Protein AF-0000000083531125 (afdb_homodimer)

Structure (mmCIF, N/CA/C/O backbone):
data_AF-0000000083531125-model_v1
#
loop_
_entity.id
_entity.type
_entity.pdbx_description
1 polymer Stanniocalcin
#
loop_
_atom_site.group_PDB
_atom_site.id
_atom_site.type_symbol
_atom_site.label_atom_id
_atom_site.label_alt_id
_atom_site.label_comp_id
_atom_site.label_asym_id
_atom_site.label_entity_id
_atom_site.label_seq_id
_atom_site.pdbx_PDB_ins_code
_atom_site.Cartn_x
_atom_site.Cartn_y
_atom_site.Cartn_z
_atom_site.occupancy
_atom_site.B_iso_or_equiv
_atom_site.auth_seq_id
_atom_site.auth_comp_id
_atom_site.auth_asym_id
_atom_site.auth_atom_id
_atom_site.pdbx_PDB_model_num
ATOM 1 N N . MET A 1 1 ? 64.688 4.328 -54.188 1 24.81 1 MET A N 1
ATOM 2 C CA . MET A 1 1 ? 64.438 5.68 -53.688 1 24.81 1 MET A CA 1
ATOM 3 C C . MET A 1 1 ? 63 5.836 -53.281 1 24.81 1 MET A C 1
ATOM 5 O O . MET A 1 1 ? 62.125 6.16 -54.094 1 24.81 1 MET A O 1
ATOM 9 N N . ARG A 1 2 ? 62.438 4.801 -52.469 1 31 2 ARG A N 1
ATOM 10 C CA . ARG A 1 2 ? 61.094 4.496 -52.031 1 31 2 ARG A CA 1
ATOM 11 C C . ARG A 1 2 ? 60.5 5.633 -51.188 1 31 2 ARG A C 1
ATOM 13 O O . ARG A 1 2 ? 61.094 6.02 -50.188 1 31 2 ARG A O 1
ATOM 20 N N . SER A 1 3 ? 59.938 6.684 -51.938 1 27.16 3 SER A N 1
ATOM 21 C CA . SER A 1 3 ? 59.375 7.934 -51.438 1 27.16 3 SER A CA 1
ATOM 22 C C . SER A 1 3 ? 58.344 7.68 -50.375 1 27.16 3 SER A C 1
ATOM 24 O O . SER A 1 3 ? 57.406 6.879 -50.562 1 27.16 3 SER A O 1
ATOM 26 N N . ASP A 1 4 ? 58.688 7.723 -49.094 1 30.59 4 ASP A N 1
ATOM 27 C CA . ASP A 1 4 ? 58.031 7.613 -47.781 1 30.59 4 ASP A CA 1
ATOM 28 C C . ASP A 1 4 ? 56.938 8.656 -47.625 1 30.59 4 ASP A C 1
ATOM 30 O O . ASP A 1 4 ? 57.219 9.852 -47.531 1 30.59 4 ASP A O 1
ATOM 34 N N . GLY A 1 5 ? 55.875 8.602 -48.531 1 30.44 5 GLY A N 1
ATOM 35 C CA . GLY A 1 5 ? 54.844 9.617 -48.531 1 30.44 5 GLY A CA 1
ATOM 36 C C . GLY A 1 5 ? 54.188 9.773 -47.156 1 30.44 5 GLY A C 1
ATOM 37 O O . GLY A 1 5 ? 53.75 8.781 -46.562 1 30.44 5 GLY A O 1
ATOM 38 N N . ASN A 1 6 ? 54.688 10.719 -46.344 1 32.62 6 ASN A N 1
ATOM 39 C CA . ASN A 1 6 ? 54.25 11.172 -45.031 1 32.62 6 ASN A CA 1
ATOM 40 C C . ASN A 1 6 ? 52.781 11.656 -45.062 1 32.62 6 ASN A C 1
ATOM 42 O O . ASN A 1 6 ? 52.469 12.648 -45.719 1 32.62 6 ASN A O 1
ATOM 46 N N . GLU A 1 7 ? 51.812 10.797 -45.312 1 36.62 7 GLU A N 1
ATOM 47 C CA . GLU A 1 7 ? 50.438 11.312 -45.344 1 36.62 7 GLU A CA 1
ATOM 48 C C . GLU A 1 7 ? 50.094 12.023 -44.031 1 36.62 7 GLU A C 1
ATOM 50 O O . GLU A 1 7 ? 50.406 11.531 -42.938 1 36.62 7 GLU A O 1
ATOM 55 N N . PRO A 1 8 ? 49.906 13.406 -44.125 1 34.62 8 PRO A N 1
ATOM 56 C CA . PRO A 1 8 ? 49.594 14.211 -42.938 1 34.62 8 PRO A CA 1
ATOM 57 C C . PRO A 1 8 ? 48.344 13.727 -42.219 1 34.62 8 PRO A C 1
ATOM 59 O O . PRO A 1 8 ? 47.438 13.141 -42.844 1 34.62 8 PRO A O 1
ATOM 62 N N . LEU A 1 9 ? 48.469 13.352 -40.938 1 33.62 9 LEU A N 1
ATOM 63 C CA . LEU A 1 9 ? 47.469 12.945 -39.969 1 33.62 9 LEU A CA 1
ATOM 64 C C . LEU A 1 9 ? 46.406 14.023 -39.781 1 33.62 9 LEU A C 1
ATOM 66 O O . LEU A 1 9 ? 46.719 15.172 -39.5 1 33.62 9 LEU A O 1
ATOM 70 N N . GLU A 1 10 ? 45.375 13.977 -40.688 1 32.53 10 GLU A N 1
ATOM 71 C CA . GLU A 1 10 ? 44.25 14.898 -40.5 1 32.53 10 GLU A CA 1
ATOM 72 C C . GLU A 1 10 ? 43.75 14.898 -39.062 1 32.53 10 GLU A C 1
ATOM 74 O O . GLU A 1 10 ? 43.594 13.836 -38.469 1 32.53 10 GLU A O 1
ATOM 79 N N . GLU A 1 11 ? 44.062 15.969 -38.312 1 32.5 11 GLU A N 1
ATOM 80 C CA . GLU A 1 11 ? 43.562 16.297 -37 1 32.5 11 GLU A CA 1
ATOM 81 C C . GLU A 1 11 ? 42.031 16.188 -36.938 1 32.5 11 GLU A C 1
ATOM 83 O O . GLU A 1 11 ? 41.344 16.844 -37.719 1 32.5 11 GLU A O 1
ATOM 88 N N . ARG A 1 12 ? 41.531 15.023 -36.469 1 32.66 12 ARG A N 1
ATOM 89 C CA . ARG A 1 12 ? 40.094 14.883 -36.156 1 32.66 12 ARG A CA 1
ATOM 90 C C . ARG A 1 12 ? 39.625 15.992 -35.219 1 32.66 12 ARG A C 1
ATOM 92 O O . ARG A 1 12 ? 40.25 16.234 -34.188 1 32.66 12 ARG A O 1
ATOM 99 N N . GLN A 1 13 ? 39 17.031 -35.812 1 32.47 13 GLN A N 1
ATOM 100 C CA . GLN A 1 13 ? 38.375 18.094 -35.031 1 32.47 13 GLN A CA 1
ATOM 101 C C . GLN A 1 13 ? 37.5 17.531 -33.906 1 32.47 13 GLN A C 1
ATOM 103 O O . GLN A 1 13 ? 36.844 16.516 -34.094 1 32.47 13 GLN A O 1
ATOM 108 N N . PRO A 1 14 ? 37.781 17.906 -32.625 1 36.88 14 PRO A N 1
ATOM 109 C CA . PRO A 1 14 ? 36.969 17.516 -31.484 1 36.88 14 PRO A CA 1
ATOM 110 C C . PRO A 1 14 ? 35.5 17.781 -31.703 1 36.88 14 PRO A C 1
ATOM 112 O O . PRO A 1 14 ? 35.125 18.75 -32.344 1 36.88 14 PRO A O 1
ATOM 115 N N . GLY A 1 15 ? 34.719 16.719 -31.922 1 32.31 15 GLY A N 1
ATOM 116 C CA . GLY A 1 15 ? 33.25 16.766 -31.938 1 32.31 15 GLY A CA 1
ATOM 117 C C . GLY A 1 15 ? 32.656 17.609 -30.828 1 32.31 15 GLY A C 1
ATOM 118 O O . GLY A 1 15 ? 33.156 17.594 -29.703 1 32.31 15 GLY A O 1
ATOM 119 N N . HIS A 1 16 ? 32.031 18.766 -31.203 1 35.12 16 HIS A N 1
ATOM 120 C CA . HIS A 1 16 ? 31.219 19.656 -30.375 1 35.12 16 HIS A CA 1
ATOM 121 C C . HIS A 1 16 ? 30.266 18.859 -29.484 1 35.12 16 HIS A C 1
ATOM 123 O O . HIS A 1 16 ? 29.594 17.938 -29.953 1 35.12 16 HIS A O 1
ATOM 129 N N . SER A 1 17 ? 30.641 18.797 -28.219 1 35.53 17 SER A N 1
ATOM 130 C CA . SER A 1 17 ? 29.828 18.25 -27.141 1 35.53 17 SER A CA 1
ATOM 131 C C . SER A 1 17 ? 28.453 18.891 -27.109 1 35.53 17 SER A C 1
ATOM 133 O O . SER A 1 17 ? 28.312 20.094 -26.906 1 35.53 17 SER A O 1
ATOM 135 N N . SER A 1 18 ? 27.484 18.328 -27.828 1 39.12 18 SER A N 1
ATOM 136 C CA . SER A 1 18 ? 26.047 18.609 -27.812 1 39.12 18 SER A CA 1
ATOM 137 C C . SER A 1 18 ? 25.469 18.453 -26.406 1 39.12 18 SER A C 1
ATOM 139 O O . SER A 1 18 ? 24.25 18.438 -26.234 1 39.12 18 SER A O 1
ATOM 141 N N . GLY A 1 19 ? 26.297 18.281 -25.438 1 41.44 19 GLY A N 1
ATOM 142 C CA . GLY A 1 19 ? 25.734 18.062 -24.109 1 41.44 19 GLY A CA 1
ATOM 143 C C . GLY A 1 19 ? 25.125 19.297 -23.5 1 41.44 19 GLY A C 1
ATOM 144 O O . GLY A 1 19 ? 24.578 19.25 -22.406 1 41.44 19 GLY A O 1
ATOM 145 N N . SER A 1 20 ? 25.484 20.484 -23.969 1 48.22 20 SER A N 1
ATOM 146 C CA . SER A 1 20 ? 25.031 21.703 -23.312 1 48.22 20 SER A CA 1
ATOM 147 C C . SER A 1 20 ? 23.562 21.969 -23.578 1 48.22 20 SER A C 1
ATOM 149 O O . SER A 1 20 ? 22.906 22.688 -22.828 1 48.22 20 SER A O 1
ATOM 151 N N . GLY A 1 21 ? 23.031 21.531 -24.594 1 40 21 GLY A N 1
ATOM 152 C CA . GLY A 1 21 ? 21.672 21.875 -24.969 1 40 21 GLY A CA 1
ATOM 153 C C . GLY A 1 21 ? 20.625 21.156 -24.141 1 40 21 GLY A C 1
ATOM 154 O O . GLY A 1 21 ? 19.594 21.734 -23.781 1 40 21 GLY A O 1
ATOM 155 N N . ALA A 1 22 ? 20.734 19.875 -23.969 1 47.47 22 ALA A N 1
ATOM 156 C CA . ALA A 1 22 ? 19.734 19.109 -23.219 1 47.47 22 ALA A CA 1
ATOM 157 C C . ALA A 1 22 ? 19.641 19.578 -21.781 1 47.47 22 ALA A C 1
ATOM 159 O O . ALA A 1 22 ? 18.562 19.641 -21.203 1 47.47 22 ALA A O 1
ATOM 160 N N . ALA A 1 23 ? 20.75 19.859 -21.234 1 46.12 23 ALA A N 1
ATOM 161 C CA . ALA A 1 23 ? 20.75 20.391 -19.875 1 46.12 23 ALA A CA 1
ATOM 162 C C . ALA A 1 23 ? 20.047 21.75 -19.812 1 46.12 23 ALA A C 1
ATOM 164 O O . ALA A 1 23 ? 19.344 22.047 -18.844 1 46.12 23 ALA A O 1
ATOM 165 N N . LEU A 1 24 ? 20.281 22.484 -20.828 1 44.66 24 LEU A N 1
ATOM 166 C CA . LEU A 1 24 ? 19.656 23.797 -20.891 1 44.66 24 LEU A CA 1
ATOM 167 C C . LEU A 1 24 ? 18.156 23.688 -21.078 1 44.66 24 LEU A C 1
ATOM 169 O O . LEU A 1 24 ? 17.391 24.453 -20.5 1 44.66 24 LEU A O 1
ATOM 173 N N . GLN A 1 25 ? 17.703 22.672 -21.797 1 46.88 25 GLN A N 1
ATOM 174 C CA . GLN A 1 25 ? 16.266 22.484 -22.031 1 46.88 25 GLN A CA 1
ATOM 175 C C . GLN A 1 25 ? 15.57 21.922 -20.797 1 46.88 25 GLN A C 1
ATOM 177 O O . GLN A 1 25 ? 14.453 22.328 -20.469 1 46.88 25 GLN A O 1
ATOM 182 N N . LYS A 1 26 ? 16.266 21.094 -20.109 1 51.5 26 LYS A N 1
ATOM 183 C CA . LYS A 1 26 ? 15.703 20.562 -18.875 1 51.5 26 LYS A CA 1
ATOM 184 C C . LYS A 1 26 ? 15.609 21.625 -17.797 1 51.5 26 LYS A C 1
ATOM 186 O O . LYS A 1 26 ? 14.617 21.703 -17.078 1 51.5 26 LYS A O 1
ATOM 191 N N . VAL A 1 27 ? 16.688 22.469 -17.766 1 52 27 VAL A N 1
ATOM 192 C CA . VAL A 1 27 ? 16.703 23.578 -16.828 1 52 27 VAL A CA 1
ATOM 193 C C . VAL A 1 27 ? 15.633 24.594 -17.203 1 52 27 VAL A C 1
ATOM 195 O O . VAL A 1 27 ? 14.969 25.156 -16.328 1 52 27 VAL A O 1
ATOM 198 N N . ARG A 1 28 ? 15.469 24.922 -18.453 1 53.03 28 ARG A N 1
ATOM 199 C CA . ARG A 1 28 ? 14.453 25.859 -18.906 1 53.03 28 ARG A CA 1
ATOM 200 C C . ARG A 1 28 ? 13.055 25.375 -18.562 1 53.03 28 ARG A C 1
ATOM 202 O O . ARG A 1 28 ? 12.203 26.156 -18.125 1 53.03 28 ARG A O 1
ATOM 209 N N . GLY A 1 29 ? 12.906 24.094 -18.562 1 63.91 29 GLY A N 1
ATOM 210 C CA . GLY A 1 29 ? 11.617 23.5 -18.234 1 63.91 29 GLY A CA 1
ATOM 211 C C . GLY A 1 29 ? 11.297 23.578 -16.75 1 63.91 29 GLY A C 1
ATOM 212 O O . GLY A 1 29 ? 10.172 23.906 -16.359 1 63.91 29 GLY A O 1
ATOM 213 N N . TYR A 1 30 ? 12.438 23.625 -16 1 69.81 30 TYR A N 1
ATOM 214 C CA . TYR A 1 30 ? 12.266 23.703 -14.555 1 69.81 30 TYR A CA 1
ATOM 215 C C . TYR A 1 30 ? 11.992 25.141 -14.125 1 69.81 30 TYR A C 1
ATOM 217 O O . TYR A 1 30 ? 11.094 25.391 -13.32 1 69.81 30 TYR A O 1
ATOM 225 N N . THR A 1 31 ? 12.742 26.062 -14.672 1 74.75 31 THR A N 1
ATOM 226 C CA . THR A 1 31 ? 12.562 27.469 -14.328 1 74.75 31 THR A CA 1
ATOM 227 C C . THR A 1 31 ? 11.188 27.953 -14.75 1 74.75 31 THR A C 1
ATOM 229 O O . THR A 1 31 ? 10.531 28.703 -14.023 1 74.75 31 THR A O 1
ATOM 232 N N . GLN A 1 32 ? 10.789 27.547 -15.945 1 80.88 32 GLN A N 1
ATOM 233 C CA . GLN A 1 32 ? 9.461 27.953 -16.406 1 80.88 32 GLN A CA 1
ATOM 234 C C . GLN A 1 32 ? 8.375 27.406 -15.484 1 80.88 32 GLN A C 1
ATOM 236 O O . GLN A 1 32 ? 7.414 28.109 -15.164 1 80.88 32 GLN A O 1
ATOM 241 N N . ARG A 1 33 ? 8.555 26.266 -15.023 1 83.12 33 ARG A N 1
ATOM 242 C CA . ARG A 1 33 ? 7.566 25.672 -14.133 1 83.12 33 ARG A CA 1
ATOM 243 C C . ARG A 1 33 ? 7.574 26.359 -12.773 1 83.12 33 ARG A C 1
ATOM 245 O O . ARG A 1 33 ? 6.516 26.562 -12.164 1 83.12 33 ARG A O 1
ATOM 252 N N . ALA A 1 34 ? 8.766 26.781 -12.359 1 83.12 34 ALA A N 1
ATOM 253 C CA . ALA A 1 34 ? 8.867 27.5 -11.094 1 83.12 34 ALA A CA 1
ATOM 254 C C . ALA A 1 34 ? 8.148 28.844 -11.164 1 83.12 34 ALA A C 1
ATOM 256 O O . ALA A 1 34 ? 7.48 29.25 -10.219 1 83.12 34 ALA A O 1
ATOM 257 N N . VAL A 1 35 ? 8.312 29.438 -12.266 1 86.56 35 VAL A N 1
ATOM 258 C CA . VAL A 1 35 ? 7.645 30.719 -12.469 1 86.56 35 VAL A CA 1
ATOM 259 C C . VAL A 1 35 ? 6.129 30.516 -12.508 1 86.56 35 VAL A C 1
ATOM 261 O O . VAL A 1 35 ? 5.375 31.312 -11.938 1 86.56 35 VAL A O 1
ATOM 264 N N . GLU A 1 36 ? 5.699 29.5 -13.18 1 87.94 36 GLU A N 1
ATOM 265 C CA . GLU A 1 36 ? 4.273 29.188 -13.25 1 87.94 36 GLU A CA 1
ATOM 266 C C . GLU A 1 36 ? 3.695 28.922 -11.867 1 87.94 36 GLU A C 1
ATOM 268 O O . GLU A 1 36 ? 2.602 29.391 -11.539 1 87.94 36 GLU A O 1
ATOM 273 N N . ILE A 1 37 ? 4.414 28.203 -11.094 1 89.94 37 ILE A N 1
ATOM 274 C CA . ILE A 1 37 ? 3.979 27.906 -9.734 1 89.94 37 ILE A CA 1
ATOM 275 C C . ILE A 1 37 ? 3.91 29.203 -8.914 1 89.94 37 ILE A C 1
ATOM 277 O O . ILE A 1 37 ? 2.936 29.438 -8.195 1 89.94 37 ILE A O 1
ATOM 281 N N . ASN A 1 38 ? 4.91 29.969 -9.078 1 89.56 38 ASN A N 1
ATOM 282 C CA . ASN A 1 38 ? 4.934 31.234 -8.352 1 89.56 38 ASN A CA 1
ATOM 283 C C . ASN A 1 38 ? 3.75 32.125 -8.727 1 89.56 38 ASN A C 1
ATOM 285 O O . ASN A 1 38 ? 3.119 32.719 -7.859 1 89.56 38 ASN A O 1
ATOM 289 N N . ASN A 1 39 ? 3.48 32.219 -10.016 1 92 39 ASN A N 1
ATOM 290 C CA . ASN A 1 39 ? 2.324 32.969 -10.477 1 92 39 ASN A CA 1
ATOM 291 C C . ASN A 1 39 ? 1.021 32.406 -9.914 1 92 39 ASN A C 1
ATOM 293 O O . ASN A 1 39 ? 0.136 33.156 -9.508 1 92 39 ASN A O 1
ATOM 297 N N . CYS A 1 40 ? 0.946 31.156 -9.953 1 94.25 40 CYS A N 1
ATOM 298 C CA . CYS A 1 40 ? -0.221 30.484 -9.391 1 94.25 40 CYS A CA 1
ATOM 299 C C . CYS A 1 40 ? -0.372 30.812 -7.906 1 94.25 40 CYS A C 1
ATOM 301 O O . CYS A 1 40 ? -1.463 31.156 -7.449 1 94.25 40 CYS A O 1
ATOM 303 N N . LEU A 1 41 ? 0.693 30.797 -7.199 1 94.25 41 LEU A N 1
ATOM 304 C CA . LEU A 1 41 ? 0.685 31.031 -5.762 1 94.25 41 LEU A CA 1
ATOM 305 C C . LEU A 1 41 ? 0.284 32.469 -5.445 1 94.25 41 LEU A C 1
ATOM 307 O O . LEU A 1 41 ? -0.44 32.719 -4.477 1 94.25 41 LEU A O 1
ATOM 311 N N . GLN A 1 42 ? 0.654 33.312 -6.227 1 93.31 42 GLN A N 1
ATOM 312 C CA . GLN A 1 42 ? 0.364 34.75 -6.004 1 93.31 42 GLN A CA 1
ATOM 313 C C . GLN A 1 42 ? -1.123 35.031 -6.18 1 93.31 42 GLN A C 1
ATOM 315 O O . GLN A 1 42 ? -1.67 35.906 -5.523 1 93.31 42 GLN A O 1
ATOM 320 N N . ASN A 1 43 ? -1.738 34.25 -6.973 1 94.88 43 ASN A N 1
ATOM 321 C CA . ASN A 1 43 ? -3.135 34.531 -7.297 1 94.88 43 ASN A CA 1
ATOM 322 C C . ASN A 1 43 ? -4.078 33.594 -6.527 1 94.88 43 ASN A C 1
ATOM 324 O O . ASN A 1 43 ? -5.289 33.812 -6.516 1 94.88 43 ASN A O 1
ATOM 328 N N . ALA A 1 44 ? -3.512 32.594 -5.941 1 96.19 44 ALA A N 1
ATOM 329 C CA . ALA A 1 44 ? -4.344 31.641 -5.219 1 96.19 44 ALA A CA 1
ATOM 330 C C . ALA A 1 44 ? -4.77 32.188 -3.861 1 96.19 44 ALA A C 1
ATOM 332 O O . ALA A 1 44 ? -3.936 32.688 -3.096 1 96.19 44 ALA A O 1
ATOM 333 N N . PRO A 1 45 ? -6.105 32.156 -3.6 1 95 45 PRO A N 1
ATOM 334 C CA . PRO A 1 45 ? -6.523 32.562 -2.254 1 95 45 PRO A CA 1
ATOM 335 C C . PRO A 1 45 ? -5.984 31.625 -1.166 1 95 45 PRO A C 1
ATOM 337 O O . PRO A 1 45 ? -5.809 30.438 -1.4 1 95 45 PRO A O 1
ATOM 340 N N . ALA A 1 46 ? -5.73 32.219 -0.015 1 91.44 46 ALA A N 1
ATOM 341 C CA . ALA A 1 46 ? -5.223 31.438 1.11 1 91.44 46 ALA A CA 1
ATOM 342 C C . ALA A 1 46 ? -6.359 30.75 1.852 1 91.44 46 ALA A C 1
ATOM 344 O O . ALA A 1 46 ? -6.41 30.766 3.084 1 91.44 46 ALA A O 1
ATOM 345 N N . VAL A 1 47 ? -7.367 30.422 1.138 1 89.69 47 VAL A N 1
ATOM 346 C CA . VAL A 1 47 ? -8.508 29.656 1.637 1 89.69 47 VAL A CA 1
ATOM 347 C C . VAL A 1 47 ? -8.734 28.422 0.764 1 89.69 47 VAL A C 1
ATOM 349 O O . VAL A 1 47 ? -8.5 28.469 -0.447 1 89.69 47 VAL A O 1
ATOM 352 N N . GLY A 1 48 ? -9.086 27.344 1.448 1 93.81 48 GLY A N 1
ATOM 353 C CA . GLY A 1 48 ? -9.281 26.109 0.689 1 93.81 48 GLY A CA 1
ATOM 354 C C . GLY A 1 48 ? -7.98 25.453 0.283 1 93.81 48 GLY A C 1
ATOM 355 O O . GLY A 1 48 ? -7.016 25.438 1.048 1 93.81 48 GLY A O 1
ATOM 356 N N . CYS A 1 49 ? -8.055 24.812 -0.905 1 96.69 49 CYS A N 1
ATOM 357 C CA . CYS A 1 49 ? -6.895 24.016 -1.281 1 96.69 49 CYS A CA 1
ATOM 358 C C . CYS A 1 49 ? -6.219 24.578 -2.527 1 96.69 49 CYS A C 1
ATOM 360 O O . CYS A 1 49 ? -5.391 23.906 -3.146 1 96.69 49 CYS A O 1
ATOM 362 N N . ASP A 1 50 ? -6.484 25.797 -2.855 1 96.38 50 ASP A N 1
ATOM 363 C CA . ASP A 1 50 ? -5.969 26.375 -4.098 1 96.38 50 ASP A CA 1
ATOM 364 C C . ASP A 1 50 ? -4.449 26.5 -4.051 1 96.38 50 ASP A C 1
ATOM 366 O O . ASP A 1 50 ? -3.766 26.188 -5.027 1 96.38 50 ASP A O 1
ATOM 370 N N . VAL A 1 51 ? -3.988 26.984 -2.98 1 95.94 51 VAL A N 1
ATOM 371 C CA . VAL A 1 51 ? -2.547 27.141 -2.818 1 95.94 51 VAL A CA 1
ATOM 372 C C . VAL A 1 51 ? -1.855 25.781 -2.975 1 95.94 51 VAL A C 1
ATOM 374 O O . VAL A 1 51 ? -0.834 25.688 -3.658 1 95.94 51 VAL A O 1
ATOM 377 N N . PHE A 1 52 ? -2.408 24.781 -2.42 1 95 52 PHE A N 1
ATOM 378 C CA . PHE A 1 52 ? -1.854 23.438 -2.484 1 95 52 PHE A CA 1
ATOM 379 C C . PHE A 1 52 ? -1.907 22.891 -3.908 1 95 52 PHE A C 1
ATOM 381 O O . PHE A 1 52 ? -0.993 22.188 -4.344 1 95 52 PHE A O 1
ATOM 388 N N . GLU A 1 53 ? -2.965 23.219 -4.543 1 94 53 GLU A N 1
ATOM 389 C CA . GLU A 1 53 ? -3.137 22.781 -5.926 1 94 53 GLU A CA 1
ATOM 390 C C . GLU A 1 53 ? -2.041 23.344 -6.824 1 94 53 GLU A C 1
ATOM 392 O O . GLU A 1 53 ? -1.609 22.688 -7.773 1 94 53 GLU A O 1
ATOM 397 N N . CYS A 1 54 ? -1.577 24.547 -6.531 1 93.19 54 CYS A N 1
ATOM 398 C CA . CYS A 1 54 ? -0.508 25.172 -7.305 1 93.19 54 CYS A CA 1
ATOM 399 C C . CYS A 1 54 ? 0.757 24.328 -7.27 1 93.19 54 CYS A C 1
ATOM 401 O O . CYS A 1 54 ? 1.508 24.281 -8.242 1 93.19 54 CYS A O 1
ATOM 403 N N . LEU A 1 55 ? 0.965 23.625 -6.199 1 90.5 55 LEU A N 1
ATOM 404 C CA . LEU A 1 55 ? 2.18 22.828 -6.02 1 90.5 55 LEU A CA 1
ATOM 405 C C . LEU A 1 55 ? 2.148 21.578 -6.895 1 90.5 55 LEU A C 1
ATOM 407 O O . LEU A 1 55 ? 3.188 20.969 -7.137 1 90.5 55 LEU A O 1
ATOM 411 N N . GLU A 1 56 ? 0.94 21.156 -7.316 1 87.69 56 GLU A N 1
ATOM 412 C CA . GLU A 1 56 ? 0.81 19.969 -8.148 1 87.69 56 GLU A CA 1
ATOM 413 C C . GLU A 1 56 ? 1.443 20.188 -9.523 1 87.69 56 GLU A C 1
ATOM 415 O O . GLU A 1 56 ? 1.707 19.234 -10.25 1 87.69 56 GLU A O 1
ATOM 420 N N . ASN A 1 57 ? 1.7 21.406 -9.828 1 82.88 57 ASN A N 1
ATOM 421 C CA . ASN A 1 57 ? 2.32 21.734 -11.109 1 82.88 57 ASN A CA 1
ATOM 422 C C . ASN A 1 57 ? 3.836 21.547 -11.062 1 82.88 57 ASN A C 1
ATOM 424 O O . ASN A 1 57 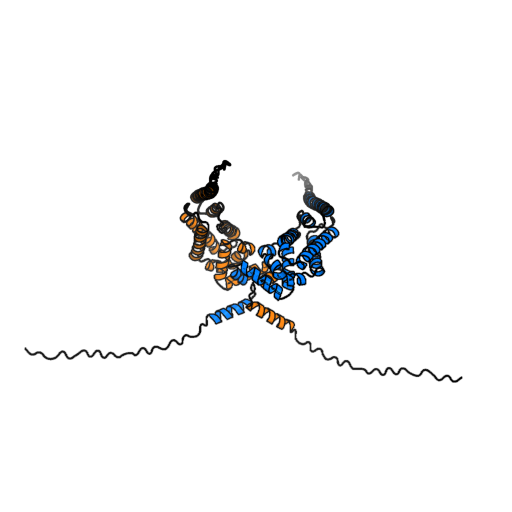? 4.516 21.688 -12.078 1 82.88 57 ASN A O 1
ATOM 428 N N . SER A 1 58 ? 4.301 21.219 -9.969 1 83.44 58 SER A N 1
ATOM 429 C CA . SER A 1 58 ? 5.738 21.016 -9.812 1 83.44 58 SER A CA 1
ATOM 430 C C . SER A 1 58 ? 6.184 19.688 -10.422 1 83.44 58 SER A C 1
ATOM 432 O O . SER A 1 58 ? 5.395 18.75 -10.5 1 83.44 58 SER A O 1
ATOM 434 N N . THR A 1 59 ? 7.383 19.656 -10.914 1 77.62 59 THR A N 1
ATOM 435 C CA . THR A 1 59 ? 7.969 18.406 -11.391 1 77.62 59 THR A CA 1
ATOM 436 C C . THR A 1 59 ? 8.484 17.578 -10.219 1 77.62 59 THR A C 1
ATOM 438 O O . THR A 1 59 ? 8.852 16.406 -10.398 1 77.62 59 THR A O 1
ATOM 441 N N . CYS A 1 60 ? 8.5 18.328 -9.086 1 81.44 60 CYS A N 1
ATOM 442 C CA . CYS A 1 60 ? 8.969 17.625 -7.891 1 81.44 60 CYS A CA 1
ATOM 443 C C . CYS A 1 60 ? 7.809 16.938 -7.18 1 81.44 60 CYS A C 1
ATOM 445 O O . CYS A 1 60 ? 6.652 17.344 -7.332 1 81.44 60 CYS A O 1
ATOM 447 N N . GLU A 1 61 ? 8.109 15.836 -6.57 1 78.19 61 GLU A N 1
ATOM 448 C CA . GLU A 1 61 ? 7.141 15.234 -5.66 1 78.19 61 GLU A CA 1
ATOM 449 C C . GLU A 1 61 ? 7.023 16.031 -4.371 1 78.19 61 GLU A C 1
ATOM 451 O O . GLU A 1 61 ? 7.848 15.891 -3.463 1 78.19 61 GLU A O 1
ATOM 456 N N . LEU A 1 62 ? 6.188 16.891 -4.395 1 78.19 62 LEU A N 1
ATOM 457 C CA . LEU A 1 62 ? 6.047 17.781 -3.248 1 78.19 62 LEU A CA 1
ATOM 458 C C . LEU A 1 62 ? 5.035 17.234 -2.25 1 78.19 62 LEU A C 1
ATOM 460 O O . LEU A 1 62 ? 4.133 17.938 -1.812 1 78.19 62 LEU A O 1
ATOM 464 N N . GLU A 1 63 ? 5.152 15.891 -1.973 1 66.19 63 GLU A N 1
ATOM 465 C CA . GLU A 1 63 ? 4.578 15.125 -0.872 1 66.19 63 GLU A CA 1
ATOM 466 C C . GLU A 1 63 ? 3.057 15.078 -0.969 1 66.19 63 GLU A C 1
ATOM 468 O O . GLU A 1 63 ? 2.377 14.734 0.001 1 66.19 63 GLU A O 1
ATOM 473 N N . ASN A 1 64 ? 2.453 15.57 -2.014 1 81.81 64 ASN A N 1
ATOM 474 C CA . ASN A 1 64 ? 1.03 15.492 -2.32 1 81.81 64 ASN A CA 1
ATOM 475 C C . ASN A 1 64 ? 0.185 16.156 -1.239 1 81.81 64 ASN A C 1
ATOM 477 O O . ASN A 1 64 ? -0.791 15.578 -0.761 1 81.81 64 ASN A O 1
ATOM 481 N N . LEU A 1 65 ? 0.611 17.328 -0.76 1 89.56 65 LEU A N 1
ATOM 482 C CA . LEU A 1 65 ? -0.076 18.141 0.246 1 89.56 65 LEU A CA 1
ATOM 483 C C . LEU A 1 65 ? -1.498 18.469 -0.196 1 89.56 65 LEU A C 1
ATOM 485 O O . LEU A 1 65 ? -2.391 18.625 0.639 1 89.56 65 LEU A O 1
ATOM 489 N N . TYR A 1 66 ? -1.66 18.531 -1.479 1 92.12 66 TYR A N 1
ATOM 490 C CA . TYR A 1 66 ? -2.988 18.781 -2.027 1 92.12 66 TYR A CA 1
ATOM 491 C C . TYR A 1 66 ? -3.963 17.688 -1.611 1 92.12 66 TYR A C 1
ATOM 493 O O . TYR A 1 66 ? -5.113 17.969 -1.267 1 92.12 66 TYR A O 1
ATOM 501 N N . ASN A 1 67 ? -3.514 16.5 -1.634 1 89.69 67 ASN A N 1
ATOM 502 C CA . ASN A 1 67 ? -4.355 15.367 -1.237 1 89.69 67 ASN A CA 1
ATOM 503 C C . ASN A 1 67 ? -4.746 15.453 0.235 1 89.69 67 ASN A C 1
ATOM 505 O O . ASN A 1 67 ? -5.875 15.125 0.602 1 89.69 67 ASN A O 1
ATOM 509 N N . ILE A 1 68 ? -3.838 15.859 1.066 1 91.31 68 ILE A N 1
ATOM 510 C CA . ILE A 1 68 ? -4.133 16 2.488 1 91.31 68 ILE A CA 1
ATOM 511 C C . ILE A 1 68 ? -5.164 17.109 2.691 1 91.31 68 ILE A C 1
ATOM 513 O O . ILE A 1 68 ? -6.094 16.969 3.486 1 91.31 68 ILE A O 1
ATOM 517 N N . CYS A 1 69 ? -4.934 18.172 2.018 1 95.06 69 CYS A N 1
ATOM 518 C CA . CYS A 1 69 ? -5.879 19.281 2.082 1 95.06 69 CYS A CA 1
ATOM 519 C C . CYS A 1 69 ? -7.285 18.812 1.707 1 95.06 69 CYS A C 1
ATOM 521 O O . CYS A 1 69 ? -8.242 19.078 2.439 1 95.06 69 CYS A O 1
ATOM 523 N N . ARG A 1 70 ? -7.371 18.141 0.586 1 94 70 ARG A N 1
ATOM 524 C CA . ARG A 1 70 ? -8.664 17.656 0.113 1 94 70 ARG A CA 1
ATOM 525 C C . ARG A 1 70 ? -9.281 16.672 1.101 1 94 70 ARG A C 1
ATOM 527 O O . ARG A 1 70 ? -10.484 16.719 1.372 1 94 70 ARG A O 1
ATOM 534 N N . LEU A 1 71 ? -8.492 15.812 1.642 1 93.38 71 LEU A N 1
ATOM 535 C CA . LEU A 1 71 ? -8.945 14.82 2.605 1 93.38 71 LEU A CA 1
ATOM 536 C C . LEU A 1 71 ? -9.531 15.492 3.844 1 93.38 71 LEU A C 1
ATOM 538 O O . LEU A 1 71 ? -10.602 15.102 4.324 1 93.38 71 LEU A O 1
ATOM 542 N N . LEU A 1 72 ? -8.82 16.453 4.352 1 95.88 72 LEU A N 1
ATOM 543 C CA . LEU A 1 72 ? -9.281 17.156 5.543 1 95.88 72 LEU A CA 1
ATOM 544 C C . LEU A 1 72 ? -10.594 17.891 5.27 1 95.88 72 LEU A C 1
ATOM 546 O O . LEU A 1 72 ? -11.531 17.812 6.062 1 95.88 72 LEU A O 1
ATOM 550 N N . LEU A 1 73 ? -10.656 18.531 4.16 1 96.25 73 LEU A N 1
ATOM 551 C CA . LEU A 1 73 ? -11.859 19.297 3.844 1 96.25 73 LEU A CA 1
ATOM 552 C C . LEU A 1 73 ? -13.047 18.375 3.584 1 96.25 73 LEU A C 1
ATOM 554 O O . LEU A 1 73 ? -14.164 18.656 4.016 1 96.25 73 LEU A O 1
ATOM 558 N N . GLN A 1 74 ? -12.836 17.297 2.887 1 95.56 74 GLN A N 1
ATOM 559 C CA . GLN A 1 74 ? -13.906 16.375 2.549 1 95.56 74 GLN A CA 1
ATOM 560 C C . GLN A 1 74 ? -14.453 15.68 3.797 1 95.56 74 GLN A C 1
ATOM 562 O O . GLN A 1 74 ? -15.625 15.305 3.842 1 95.56 74 GLN A O 1
ATOM 567 N N . ASN A 1 75 ? -13.578 15.562 4.828 1 96.12 75 ASN A N 1
ATOM 568 C CA . ASN A 1 75 ? -13.992 14.836 6.023 1 96.12 75 ASN A CA 1
ATOM 569 C C . ASN A 1 75 ? -14.289 15.789 7.18 1 96.12 75 ASN A C 1
ATOM 571 O O . ASN A 1 75 ? -14.531 15.344 8.305 1 96.12 75 ASN A O 1
ATOM 575 N N . ALA A 1 76 ? -14.297 17.062 6.977 1 97 76 ALA A N 1
ATOM 576 C CA . ALA A 1 76 ? -14.453 18.047 8.031 1 97 76 ALA A CA 1
ATOM 577 C C . ALA A 1 76 ? -15.75 17.844 8.797 1 97 76 ALA A C 1
ATOM 579 O O . ALA A 1 76 ? -15.828 18.125 10 1 97 76 ALA A O 1
ATOM 580 N N . GLY A 1 77 ? -16.781 17.297 8.164 1 97.19 77 GLY A N 1
ATOM 581 C CA . GLY A 1 77 ? -18.078 17.094 8.781 1 97.19 77 GLY A CA 1
ATOM 582 C C . GLY A 1 77 ? -18.031 16.094 9.93 1 97.19 77 GLY A C 1
ATOM 583 O O . GLY A 1 77 ? -18.922 16.094 10.781 1 97.19 77 GLY A O 1
ATOM 584 N N . SER A 1 78 ? -17.031 15.25 9.977 1 97.56 78 SER A N 1
ATOM 585 C CA . SER A 1 78 ? -16.922 14.219 11 1 97.56 78 SER A CA 1
ATOM 586 C C . SER A 1 78 ? -16.234 14.75 12.25 1 97.56 78 SER A C 1
ATOM 588 O O . SER A 1 78 ? -16.141 14.047 13.258 1 97.56 78 SER A O 1
ATOM 590 N N . PHE A 1 79 ? -15.766 16 12.211 1 98.06 79 PHE A N 1
ATOM 591 C CA . PHE A 1 79 ? -15.062 16.625 13.328 1 98.06 79 PHE A CA 1
ATOM 592 C C . PHE A 1 79 ? -16.016 17.469 14.164 1 98.06 79 PHE A C 1
ATOM 594 O O . PHE A 1 79 ? -17.031 17.953 13.656 1 98.06 79 PHE A O 1
ATOM 601 N N . ASN A 1 80 ? -15.766 17.594 15.5 1 98.06 80 ASN A N 1
ATOM 602 C CA . ASN A 1 80 ? -16.516 18.547 16.312 1 98.06 80 ASN A CA 1
ATOM 603 C C . ASN A 1 80 ? -16.109 19.984 16.016 1 98.06 80 ASN A C 1
ATOM 605 O O . ASN A 1 80 ? -15.312 20.234 15.109 1 98.06 80 ASN A O 1
ATOM 609 N N . THR A 1 81 ? -16.609 20.906 16.734 1 97.94 81 THR A N 1
ATOM 610 C CA . THR A 1 81 ? -16.391 22.328 16.469 1 97.94 81 THR A CA 1
ATOM 611 C C . THR A 1 81 ? -14.906 22.656 16.578 1 97.94 81 THR A C 1
ATOM 613 O O . THR A 1 81 ? -14.359 23.375 15.742 1 97.94 81 THR A O 1
ATOM 616 N N . LYS A 1 82 ? -14.227 22.062 17.531 1 96.94 82 LYS A N 1
ATOM 617 C CA . LYS A 1 82 ? -12.797 22.297 17.719 1 96.94 82 LYS A CA 1
ATOM 618 C C . LYS A 1 82 ? -11.992 21.719 16.562 1 96.94 82 LYS A C 1
ATOM 620 O O . LYS A 1 82 ? -11.023 22.328 16.109 1 96.94 82 LYS A O 1
ATOM 625 N N . GLY A 1 83 ? -12.359 20.578 16.156 1 98 83 GLY A N 1
ATOM 626 C CA . GLY A 1 83 ? -11.695 19.938 15.039 1 98 83 GLY A CA 1
ATOM 627 C C . GLY A 1 83 ? -11.852 20.719 13.742 1 98 83 GLY A C 1
ATOM 628 O O . GLY A 1 83 ? -10.891 20.859 12.977 1 98 83 GLY A O 1
ATOM 629 N N . LYS A 1 84 ? -13.047 21.219 13.5 1 98 84 LYS A N 1
ATOM 630 C CA . LYS A 1 84 ? -13.289 22.031 12.305 1 98 84 LYS A CA 1
ATOM 631 C C . LYS A 1 84 ? -12.453 23.297 12.312 1 98 84 LYS A C 1
ATOM 633 O O . LYS A 1 84 ? -11.922 23.703 11.273 1 98 84 LYS A O 1
ATOM 638 N N . GLN A 1 85 ? -12.383 23.906 13.461 1 97.56 85 GLN A N 1
ATOM 639 C CA . GLN A 1 85 ? -11.547 25.094 13.594 1 97.56 85 GLN A CA 1
ATOM 640 C C . GLN A 1 85 ? -10.078 24.766 13.352 1 97.56 85 GLN A C 1
ATOM 642 O O . GLN A 1 85 ? -9.359 25.531 12.711 1 97.56 85 GLN A O 1
ATOM 647 N N . PHE A 1 86 ? -9.609 23.672 13.891 1 97.38 86 PHE A N 1
ATOM 648 C CA . PHE A 1 86 ? -8.25 23.203 13.641 1 97.38 86 PHE A CA 1
ATOM 649 C C . PHE A 1 86 ? -7.98 23.094 12.148 1 97.38 86 PHE A C 1
ATOM 651 O O . PHE A 1 86 ? -6.941 23.562 11.664 1 97.38 86 PHE A O 1
ATOM 658 N N . ILE A 1 87 ? -8.898 22.406 11.375 1 97.56 87 ILE A N 1
ATOM 659 C CA . ILE A 1 87 ? -8.719 22.188 9.945 1 97.56 87 ILE A CA 1
ATOM 660 C C . ILE A 1 87 ? -8.562 23.531 9.234 1 97.56 87 ILE A C 1
ATOM 662 O O . ILE A 1 87 ? -7.645 23.703 8.43 1 97.56 87 ILE A O 1
ATOM 666 N N . LYS A 1 88 ? -9.398 24.453 9.562 1 97.06 88 LYS A N 1
ATOM 667 C CA . LYS A 1 88 ? -9.352 25.781 8.953 1 97.06 88 LYS A CA 1
ATOM 668 C C . LYS A 1 88 ? -8.023 26.469 9.25 1 97.06 88 LYS A C 1
ATOM 670 O O . LYS A 1 88 ? -7.367 26.969 8.344 1 97.06 88 LYS A O 1
ATOM 675 N N . ASP A 1 89 ? -7.625 26.484 10.516 1 97.19 89 ASP A N 1
ATOM 676 C CA . ASP A 1 89 ? -6.41 27.172 10.953 1 97.19 89 ASP A CA 1
ATOM 677 C C . ASP A 1 89 ? -5.164 26.484 10.383 1 97.19 89 ASP A C 1
ATOM 679 O O . ASP A 1 89 ? -4.207 27.156 9.992 1 97.19 89 ASP A O 1
ATOM 683 N N . PHE A 1 90 ? -5.109 25.203 10.445 1 97.06 90 PHE A N 1
ATOM 684 C CA . PHE A 1 90 ? -3.994 24.422 9.914 1 97.06 90 PHE A CA 1
ATOM 685 C C . PHE A 1 90 ? -3.789 24.719 8.438 1 97.06 90 PHE A C 1
ATOM 687 O O . PHE A 1 90 ? -2.662 24.938 7.988 1 97.06 90 PHE A O 1
ATOM 694 N N . LEU A 1 91 ? -4.891 24.672 7.613 1 97.06 91 LEU A N 1
ATOM 695 C CA . LEU A 1 91 ? -4.801 24.906 6.176 1 97.06 91 LEU A CA 1
ATOM 696 C C . LEU A 1 91 ? -4.344 26.328 5.891 1 97.06 91 LEU A C 1
ATOM 698 O O . LEU A 1 91 ? -3.543 26.562 4.977 1 97.06 91 LEU A O 1
ATOM 702 N N . LYS A 1 92 ? -4.824 27.281 6.684 1 97.25 92 LYS A N 1
ATOM 703 C CA . LYS A 1 92 ? -4.375 28.672 6.555 1 97.25 92 LYS A CA 1
ATOM 704 C C . LYS A 1 92 ? -2.889 28.797 6.867 1 97.25 92 LYS A C 1
ATOM 706 O O . LYS A 1 92 ? -2.16 29.5 6.168 1 97.25 92 LYS A O 1
ATOM 711 N N . CYS A 1 93 ? -2.518 28.156 7.91 1 97.44 93 CYS A N 1
ATOM 712 C CA . CYS A 1 93 ? -1.113 28.125 8.305 1 97.44 93 CYS A CA 1
ATOM 713 C C . CYS A 1 93 ? -0.234 27.641 7.164 1 97.44 93 CYS A C 1
ATOM 715 O O . CYS A 1 93 ? 0.781 28.25 6.844 1 97.44 93 CYS A O 1
ATOM 717 N N . ASN A 1 94 ? -0.622 26.531 6.566 1 96.25 94 ASN A N 1
ATOM 718 C CA . ASN A 1 94 ? 0.14 25.969 5.461 1 96.25 94 ASN A CA 1
ATOM 719 C C . ASN A 1 94 ? 0.121 26.875 4.238 1 96.25 94 ASN A C 1
ATOM 721 O O . ASN A 1 94 ? 1.153 27.078 3.596 1 96.25 94 ASN A O 1
ATOM 725 N N . ALA A 1 95 ? -1.048 27.391 3.91 1 96.38 95 ALA A N 1
ATOM 726 C CA . ALA A 1 95 ? -1.168 28.25 2.734 1 96.38 95 ALA A CA 1
ATOM 727 C C . ALA A 1 95 ? -0.25 29.469 2.846 1 96.38 95 ALA A C 1
ATOM 729 O O . ALA A 1 95 ? 0.506 29.766 1.919 1 96.38 95 ALA A O 1
ATOM 730 N N . PHE A 1 96 ? -0.252 30.109 3.996 1 96.31 96 PHE A N 1
ATOM 731 C CA . PHE A 1 96 ? 0.585 31.281 4.211 1 96.31 96 PHE A CA 1
ATOM 732 C C . PHE A 1 96 ? 2.062 30.906 4.191 1 96.31 96 PHE A C 1
ATOM 734 O O . PHE A 1 96 ? 2.885 31.625 3.627 1 96.31 96 PHE A O 1
ATOM 741 N N . GLY A 1 97 ? 2.342 29.812 4.852 1 95.31 97 GLY A N 1
ATOM 742 C CA . GLY A 1 97 ? 3.723 29.344 4.855 1 95.31 97 GLY A CA 1
ATOM 743 C C . GLY A 1 97 ? 4.254 29.047 3.469 1 95.31 97 GLY A C 1
ATOM 744 O O . GLY A 1 97 ? 5.387 29.406 3.139 1 95.31 97 GLY A O 1
ATOM 745 N N . ILE A 1 98 ? 3.479 28.328 2.641 1 93.75 98 ILE A N 1
ATOM 746 C CA . ILE A 1 98 ? 3.875 27.984 1.282 1 93.75 98 ILE A CA 1
ATOM 747 C C . ILE A 1 98 ? 4.117 29.25 0.468 1 93.75 98 ILE A C 1
ATOM 749 O O . ILE A 1 98 ? 5.156 29.391 -0.182 1 93.75 98 ILE A O 1
ATOM 753 N N . LYS A 1 99 ? 3.191 30.188 0.513 1 93.31 99 LYS A N 1
ATOM 754 C CA . LYS A 1 99 ? 3.293 31.422 -0.257 1 93.31 99 LYS A CA 1
ATOM 755 C C . LYS A 1 99 ? 4.512 32.25 0.169 1 93.31 99 LYS A C 1
ATOM 757 O O . LYS A 1 99 ? 5.16 32.875 -0.664 1 93.31 99 LYS A O 1
ATOM 762 N N . SER A 1 100 ? 4.82 32.156 1.394 1 92.38 100 SER A N 1
ATOM 763 C CA . SER A 1 100 ? 5.906 32.969 1.919 1 92.38 100 SER A CA 1
ATOM 764 C C . SER A 1 100 ? 7.262 32.344 1.651 1 92.38 100 SER A C 1
ATOM 766 O O . SER A 1 100 ? 8.273 33.031 1.545 1 92.38 100 SER A O 1
ATOM 768 N N . ARG A 1 101 ? 7.293 31.078 1.547 1 88.69 101 ARG A N 1
ATOM 769 C CA . ARG A 1 101 ? 8.578 30.391 1.49 1 88.69 101 ARG A CA 1
ATOM 770 C C . ARG A 1 101 ? 8.914 29.984 0.062 1 88.69 101 ARG A C 1
ATOM 772 O O . ARG A 1 101 ? 10.078 29.719 -0.257 1 88.69 101 ARG A O 1
ATOM 779 N N . PHE A 1 102 ? 7.883 29.828 -0.696 1 83.88 102 PHE A N 1
ATOM 780 C CA . PHE A 1 102 ? 8.148 29.406 -2.062 1 83.88 102 PHE A CA 1
ATOM 781 C C . PHE A 1 102 ? 8.805 30.516 -2.867 1 83.88 102 PHE A C 1
ATOM 783 O O . PHE A 1 102 ? 8.398 31.688 -2.766 1 83.88 102 PHE A O 1
ATOM 790 N N . SER A 1 103 ? 9.898 30.219 -3.404 1 78.69 103 SER A N 1
ATOM 791 C CA . SER A 1 103 ? 10.57 31.156 -4.297 1 78.69 103 SER A CA 1
ATOM 792 C C . SER A 1 103 ? 11.039 30.484 -5.578 1 78.69 103 SER A C 1
ATOM 794 O O . SER A 1 103 ? 11.32 29.281 -5.578 1 78.69 103 SER A O 1
ATOM 796 N N . CYS A 1 104 ? 11.109 31.266 -6.566 1 70.5 104 CYS A N 1
ATOM 797 C CA . CYS A 1 104 ? 11.57 30.766 -7.855 1 70.5 104 CYS A CA 1
ATOM 798 C C . CYS A 1 104 ? 13.047 30.375 -7.789 1 70.5 104 CYS A C 1
ATOM 800 O O . CYS A 1 104 ? 13.531 29.625 -8.641 1 70.5 104 CYS A O 1
ATOM 802 N N . SER A 1 105 ? 13.594 30.828 -6.785 1 75.12 105 SER A N 1
ATOM 803 C CA . SER A 1 105 ? 15.016 30.531 -6.664 1 75.12 105 SER A CA 1
ATOM 804 C C . SER A 1 105 ? 15.242 29.125 -6.125 1 75.12 105 SER A C 1
ATOM 806 O O . SER A 1 105 ? 16.344 28.578 -6.223 1 75.12 105 SER A O 1
ATOM 808 N N . ILE A 1 106 ? 14.242 28.562 -5.551 1 74 106 ILE A N 1
ATOM 809 C CA . ILE A 1 106 ? 14.352 27.203 -5.043 1 74 106 ILE A CA 1
ATOM 810 C C . ILE A 1 106 ? 14.203 26.203 -6.191 1 74 106 ILE A C 1
ATOM 812 O O . ILE A 1 106 ? 13.086 25.953 -6.656 1 74 106 ILE A O 1
ATOM 816 N N . GLN A 1 107 ? 15.289 25.766 -6.621 1 71.38 107 GLN A N 1
ATOM 817 C CA . GLN A 1 107 ? 15.25 24.938 -7.828 1 71.38 107 GLN A CA 1
ATOM 818 C C . GLN A 1 107 ? 15.469 23.469 -7.5 1 71.38 107 GLN A C 1
ATOM 820 O O . GLN A 1 107 ? 15.141 22.594 -8.305 1 71.38 107 GLN A O 1
ATOM 825 N N . ARG A 1 108 ? 15.898 23.234 -6.371 1 82.62 108 ARG A N 1
ATOM 826 C CA . ARG A 1 108 ? 16.203 21.844 -6.051 1 82.62 108 ARG A CA 1
ATOM 827 C C . ARG A 1 108 ? 15.031 21.188 -5.309 1 82.62 108 ARG A C 1
ATOM 829 O O . ARG A 1 108 ? 14.539 21.734 -4.324 1 82.62 108 ARG A O 1
ATOM 836 N N . CYS A 1 109 ? 14.625 20.047 -5.75 1 86.81 109 CYS A N 1
ATOM 837 C CA . CYS A 1 109 ? 13.477 19.328 -5.215 1 86.81 109 CYS A CA 1
ATOM 838 C C . CYS A 1 109 ? 13.688 18.984 -3.742 1 86.81 109 CYS A C 1
ATOM 840 O O . CYS A 1 109 ? 12.805 19.219 -2.916 1 86.81 109 CYS A O 1
ATOM 842 N N . PRO A 1 110 ? 14.93 18.547 -3.354 1 87.62 110 PRO A N 1
ATOM 843 C CA . PRO A 1 110 ? 15.094 18.219 -1.935 1 87.62 110 PRO A CA 1
ATOM 844 C C . PRO A 1 110 ? 14.938 19.438 -1.024 1 87.62 110 PRO A C 1
ATOM 846 O O . PRO A 1 110 ? 14.445 19.312 0.099 1 87.62 110 PRO A O 1
ATOM 849 N N . ALA A 1 111 ? 15.266 20.531 -1.517 1 86.62 111 ALA A N 1
ATOM 850 C CA . ALA A 1 111 ? 15.117 21.75 -0.724 1 86.62 111 ALA A CA 1
ATOM 851 C C . ALA A 1 111 ? 13.648 22.109 -0.538 1 86.62 111 ALA A C 1
ATOM 853 O O . ALA A 1 111 ? 13.234 22.484 0.562 1 86.62 111 ALA A O 1
ATOM 854 N N . MET A 1 112 ? 12.875 22.047 -1.589 1 86.81 112 MET A N 1
ATOM 855 C CA . MET A 1 112 ? 11.445 22.328 -1.506 1 86.81 112 MET A CA 1
ATOM 856 C C . MET A 1 112 ? 10.742 21.344 -0.573 1 86.81 112 MET A C 1
ATOM 858 O O . MET A 1 112 ? 9.898 21.734 0.23 1 86.81 112 MET A O 1
ATOM 862 N N . GLN A 1 113 ? 11.133 20.109 -0.687 1 88.62 113 GLN A N 1
ATOM 863 C CA . GLN A 1 113 ? 10.555 19.047 0.144 1 88.62 113 GLN A CA 1
ATOM 864 C C . GLN A 1 113 ? 10.852 19.297 1.621 1 88.62 113 GLN A C 1
ATOM 866 O O . GLN A 1 113 ? 9.984 19.109 2.475 1 88.62 113 GLN A O 1
ATOM 871 N N . GLU A 1 114 ? 12.047 19.734 1.883 1 88.69 114 GLU A N 1
ATOM 872 C CA . GLU A 1 114 ? 12.445 20.016 3.258 1 88.69 114 GLU A CA 1
ATOM 873 C C . GLU A 1 114 ? 11.664 21.203 3.82 1 88.69 114 GLU A C 1
ATOM 875 O O . GLU A 1 114 ? 11.195 21.156 4.961 1 88.69 114 GLU A O 1
ATOM 880 N N . ILE A 1 115 ? 11.523 22.156 3.047 1 89.44 115 ILE A N 1
ATOM 881 C CA . ILE A 1 115 ? 10.797 23.359 3.463 1 89.44 115 ILE A CA 1
ATOM 882 C C . ILE A 1 115 ? 9.352 22.984 3.779 1 89.44 115 ILE A C 1
ATOM 884 O O . ILE A 1 115 ? 8.812 23.406 4.809 1 89.44 115 ILE A O 1
ATOM 888 N N . LEU A 1 116 ? 8.773 22.219 2.887 1 91.06 116 LEU A N 1
ATOM 889 C CA . LEU A 1 116 ? 7.371 21.844 3.062 1 91.06 116 LEU A CA 1
ATOM 890 C C . LEU A 1 116 ? 7.199 20.922 4.262 1 91.06 116 LEU A C 1
ATOM 892 O O . LEU A 1 116 ? 6.23 21.047 5.016 1 91.06 116 LEU A O 1
ATOM 896 N N . SER A 1 117 ? 8.148 20.016 4.465 1 91.25 117 SER A N 1
ATOM 897 C CA . SER A 1 117 ? 8.117 19.109 5.617 1 91.25 117 SER A CA 1
ATOM 898 C C . SER A 1 117 ? 8.203 19.891 6.926 1 91.25 117 SER A C 1
ATOM 900 O O . SER A 1 117 ? 7.449 19.625 7.863 1 91.25 117 SER A O 1
ATOM 902 N N . GLU A 1 118 ? 9.062 20.828 6.984 1 92.5 118 GLU A N 1
ATOM 903 C CA . GLU A 1 118 ? 9.227 21.656 8.164 1 92.5 118 GLU A CA 1
ATOM 904 C C . GLU A 1 118 ? 7.969 22.484 8.43 1 92.5 118 GLU A C 1
ATOM 906 O O . GLU A 1 118 ? 7.57 22.672 9.578 1 92.5 118 GLU A O 1
ATOM 911 N N . LEU A 1 119 ? 7.449 22.969 7.363 1 94.5 119 LEU A N 1
ATOM 912 C CA . LEU A 1 119 ? 6.234 23.766 7.477 1 94.5 119 LEU A CA 1
ATOM 913 C C . LEU A 1 119 ? 5.094 22.938 8.062 1 94.5 119 LEU A C 1
ATOM 915 O O . LEU A 1 119 ? 4.375 23.406 8.945 1 94.5 119 LEU A O 1
ATOM 919 N N . GLN A 1 120 ? 4.887 21.703 7.555 1 94.12 120 GLN A N 1
ATOM 920 C CA . GLN A 1 120 ? 3.844 20.828 8.086 1 94.12 120 GLN A CA 1
ATOM 921 C C . GLN A 1 120 ? 4.023 20.609 9.586 1 94.12 120 GLN A C 1
ATOM 923 O O . GLN A 1 120 ? 3.078 20.75 10.359 1 94.12 120 GLN A O 1
ATOM 928 N N 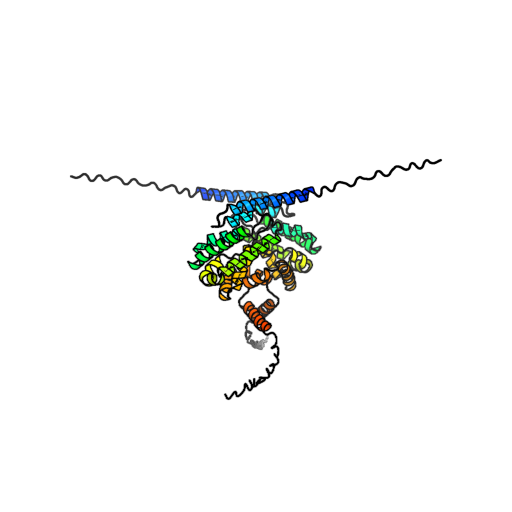. GLU A 1 121 ? 5.25 20.297 9.992 1 93.44 121 GLU A N 1
ATOM 929 C CA . GLU A 1 121 ? 5.543 20.047 11.398 1 93.44 121 GLU A CA 1
ATOM 930 C C . GLU A 1 121 ? 5.238 21.266 12.258 1 93.44 121 GLU A C 1
ATOM 932 O O . GLU A 1 121 ? 4.637 21.156 13.328 1 93.44 121 GLU A O 1
ATOM 937 N N . ALA A 1 122 ? 5.629 22.391 11.773 1 95.69 122 ALA A N 1
ATOM 938 C CA . ALA A 1 122 ? 5.398 23.641 12.492 1 95.69 122 ALA A CA 1
ATOM 939 C C . ALA A 1 122 ? 3.904 23.906 12.656 1 95.69 122 ALA A C 1
ATOM 941 O O . ALA A 1 122 ? 3.457 24.328 13.727 1 95.69 122 ALA A O 1
ATOM 942 N N . CYS A 1 123 ? 3.143 23.641 11.594 1 97.25 123 CYS A N 1
ATOM 943 C CA . CYS A 1 123 ? 1.711 23.922 11.633 1 97.25 123 CYS A CA 1
ATOM 944 C C . CYS A 1 123 ? 0.984 22.906 12.516 1 97.25 123 CYS A C 1
ATOM 946 O O . CYS A 1 123 ? 0.035 23.266 13.219 1 97.25 123 CYS A O 1
ATOM 948 N N . TYR A 1 124 ? 1.414 21.656 12.562 1 96.12 124 TYR A N 1
ATOM 949 C CA . TYR A 1 124 ? 0.832 20.672 13.453 1 96.12 124 TYR A CA 1
ATOM 950 C C . TYR A 1 124 ? 1.047 21.062 14.914 1 96.12 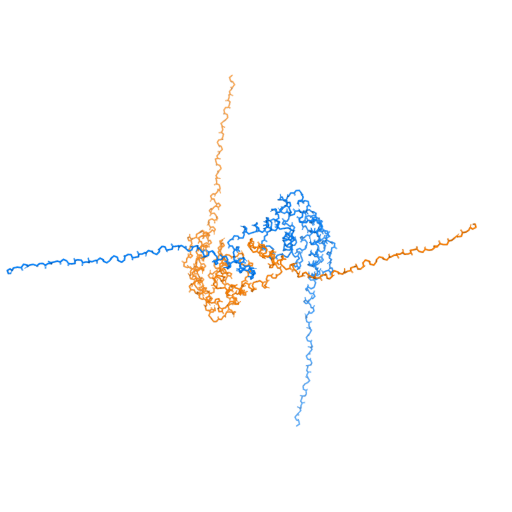124 TYR A C 1
ATOM 952 O O . TYR A 1 124 ? 0.141 20.922 15.742 1 96.12 124 TYR A O 1
ATOM 960 N N . GLN A 1 125 ? 2.2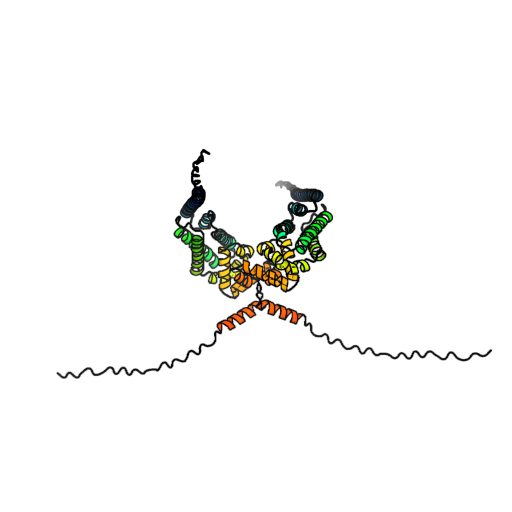68 21.547 15.227 1 95.12 125 GLN A N 1
ATOM 961 C CA . GLN A 1 125 ? 2.623 21.906 16.594 1 95.12 125 GLN A CA 1
ATOM 962 C C . GLN A 1 125 ? 1.902 23.172 17.031 1 95.12 125 GLN A C 1
ATOM 964 O O . GLN A 1 125 ? 1.332 23.234 18.125 1 95.12 125 GLN A O 1
ATOM 969 N N . LYS A 1 126 ? 1.92 24.094 16.188 1 97.25 126 LYS A N 1
ATOM 970 C CA . LYS A 1 126 ? 1.305 25.375 16.484 1 97.25 126 LYS A CA 1
ATOM 971 C C . LYS A 1 126 ? -0.175 25.219 16.812 1 97.25 126 LYS A C 1
ATOM 973 O O . LYS A 1 126 ? -0.689 25.891 17.719 1 97.25 126 LYS A O 1
ATOM 978 N N . HIS A 1 127 ? -0.867 24.328 16.125 1 97.19 127 HIS A N 1
ATOM 979 C CA . HIS A 1 127 ? -2.311 24.203 16.297 1 97.19 127 HIS A CA 1
ATOM 980 C C . HIS A 1 127 ? -2.658 22.953 17.094 1 97.19 127 HIS A C 1
ATOM 982 O O . HIS A 1 127 ? -3.826 22.562 17.172 1 97.19 127 HIS A O 1
ATOM 988 N N . ASP A 1 128 ? -1.689 22.281 17.75 1 96.31 128 ASP A N 1
ATOM 989 C CA . ASP A 1 128 ? -1.809 21.188 18.703 1 96.31 128 ASP A CA 1
ATOM 990 C C . ASP A 1 128 ? -2.68 20.062 18.141 1 96.31 128 ASP A C 1
ATOM 992 O O . ASP A 1 128 ? -3.734 19.75 18.703 1 96.31 128 ASP A O 1
ATOM 996 N N . ILE A 1 129 ? -2.223 19.422 17.172 1 97.44 129 ILE A N 1
ATOM 997 C CA . ILE A 1 129 ? -2.969 18.375 16.5 1 97.44 129 ILE A CA 1
ATOM 998 C C . ILE A 1 129 ? -3.316 17.266 17.484 1 97.44 129 ILE A C 1
ATOM 1000 O O . ILE A 1 129 ? -4.367 16.625 17.359 1 97.44 129 ILE A O 1
ATOM 1004 N N . CYS A 1 130 ? -2.547 17.047 18.484 1 97.75 130 CYS A N 1
ATOM 1005 C CA . CYS A 1 130 ? -2.781 15.969 19.438 1 97.75 130 CYS A CA 1
ATOM 1006 C C . CYS A 1 130 ? -3.992 16.266 20.297 1 97.75 130 CYS A C 1
ATOM 1008 O O . CYS A 1 130 ? -4.789 15.367 20.594 1 97.75 130 CYS A O 1
ATOM 1010 N N . ALA A 1 131 ? -4.07 17.516 20.703 1 97.56 131 ALA A N 1
ATOM 1011 C CA . ALA A 1 131 ? -5.258 17.906 21.453 1 97.56 131 ALA A CA 1
ATOM 1012 C C . ALA A 1 131 ? -6.523 17.703 20.625 1 97.56 131 ALA A C 1
ATOM 1014 O O . ALA A 1 131 ? -7.543 17.234 21.141 1 97.56 131 ALA A O 1
ATOM 1015 N N . VAL A 1 132 ? -6.477 18.094 19.422 1 97.88 132 VAL A N 1
ATOM 1016 C CA . VAL A 1 132 ? -7.617 17.938 18.531 1 97.88 132 VAL A CA 1
ATOM 1017 C C . VAL A 1 132 ? -7.91 16.453 18.312 1 97.88 132 VAL A C 1
ATOM 1019 O O . VAL A 1 132 ? -9.07 16.047 18.266 1 97.88 132 VAL A O 1
ATOM 1022 N N . ALA A 1 133 ? -6.863 15.656 18.094 1 97.94 133 ALA A N 1
ATOM 1023 C CA . ALA A 1 133 ? -7.012 14.219 17.859 1 97.94 133 ALA A CA 1
ATOM 1024 C C . ALA A 1 133 ? -7.68 13.539 19.047 1 97.94 133 ALA A C 1
ATOM 1026 O O . ALA A 1 133 ? -8.453 12.594 18.875 1 97.94 133 ALA A O 1
ATOM 1027 N N . ASN A 1 134 ? -7.379 14.008 20.234 1 97 134 ASN A N 1
ATOM 1028 C CA . ASN A 1 134 ? -7.973 13.422 21.438 1 97 134 ASN A CA 1
ATOM 1029 C C . ASN A 1 134 ? -9.492 13.523 21.422 1 97 134 ASN A C 1
ATOM 1031 O O . ASN A 1 134 ? -10.195 12.586 21.797 1 97 134 ASN A O 1
ATOM 1035 N N . ASP A 1 135 ? -9.945 14.641 20.938 1 96.75 135 ASP A N 1
ATOM 1036 C CA . ASP A 1 135 ? -11.383 14.898 20.922 1 96.75 135 ASP A CA 1
ATOM 1037 C C . ASP A 1 135 ? -12.023 14.367 19.641 1 96.75 135 ASP A C 1
ATOM 1039 O O . ASP A 1 135 ? -13.242 14.25 19.547 1 96.75 135 ASP A O 1
ATOM 1043 N N . ASN A 1 136 ? -11.25 14.07 18.641 1 98.19 136 ASN A N 1
ATOM 1044 C CA . ASN A 1 136 ? -11.75 13.703 17.328 1 98.19 136 ASN A CA 1
ATOM 1045 C C . ASN A 1 136 ? -11.062 12.445 16.781 1 98.19 136 ASN A C 1
ATOM 1047 O O . ASN A 1 136 ? -10.836 12.32 15.586 1 98.19 136 ASN A O 1
ATOM 1051 N N . VAL A 1 137 ? -10.688 11.555 17.594 1 97.75 137 VAL A N 1
ATOM 1052 C CA . VAL A 1 137 ? -9.828 10.438 17.203 1 97.75 137 VAL A CA 1
ATOM 1053 C C . VAL A 1 137 ? -10.531 9.586 16.156 1 97.75 137 VAL A C 1
ATOM 1055 O O . VAL A 1 137 ? -9.891 9.094 15.219 1 97.75 137 VAL A O 1
ATOM 1058 N N . ASN A 1 138 ? -11.852 9.406 16.25 1 97.56 138 ASN A N 1
ATOM 1059 C CA . ASN A 1 138 ? -12.57 8.57 15.289 1 97.56 138 ASN A CA 1
ATOM 1060 C C . ASN A 1 138 ? -12.586 9.195 13.898 1 97.56 138 ASN A C 1
ATOM 1062 O O . ASN A 1 138 ? -12.492 8.492 12.891 1 97.56 138 ASN A O 1
ATOM 1066 N N . ALA A 1 139 ? -12.711 10.508 13.891 1 97.62 139 ALA A N 1
ATOM 1067 C CA . ALA A 1 139 ? -12.672 11.195 12.609 1 97.62 139 ALA A CA 1
ATOM 1068 C C . ALA A 1 139 ? -11.32 11.023 11.93 1 97.62 139 ALA A C 1
ATOM 1070 O O . ALA A 1 139 ? -11.25 10.75 10.727 1 97.62 139 ALA A O 1
ATOM 1071 N N . PHE A 1 140 ? -10.273 11.141 12.703 1 97.62 140 PHE A N 1
ATOM 1072 C CA . PHE A 1 140 ? -8.938 10.93 12.156 1 97.62 140 PHE A CA 1
ATOM 1073 C C . PHE A 1 140 ? -8.758 9.477 11.734 1 97.62 140 PHE A C 1
ATOM 1075 O O . PHE A 1 140 ? -8.203 9.203 10.664 1 97.62 140 PHE A O 1
ATOM 1082 N N . ALA A 1 141 ? -9.219 8.562 12.562 1 96.81 141 ALA A N 1
ATOM 1083 C CA . ALA A 1 141 ? -9.047 7.133 12.305 1 96.81 141 ALA A CA 1
ATOM 1084 C C . ALA A 1 141 ? -9.703 6.738 10.984 1 96.81 141 ALA A C 1
ATOM 1086 O O . ALA A 1 141 ? -9.141 5.961 10.211 1 96.81 141 ALA A O 1
ATOM 1087 N N . GLU A 1 142 ? -10.766 7.297 10.688 1 94.62 142 GLU A N 1
ATOM 1088 C CA . GLU A 1 142 ? -11.531 6.949 9.492 1 94.62 142 GLU A CA 1
ATOM 1089 C C . GLU A 1 142 ? -10.852 7.473 8.234 1 94.62 142 GLU A C 1
ATOM 1091 O O . GLU A 1 142 ? -11.047 6.922 7.145 1 94.62 142 GLU A O 1
ATOM 1096 N N . MET A 1 143 ? -10.023 8.438 8.383 1 92.56 143 MET A N 1
ATOM 1097 C CA . MET A 1 143 ? -9.406 9.078 7.227 1 92.56 143 MET A CA 1
ATOM 1098 C C . MET A 1 143 ? -8.109 8.383 6.848 1 92.56 143 MET A C 1
ATOM 1100 O O . MET A 1 143 ? -7.582 8.586 5.75 1 92.56 143 MET A O 1
ATOM 1104 N N . ILE A 1 144 ? -7.59 7.629 7.711 1 93.94 144 ILE A N 1
ATOM 1105 C CA . ILE A 1 144 ? -6.262 7.062 7.5 1 93.94 144 ILE A CA 1
ATOM 1106 C C . ILE A 1 144 ? -6.367 5.812 6.625 1 93.94 144 ILE A C 1
ATOM 1108 O O . ILE A 1 144 ? -7.172 4.922 6.902 1 93.94 144 ILE A O 1
ATOM 1112 N N . ASP A 1 145 ? -5.609 5.844 5.609 1 91 145 ASP A N 1
ATOM 1113 C CA . ASP A 1 145 ? -5.531 4.754 4.641 1 91 145 ASP A CA 1
ATOM 1114 C C . ASP A 1 145 ? -4.098 4.258 4.488 1 91 145 ASP A C 1
ATOM 1116 O O . ASP A 1 145 ? -3.186 5.047 4.23 1 91 145 ASP A O 1
ATOM 1120 N N . LEU A 1 146 ? -3.959 3.002 4.598 1 90.75 146 LEU A N 1
ATOM 1121 C CA . LEU A 1 146 ? -2.639 2.381 4.562 1 90.75 146 LEU A CA 1
ATOM 1122 C C . LEU A 1 146 ? -1.959 2.625 3.221 1 90.75 146 LEU A C 1
ATOM 1124 O O . LEU A 1 146 ? -0.767 2.938 3.172 1 90.75 146 LEU A O 1
ATOM 1128 N N . HIS A 1 147 ? -2.641 2.492 2.152 1 88 147 HIS A N 1
ATOM 1129 C CA . HIS A 1 147 ? -2.07 2.666 0.822 1 88 147 HIS A CA 1
ATOM 1130 C C . HIS A 1 147 ? -1.557 4.09 0.625 1 88 147 HIS A C 1
ATOM 1132 O O . HIS A 1 147 ? -0.439 4.289 0.142 1 88 147 HIS A O 1
ATOM 1138 N N . ASN A 1 148 ? -2.334 5.035 1.014 1 88.12 148 ASN A N 1
ATOM 1139 C CA . ASN A 1 148 ? -1.925 6.43 0.897 1 88.12 148 ASN A CA 1
ATOM 1140 C C . ASN A 1 148 ? -0.711 6.73 1.771 1 88.12 148 ASN A C 1
ATOM 1142 O O . ASN A 1 148 ? 0.159 7.512 1.382 1 88.12 148 ASN A O 1
ATOM 1146 N N . MET A 1 149 ? -0.674 6.121 2.893 1 90.5 149 MET A N 1
ATOM 1147 C CA . MET A 1 149 ? 0.441 6.344 3.809 1 90.5 149 MET A CA 1
ATOM 1148 C C . MET A 1 149 ? 1.745 5.824 3.213 1 90.5 149 MET A C 1
ATOM 1150 O O . MET A 1 149 ? 2.797 6.445 3.379 1 90.5 149 MET A O 1
ATOM 1154 N N . LEU A 1 150 ? 1.646 4.805 2.48 1 88.62 150 LEU A N 1
ATOM 1155 C CA . LEU A 1 150 ? 2.836 4.18 1.91 1 88.62 150 LEU A CA 1
ATOM 1156 C C . LEU A 1 150 ? 3.326 4.957 0.693 1 88.62 150 LEU A C 1
ATOM 1158 O O . LEU A 1 150 ? 4.527 4.977 0.406 1 88.62 150 LEU A O 1
ATOM 1162 N N . LEU A 1 151 ? 2.465 5.66 0.046 1 85.38 151 LEU A N 1
ATOM 1163 C CA . LEU A 1 151 ? 2.809 6.23 -1.253 1 85.38 151 LEU A CA 1
ATOM 1164 C C . LEU A 1 151 ? 3.051 7.73 -1.142 1 85.38 151 LEU A C 1
ATOM 1166 O O . LEU A 1 151 ? 3.648 8.336 -2.035 1 85.38 151 LEU A O 1
ATOM 1170 N N . ASN A 1 152 ? 2.592 8.266 -0.053 1 84.06 152 ASN A N 1
ATOM 1171 C CA . ASN A 1 152 ? 2.648 9.711 0.094 1 84.06 152 ASN A CA 1
ATOM 1172 C C . ASN A 1 152 ? 3.438 10.117 1.334 1 84.06 152 ASN A C 1
ATOM 1174 O O . ASN A 1 152 ? 3.035 9.82 2.459 1 84.06 152 ASN A O 1
ATOM 1178 N N . GLY A 1 153 ? 4.469 10.93 1.156 1 84.94 153 GLY A N 1
ATOM 1179 C CA . GLY A 1 153 ? 5.332 11.344 2.25 1 84.94 153 GLY A CA 1
ATOM 1180 C C . GLY A 1 153 ? 4.633 12.219 3.268 1 84.94 153 GLY A C 1
ATOM 1181 O O . GLY A 1 153 ? 4.805 12.047 4.473 1 84.94 153 GLY A O 1
ATOM 1182 N N . ALA A 1 154 ? 3.938 13.227 2.723 1 87.94 154 ALA A N 1
ATOM 1183 C CA . ALA A 1 154 ? 3.229 14.133 3.623 1 87.94 154 ALA A CA 1
ATOM 1184 C C . ALA A 1 154 ? 2.16 13.391 4.422 1 87.94 154 ALA A C 1
ATOM 1186 O O . ALA A 1 154 ? 1.957 13.664 5.605 1 87.94 154 ALA A O 1
ATOM 1187 N N . TYR A 1 155 ? 1.505 12.477 3.73 1 91 155 TYR A N 1
ATOM 1188 C CA . TYR A 1 155 ? 0.509 11.648 4.41 1 91 155 TYR A CA 1
ATOM 1189 C C . TYR A 1 155 ? 1.158 10.773 5.469 1 91 155 TYR A C 1
ATOM 1191 O O . TYR A 1 155 ? 0.624 10.617 6.57 1 91 155 TYR A O 1
ATOM 1199 N N . PHE A 1 156 ? 2.287 10.25 5.129 1 92.44 156 PHE A N 1
ATOM 1200 C CA . PHE A 1 156 ? 3.033 9.438 6.082 1 92.44 156 PHE A CA 1
ATOM 1201 C C . PHE A 1 156 ? 3.355 10.234 7.34 1 92.44 156 PHE A C 1
ATOM 1203 O O . PHE A 1 156 ? 3.168 9.75 8.453 1 92.44 156 PHE A O 1
ATOM 1210 N N . GLU A 1 157 ? 3.885 11.445 7.184 1 90.75 157 GLU A N 1
ATOM 1211 C CA . GLU A 1 157 ? 4.223 12.297 8.32 1 90.75 157 GLU A CA 1
ATOM 1212 C C . GLU A 1 157 ? 2.986 12.641 9.141 1 90.75 157 GLU A C 1
ATOM 1214 O O . GLU A 1 157 ? 3.055 12.719 10.367 1 90.75 157 GLU A O 1
ATOM 1219 N N . PHE A 1 158 ? 1.914 12.906 8.477 1 93.62 158 PHE A N 1
ATOM 1220 C CA . PHE A 1 158 ? 0.634 13.18 9.125 1 93.62 158 PHE A CA 1
ATOM 1221 C C . PHE A 1 158 ? 0.22 12.016 10.016 1 93.62 158 PHE A C 1
ATOM 1223 O O . PHE A 1 158 ? -0.14 12.219 11.18 1 93.62 158 PHE A O 1
ATOM 1230 N N . VAL A 1 159 ? 0.285 10.789 9.508 1 95.06 159 VAL A N 1
ATOM 1231 C CA . VAL A 1 159 ? -0.073 9.586 10.25 1 95.06 159 VAL A CA 1
ATOM 1232 C C . VAL A 1 159 ? 0.905 9.391 11.406 1 95.06 159 VAL A C 1
ATOM 1234 O O . VAL A 1 159 ? 0.496 9.078 12.531 1 95.06 159 VAL A O 1
ATOM 1237 N N . LYS A 1 160 ? 2.154 9.578 11.133 1 94.44 160 LYS A N 1
ATOM 1238 C CA . LYS A 1 160 ? 3.193 9.414 12.141 1 94.44 160 LYS A CA 1
ATOM 1239 C C . LYS A 1 160 ? 2.951 10.336 13.336 1 94.44 160 LYS A C 1
ATOM 1241 O O . LYS A 1 160 ? 3.072 9.922 14.484 1 94.44 160 LYS A O 1
ATOM 1246 N N . ILE A 1 161 ? 2.609 11.531 13.125 1 95.12 161 ILE A N 1
ATOM 1247 C CA . ILE A 1 161 ? 2.387 12.5 14.188 1 95.12 161 ILE A CA 1
ATOM 1248 C C . ILE A 1 161 ? 1.208 12.055 15.055 1 95.12 161 ILE A C 1
ATOM 1250 O O . ILE A 1 161 ? 1.239 12.203 16.281 1 95.12 161 ILE A O 1
ATOM 1254 N N . LEU A 1 162 ? 0.188 11.508 14.453 1 96.06 162 LEU A N 1
ATOM 1255 C CA . LEU A 1 162 ? -0.976 11.039 15.195 1 96.06 162 LEU A CA 1
ATOM 1256 C C . LEU A 1 162 ? -0.615 9.844 16.078 1 96.06 162 LEU A C 1
ATOM 1258 O O . LEU A 1 162 ? -1.049 9.758 17.219 1 96.06 162 LEU A O 1
ATOM 1262 N N . PHE A 1 163 ? 0.242 8.977 15.547 1 95.19 163 PHE A N 1
ATOM 1263 C CA . PHE A 1 163 ? 0.667 7.805 16.312 1 95.19 163 PHE A CA 1
ATOM 1264 C C . PHE A 1 163 ? 1.577 8.211 17.453 1 95.19 163 PHE A C 1
ATOM 1266 O O . PHE A 1 163 ? 1.707 7.473 18.438 1 95.19 163 PHE A O 1
ATOM 1273 N N . ASP A 1 164 ? 2.15 9.352 17.391 1 94.81 164 ASP A N 1
ATOM 1274 C CA . ASP A 1 164 ? 3.104 9.812 18.406 1 94.81 164 ASP A CA 1
ATOM 1275 C C . ASP A 1 164 ? 2.408 10.641 19.484 1 94.81 164 ASP A C 1
ATOM 1277 O O . ASP A 1 164 ? 3.035 11.039 20.469 1 94.81 164 ASP A O 1
ATOM 1281 N N . CYS A 1 165 ? 1.163 10.953 19.281 1 95.56 165 CYS A N 1
ATOM 1282 C CA . CYS A 1 165 ? 0.446 11.781 20.25 1 95.56 165 CYS A CA 1
ATOM 1283 C C . CYS A 1 165 ? 0.326 11.078 21.594 1 95.56 165 CYS A C 1
ATOM 1285 O O . CYS A 1 165 ? 0.876 11.539 22.594 1 95.56 165 CYS A O 1
ATOM 1287 N N . ASP A 1 166 ? -0.587 10.148 21.859 1 91.94 166 ASP A N 1
ATOM 1288 C CA . ASP A 1 166 ? -0.843 9.367 23.062 1 91.94 166 ASP A CA 1
ATOM 1289 C C . ASP A 1 166 ? -1.223 7.93 22.719 1 91.94 166 ASP A C 1
ATOM 1291 O O . ASP A 1 166 ? -1.622 7.645 21.578 1 91.94 166 ASP A O 1
ATOM 1295 N N . ALA A 1 167 ? -1.085 7.039 23.703 1 90.5 167 ALA A N 1
ATOM 1296 C CA . ALA A 1 167 ? -1.316 5.617 23.469 1 90.5 167 ALA A CA 1
ATOM 1297 C C . ALA A 1 167 ? -2.775 5.348 23.125 1 90.5 167 ALA A C 1
ATOM 1299 O O . ALA A 1 167 ? -3.072 4.461 22.312 1 90.5 167 ALA A O 1
ATOM 1300 N N . GLY A 1 168 ? -3.584 6.148 23.719 1 94.31 168 GLY A N 1
ATOM 1301 C CA . GLY A 1 168 ? -4.996 5.965 23.422 1 94.31 168 GLY A CA 1
ATOM 1302 C C . GLY A 1 168 ? -5.359 6.305 22 1 94.31 168 GLY A C 1
ATOM 1303 O O . GLY A 1 168 ? -6.129 5.586 21.359 1 94.31 168 GLY A O 1
ATOM 1304 N N . ILE A 1 169 ? -4.852 7.379 21.516 1 96.19 169 ILE A N 1
ATOM 1305 C CA . ILE A 1 169 ? -5.078 7.812 20.141 1 96.19 169 ILE A CA 1
ATOM 1306 C C . ILE A 1 169 ? -4.516 6.773 19.172 1 96.19 169 ILE A C 1
ATOM 1308 O O . ILE A 1 169 ? -5.219 6.305 18.281 1 96.19 169 ILE A O 1
ATOM 1312 N N . ALA A 1 170 ? -3.295 6.402 19.391 1 94.94 170 ALA A N 1
ATOM 1313 C CA . ALA A 1 170 ? -2.633 5.41 18.547 1 94.94 170 ALA A CA 1
ATOM 1314 C C . ALA A 1 170 ? -3.418 4.105 18.516 1 94.94 170 ALA A C 1
ATOM 1316 O O . ALA A 1 170 ? -3.6 3.51 17.453 1 94.94 170 ALA A O 1
ATOM 1317 N N . ASP A 1 171 ? -3.922 3.697 19.625 1 94.12 171 ASP A N 1
ATOM 1318 C CA . ASP A 1 171 ? -4.664 2.443 19.734 1 94.12 171 ASP A CA 1
ATOM 1319 C C . ASP A 1 171 ? -5.965 2.504 18.953 1 94.12 171 ASP A C 1
ATOM 1321 O O . ASP A 1 171 ? -6.324 1.549 18.25 1 94.12 171 ASP A O 1
ATOM 1325 N N . THR A 1 172 ? -6.621 3.564 19.078 1 96.12 172 THR A N 1
ATOM 1326 C CA . THR A 1 172 ? -7.887 3.719 18.359 1 96.12 172 THR A CA 1
ATOM 1327 C C . THR A 1 172 ? -7.66 3.717 16.844 1 96.12 172 THR A C 1
ATOM 1329 O O . THR A 1 172 ? -8.383 3.051 16.109 1 96.12 172 THR A O 1
ATOM 1332 N N . ILE A 1 173 ? -6.695 4.438 16.422 1 96.25 173 ILE A N 1
ATOM 1333 C CA . ILE A 1 173 ? -6.367 4.5 15.008 1 96.25 173 ILE A CA 1
ATOM 1334 C C . ILE A 1 173 ? -5.945 3.119 14.516 1 96.25 173 ILE A C 1
ATOM 1336 O O . ILE A 1 173 ? -6.398 2.664 13.461 1 96.25 173 ILE A O 1
ATOM 1340 N N . ARG A 1 174 ? -5.129 2.473 15.289 1 94.62 174 ARG A N 1
ATOM 1341 C CA . ARG A 1 174 ? -4.652 1.136 14.945 1 94.62 174 ARG A CA 1
ATOM 1342 C C . ARG A 1 174 ? -5.816 0.166 14.773 1 94.62 174 ARG A C 1
ATOM 1344 O O . ARG A 1 174 ? -5.887 -0.553 13.773 1 94.62 174 ARG A O 1
ATOM 1351 N N . ARG A 1 175 ? -6.684 0.155 15.719 1 94.12 175 ARG A N 1
ATOM 1352 C CA . ARG A 1 175 ? -7.828 -0.752 15.672 1 94.12 175 ARG A CA 1
ATOM 1353 C C . ARG A 1 175 ? -8.688 -0.484 14.438 1 94.12 175 ARG A C 1
ATOM 1355 O O . ARG A 1 175 ? -9.156 -1.42 13.789 1 94.12 175 ARG A O 1
ATOM 1362 N N . ASN A 1 176 ? -8.891 0.778 14.219 1 95.94 176 ASN A N 1
ATOM 1363 C CA . ASN A 1 176 ? -9.688 1.14 13.055 1 95.94 176 ASN A CA 1
ATOM 1364 C C . ASN A 1 176 ? -9.039 0.65 11.758 1 95.94 176 ASN A C 1
ATOM 1366 O O . ASN A 1 176 ? -9.711 0.064 10.906 1 95.94 176 ASN A O 1
ATOM 1370 N N . ILE A 1 177 ? -7.773 0.831 11.633 1 94.38 177 ILE A N 1
ATOM 1371 C CA . ILE A 1 177 ? -7.035 0.433 10.438 1 94.38 177 ILE A CA 1
ATOM 1372 C C . ILE A 1 177 ? -7.059 -1.088 10.305 1 94.38 177 ILE A C 1
ATOM 1374 O O . ILE A 1 177 ? -7.312 -1.615 9.219 1 94.38 177 ILE A O 1
ATOM 1378 N N . GLN A 1 178 ? -6.797 -1.8 11.367 1 93.5 178 GLN A N 1
ATOM 1379 C CA . GLN A 1 178 ? -6.738 -3.258 11.352 1 93.5 178 GLN A CA 1
ATOM 1380 C C . GLN A 1 178 ? -8.094 -3.859 10.969 1 93.5 178 GLN A C 1
ATOM 1382 O O . GLN A 1 178 ? -8.148 -4.875 10.273 1 93.5 178 GLN A O 1
ATOM 1387 N N . SER A 1 179 ? -9.148 -3.244 11.359 1 93.94 179 SER A N 1
ATOM 1388 C CA . SER A 1 179 ? -10.477 -3.748 11.055 1 93.94 179 SER A CA 1
ATOM 1389 C C . SER A 1 179 ? -10.766 -3.67 9.555 1 93.94 179 SER A C 1
ATOM 1391 O O . SER A 1 179 ? -11.586 -4.426 9.039 1 93.94 179 SER A O 1
ATOM 1393 N N . ARG A 1 180 ? -10.086 -2.861 8.836 1 93.06 180 ARG A N 1
ATOM 1394 C CA . ARG A 1 180 ? -10.344 -2.646 7.418 1 93.06 180 ARG A CA 1
ATOM 1395 C C . ARG A 1 180 ? -9.398 -3.48 6.559 1 93.06 180 ARG A C 1
ATOM 1397 O O . ARG A 1 180 ? -9.688 -3.742 5.387 1 93.06 180 ARG A O 1
ATOM 1404 N N . ILE A 1 181 ? -8.258 -3.828 7.055 1 90.75 181 ILE A N 1
ATOM 1405 C CA . ILE A 1 181 ? -7.273 -4.598 6.309 1 90.75 181 ILE A CA 1
ATOM 1406 C C . ILE A 1 181 ? -7.777 -6.023 6.105 1 90.75 181 ILE A C 1
ATOM 1408 O O . ILE A 1 181 ? -7.559 -6.621 5.047 1 90.75 181 ILE A O 1
ATOM 1412 N N . GLY A 1 182 ? -8.469 -6.609 7.043 1 87.69 182 GLY A N 1
ATOM 1413 C CA . GLY A 1 182 ? -9.109 -7.906 6.887 1 87.69 182 GLY A CA 1
ATOM 1414 C C . GLY A 1 182 ? -8.125 -9.062 6.875 1 87.69 182 GLY A C 1
ATOM 1415 O O . GLY A 1 182 ? -7.281 -9.172 7.766 1 87.69 182 GLY A O 1
ATOM 1416 N N . SER A 1 183 ? -8.25 -9.883 5.789 1 86.94 183 SER A N 1
ATOM 1417 C CA . SER A 1 183 ? -7.527 -11.156 5.734 1 86.94 183 SER A CA 1
ATOM 1418 C C . SER A 1 183 ? -6.039 -10.938 5.488 1 86.94 183 SER A C 1
ATOM 1420 O O . SER A 1 183 ? -5.227 -11.828 5.734 1 86.94 183 SER A O 1
ATOM 1422 N N . LYS A 1 184 ? -5.695 -9.773 5.086 1 92.31 184 LYS A N 1
ATOM 1423 C CA . LYS A 1 184 ? -4.297 -9.508 4.754 1 92.31 184 LYS A CA 1
ATOM 1424 C C . LYS A 1 184 ? -3.504 -9.109 5.996 1 92.31 184 LYS A C 1
ATOM 1426 O O . LYS A 1 184 ? -2.271 -9.07 5.965 1 92.31 184 LYS A O 1
ATOM 1431 N N . LEU A 1 185 ? -4.199 -8.836 7.086 1 92.19 185 LEU A N 1
ATOM 1432 C CA . LEU A 1 185 ? -3.562 -8.352 8.305 1 92.19 185 LEU A CA 1
ATOM 1433 C C . LEU A 1 185 ? -2.523 -9.352 8.805 1 92.19 185 LEU A C 1
ATOM 1435 O O . LEU A 1 185 ? -1.431 -8.961 9.219 1 92.19 185 LEU A O 1
ATOM 1439 N N . GLY A 1 186 ? -2.854 -10.617 8.75 1 89.38 186 GLY A N 1
ATOM 1440 C CA . GLY A 1 186 ? -1.94 -11.648 9.227 1 89.38 186 GLY A CA 1
ATOM 1441 C C . GLY A 1 186 ? -0.617 -11.656 8.492 1 89.38 186 GLY A C 1
ATOM 1442 O O . GLY A 1 186 ? 0.448 -11.695 9.109 1 89.38 186 GLY A O 1
ATOM 1443 N N . ILE A 1 187 ? -0.662 -11.656 7.184 1 91.06 187 ILE A N 1
ATOM 1444 C CA . ILE A 1 187 ? 0.548 -11.688 6.371 1 91.06 187 ILE A CA 1
ATOM 1445 C C . ILE A 1 187 ? 1.327 -10.383 6.555 1 91.06 187 ILE A C 1
ATOM 1447 O O . ILE A 1 187 ? 2.559 -10.398 6.609 1 91.06 187 ILE A O 1
ATOM 1451 N N . LEU A 1 188 ? 0.588 -9.266 6.625 1 92.12 188 LEU A N 1
ATOM 1452 C CA . LEU A 1 188 ? 1.229 -7.973 6.852 1 92.12 188 LEU A CA 1
ATOM 1453 C C . LEU A 1 188 ? 2.014 -7.98 8.164 1 92.12 188 LEU A C 1
ATOM 1455 O O . LEU A 1 188 ? 3.143 -7.488 8.219 1 92.12 188 LEU A O 1
ATOM 1459 N N . ARG A 1 189 ? 1.422 -8.594 9.172 1 91.12 189 ARG A N 1
ATOM 1460 C CA . ARG A 1 189 ? 2.1 -8.719 10.453 1 91.12 189 ARG A CA 1
ATOM 1461 C C . ARG A 1 189 ? 3.379 -9.539 10.32 1 91.12 189 ARG A C 1
ATOM 1463 O O . ARG A 1 189 ? 4.434 -9.141 10.82 1 91.12 189 ARG A O 1
ATOM 1470 N N . ARG A 1 190 ? 3.275 -10.602 9.664 1 89.5 190 ARG A N 1
ATOM 1471 C CA . ARG A 1 190 ? 4.426 -11.477 9.484 1 89.5 190 ARG A CA 1
ATOM 1472 C C . ARG A 1 190 ? 5.52 -10.781 8.68 1 89.5 190 ARG A C 1
ATOM 1474 O O . ARG A 1 190 ? 6.711 -11.008 8.914 1 89.5 190 ARG A O 1
ATOM 1481 N N . MET A 1 191 ? 5.109 -9.945 7.801 1 91.38 191 MET A N 1
ATOM 1482 C CA . MET A 1 191 ? 6.031 -9.273 6.895 1 91.38 191 MET A CA 1
ATOM 1483 C C . MET A 1 191 ? 6.844 -8.219 7.633 1 91.38 191 MET A C 1
ATOM 1485 O O . MET A 1 191 ? 7.996 -7.949 7.273 1 91.38 191 MET A O 1
ATOM 1489 N N . VAL A 1 192 ? 6.223 -7.621 8.695 1 91 192 VAL A N 1
ATOM 1490 C CA . VAL A 1 192 ? 6.891 -6.457 9.273 1 91 192 VAL A CA 1
ATOM 1491 C C . VAL A 1 192 ? 7.375 -6.793 10.688 1 91 192 VAL A C 1
ATOM 1493 O O . VAL A 1 192 ? 8.062 -5.984 11.32 1 91 192 VAL A O 1
ATOM 1496 N N . GLN A 1 193 ? 7.051 -7.918 11.219 1 84 193 GLN A N 1
ATOM 1497 C CA . GLN A 1 193 ? 7.371 -8.305 12.586 1 84 193 GLN A CA 1
ATOM 1498 C C . GLN A 1 193 ? 8.875 -8.438 12.781 1 84 193 GLN A C 1
ATOM 1500 O O . GLN A 1 193 ? 9.602 -8.797 11.852 1 84 193 GLN A O 1
ATOM 1505 N N . ASP A 1 194 ? 9.203 -7.984 13.977 1 72 194 ASP A N 1
ATOM 1506 C CA . ASP A 1 194 ? 10.609 -8.117 14.352 1 72 194 ASP A CA 1
ATOM 1507 C C . ASP A 1 194 ? 10.867 -9.469 15.008 1 72 194 ASP A C 1
ATOM 1509 O O . ASP A 1 194 ? 9.93 -10.227 15.289 1 72 194 ASP A O 1
ATOM 1513 N N . ASP A 1 195 ? 12.094 -9.82 15.078 1 61.28 195 ASP A N 1
ATOM 1514 C CA . ASP A 1 195 ? 12.539 -11.062 15.695 1 61.28 195 ASP A CA 1
ATOM 1515 C C . ASP A 1 195 ? 11.961 -11.219 17.109 1 61.28 195 ASP A C 1
ATOM 1517 O O . ASP A 1 195 ? 11.648 -12.328 17.531 1 61.28 195 ASP A O 1
ATOM 1521 N N . SER A 1 196 ? 11.82 -10.148 17.781 1 58.31 196 SER A N 1
ATOM 1522 C CA . SER A 1 196 ? 11.422 -10.234 19.188 1 58.31 196 SER A CA 1
ATOM 1523 C C . SER A 1 196 ? 9.961 -10.656 19.328 1 58.31 196 SER A C 1
ATOM 1525 O O . SER A 1 196 ? 9.609 -11.383 20.25 1 58.31 196 SER A O 1
ATOM 1527 N N . CYS A 1 197 ? 9.172 -10.203 18.406 1 59.31 197 CYS A N 1
ATOM 1528 C CA . CYS A 1 197 ? 7.762 -10.578 18.438 1 59.31 197 CYS A CA 1
ATOM 1529 C C . CYS A 1 197 ? 7.551 -11.977 17.891 1 59.31 197 CYS A C 1
ATOM 1531 O O . CYS A 1 197 ? 6.594 -12.664 18.25 1 59.31 197 CYS A O 1
ATOM 1533 N N . LEU A 1 198 ? 8.328 -12.43 17 1 57.9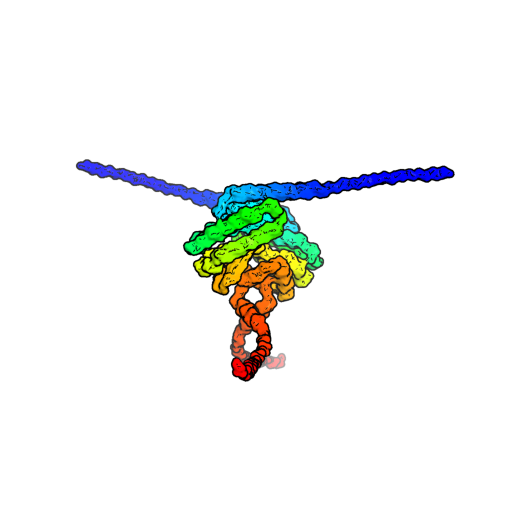1 198 LEU A N 1
ATOM 1534 C CA . LEU A 1 198 ? 8.258 -13.773 16.422 1 57.91 198 LEU A CA 1
ATOM 1535 C C . LEU A 1 198 ? 8.477 -14.828 17.5 1 57.91 198 LEU A C 1
ATOM 1537 O O . LEU A 1 198 ? 7.82 -15.875 17.484 1 57.91 198 LEU A O 1
ATOM 1541 N N . LEU A 1 199 ? 9.305 -14.492 18.391 1 56.09 199 LEU A N 1
ATOM 1542 C CA . LEU A 1 199 ? 9.602 -15.398 19.5 1 56.09 199 LEU A CA 1
ATOM 1543 C C . LEU A 1 199 ? 8.398 -15.539 20.422 1 56.09 199 LEU A C 1
ATOM 1545 O O . LEU A 1 199 ? 8.117 -16.641 20.922 1 56.09 199 LEU A O 1
ATOM 1549 N N . ALA A 1 200 ? 7.746 -14.531 20.531 1 53.31 200 ALA A N 1
ATOM 1550 C CA . ALA A 1 200 ? 6.57 -14.578 21.406 1 53.31 200 ALA A CA 1
ATOM 1551 C C . ALA A 1 200 ? 5.438 -15.359 20.75 1 53.31 200 ALA A C 1
ATOM 1553 O O . ALA A 1 200 ? 4.715 -16.094 21.406 1 53.31 200 ALA A O 1
ATOM 1554 N N . GLU A 1 201 ? 5.27 -15.195 19.484 1 55.69 201 GLU A N 1
ATOM 1555 C CA . GLU A 1 201 ? 4.238 -15.914 18.734 1 55.69 201 GLU A CA 1
ATOM 1556 C C . GLU A 1 201 ? 4.543 -17.406 18.672 1 55.69 201 GLU A C 1
ATOM 1558 O O . GLU A 1 201 ? 3.641 -18.234 18.797 1 55.69 201 GLU A O 1
ATOM 1563 N N . LYS A 1 202 ? 5.789 -17.766 18.344 1 55.28 202 LYS A N 1
ATOM 1564 C CA . LYS A 1 202 ? 6.191 -19.172 18.375 1 55.28 202 LYS A CA 1
ATOM 1565 C C . LYS A 1 202 ? 5.973 -19.781 19.766 1 55.28 202 LYS A C 1
ATOM 1567 O O . LYS A 1 202 ? 5.59 -20.953 19.875 1 55.28 202 LYS A O 1
ATOM 1572 N N . ALA A 1 203 ? 6.188 -18.953 20.766 1 52.78 203 ALA A N 1
ATOM 1573 C CA . ALA A 1 203 ? 5.98 -19.406 22.141 1 52.78 203 ALA A CA 1
ATOM 1574 C C . ALA A 1 203 ? 4.5 -19.656 22.422 1 52.78 203 ALA A C 1
ATOM 1576 O O . ALA A 1 203 ? 4.141 -20.594 23.125 1 52.78 203 ALA A O 1
ATOM 1577 N N . THR A 1 204 ? 3.652 -18.812 21.906 1 48.88 204 THR A N 1
ATOM 1578 C CA . THR A 1 204 ? 2.219 -19 22.109 1 48.88 204 THR A CA 1
ATOM 1579 C C . THR A 1 204 ? 1.713 -20.188 21.297 1 48.88 204 THR A C 1
ATOM 1581 O O . THR A 1 204 ? 0.801 -20.906 21.719 1 48.88 204 THR A O 1
ATOM 1584 N N . LEU A 1 205 ? 2.193 -20.344 20.125 1 49.06 205 LEU A N 1
ATOM 1585 C CA . LEU A 1 205 ? 1.791 -21.484 19.312 1 49.06 205 LEU A CA 1
ATOM 1586 C C . LEU A 1 205 ? 2.268 -22.781 19.938 1 49.06 205 LEU A C 1
ATOM 1588 O O . LEU A 1 205 ? 1.571 -23.797 19.875 1 49.06 205 LEU A O 1
ATOM 1592 N N . VAL A 1 206 ? 3.359 -22.75 20.531 1 48.69 206 VAL A N 1
ATOM 1593 C CA . VAL A 1 206 ? 3.822 -23.922 21.25 1 48.69 206 VAL A CA 1
ATOM 1594 C C . VAL A 1 206 ? 2.963 -24.141 22.5 1 48.69 206 VAL A C 1
ATOM 1596 O O . VAL A 1 206 ? 2.686 -25.281 22.875 1 48.69 206 VAL A O 1
ATOM 1599 N N . SER A 1 207 ? 2.539 -23.016 23.047 1 47.25 207 SER A N 1
ATOM 1600 C CA . SER A 1 207 ? 1.72 -23.141 24.25 1 47.25 207 SER A CA 1
ATOM 1601 C C . SER A 1 207 ? 0.301 -23.578 23.906 1 47.25 207 SER A C 1
ATOM 1603 O O . SER A 1 207 ? -0.343 -24.297 24.688 1 47.25 207 SER A O 1
ATOM 1605 N N . GLU A 1 208 ? -0.209 -23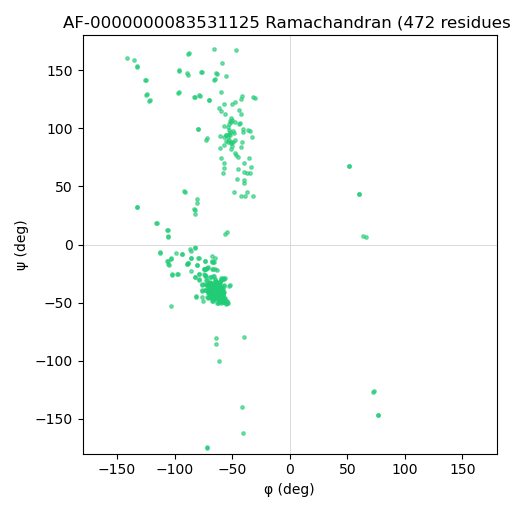.062 22.859 1 45.78 208 GLU A N 1
ATOM 1606 C CA . GLU A 1 208 ? -1.575 -23.453 22.5 1 45.78 208 GLU A CA 1
ATOM 1607 C C . GLU A 1 208 ? -1.636 -24.891 22 1 45.78 208 GLU A C 1
ATOM 1609 O O . GLU A 1 208 ? -2.705 -25.5 21.984 1 45.78 208 GLU A O 1
ATOM 1614 N N . ASN A 1 209 ? -0.649 -25.25 21.312 1 41.53 209 ASN A N 1
ATOM 1615 C CA . ASN A 1 209 ? -0.647 -26.656 20.922 1 41.53 209 ASN A CA 1
ATOM 1616 C C . ASN A 1 209 ? -0.458 -27.578 22.109 1 41.53 209 ASN A C 1
ATOM 1618 O O . ASN A 1 209 ? -0.382 -28.797 21.953 1 41.53 209 ASN A O 1
ATOM 1622 N N . ARG A 1 210 ? -0.122 -26.969 23.25 1 38 210 ARG A N 1
ATOM 1623 C CA . ARG A 1 210 ? -0.126 -27.844 24.422 1 38 210 ARG A CA 1
ATOM 1624 C C . ARG A 1 210 ? -1.539 -28.031 24.953 1 38 210 ARG A C 1
ATOM 1626 O O . ARG A 1 210 ? -2.031 -27.203 25.734 1 38 210 ARG A O 1
ATOM 1633 N N . THR A 1 211 ? -2.576 -28.172 24.078 1 35.81 211 THR A N 1
ATOM 1634 C CA . THR A 1 211 ? -3.803 -28.703 24.656 1 35.81 211 THR A CA 1
ATOM 1635 C C . THR A 1 211 ? -3.49 -29.672 25.797 1 35.81 211 THR A C 1
ATOM 1637 O O . THR A 1 211 ? -2.584 -30.5 25.672 1 35.81 211 THR A O 1
ATOM 1640 N N . PRO A 1 212 ? -4.082 -29.469 27.031 1 35.69 212 PRO A N 1
ATOM 1641 C CA . PRO A 1 212 ? -3.934 -30.344 28.203 1 35.69 212 PRO A CA 1
ATOM 1642 C C . PRO A 1 212 ? -4.012 -31.828 27.844 1 35.69 212 PRO A C 1
ATOM 1644 O O . PRO A 1 212 ? -4.676 -32.188 26.875 1 35.69 212 PRO A O 1
ATOM 1647 N N . GLY A 1 213 ? -3.004 -32.594 28.219 1 31.66 213 GLY A N 1
ATOM 1648 C CA . GLY A 1 213 ? -2.822 -34.031 28.234 1 31.66 213 GLY A CA 1
ATOM 1649 C C . GLY A 1 213 ? -4.094 -34.812 28.562 1 31.66 213 GLY A C 1
ATOM 1650 O O . GLY A 1 213 ? -4.652 -34.625 29.656 1 31.66 213 GLY A O 1
ATOM 1651 N N . SER A 1 214 ? -5.016 -34.906 27.656 1 30.66 214 SER A N 1
ATOM 1652 C CA . SER A 1 214 ? -6.055 -35.906 27.859 1 30.66 214 SER A CA 1
ATOM 1653 C C . SER A 1 214 ? -5.492 -37.156 28.5 1 30.66 214 SER A C 1
ATOM 1655 O O . SER A 1 214 ? -4.508 -37.719 28.031 1 30.66 214 SER A O 1
ATOM 1657 N N . THR A 1 215 ? -5.648 -37.312 29.875 1 33.69 215 THR A N 1
ATOM 1658 C CA . THR A 1 215 ? -5.496 -38.5 30.688 1 33.69 215 THR A CA 1
ATOM 1659 C C . THR A 1 215 ? -6.059 -39.719 29.969 1 33.69 215 THR A C 1
ATOM 1661 O O . THR A 1 215 ? -7.273 -39.875 29.844 1 33.69 215 THR A O 1
ATOM 1664 N N . VAL A 1 216 ? -5.449 -40.031 28.828 1 29.25 216 VAL A N 1
ATOM 1665 C CA . VAL A 1 216 ? -5.809 -41.281 28.172 1 29.25 216 VAL A CA 1
ATOM 1666 C C . VAL A 1 216 ? -5.762 -42.406 29.188 1 29.25 216 VAL A C 1
ATOM 1668 O O . VAL A 1 216 ? -4.738 -42.625 29.844 1 29.25 216 VAL A O 1
ATOM 1671 N N . LYS A 1 217 ? -6.887 -42.656 29.906 1 31.92 217 LYS A N 1
ATOM 1672 C CA . LYS A 1 217 ? -7.18 -43.812 30.75 1 31.92 217 LYS A CA 1
ATOM 1673 C C . LYS A 1 217 ? -6.688 -45.094 30.094 1 31.92 217 LYS A C 1
ATOM 1675 O O . LYS A 1 217 ? -6.938 -45.344 28.922 1 31.92 217 LYS A O 1
ATOM 1680 N N . SER A 1 218 ? -5.535 -45.625 30.484 1 29.14 218 SER A N 1
ATOM 1681 C CA . SER A 1 218 ? -4.93 -46.906 30.188 1 29.14 218 SER A CA 1
ATOM 1682 C C . SER A 1 218 ? -5.969 -48.031 30.188 1 29.14 218 SER A C 1
ATOM 1684 O O . SER A 1 218 ? -6.605 -48.281 31.219 1 29.14 218 SER A O 1
ATOM 1686 N N . LYS A 1 219 ? -6.793 -47.969 29.172 1 29.25 219 LYS A N 1
ATOM 1687 C CA . LYS A 1 219 ? -7.73 -49.094 29.125 1 29.25 219 LYS A CA 1
ATOM 1688 C C . LYS A 1 219 ? -7.008 -50.438 29.281 1 29.25 219 LYS A C 1
ATOM 1690 O O . LYS A 1 219 ? -6.059 -50.719 28.547 1 29.25 219 LYS A O 1
ATOM 1695 N N . LYS A 1 220 ? -6.965 -51.031 30.5 1 28.52 220 LYS A N 1
ATOM 1696 C CA . LYS A 1 220 ? -6.609 -52.375 30.922 1 28.52 220 LYS A CA 1
ATOM 1697 C C . LYS A 1 220 ? -7.246 -53.406 30.016 1 28.52 220 LYS A C 1
ATOM 1699 O O . LYS A 1 220 ? -8.477 -53.531 29.953 1 28.52 220 LYS A O 1
ATOM 1704 N N . ILE A 1 221 ? -6.672 -53.562 28.766 1 25.94 221 ILE A N 1
ATOM 1705 C CA . ILE A 1 221 ? -7.074 -54.656 27.922 1 25.94 221 ILE A CA 1
ATOM 1706 C C . ILE A 1 221 ? -7.074 -55.969 28.734 1 25.94 221 ILE A C 1
ATOM 1708 O O . ILE A 1 221 ? -6.039 -56.375 29.266 1 25.94 221 ILE A O 1
ATOM 1712 N N . SER A 1 222 ? -8.125 -56.188 29.547 1 23.5 222 SER A N 1
ATOM 1713 C CA . SER A 1 222 ? -8.367 -57.469 30.25 1 23.5 222 SER A CA 1
ATOM 1714 C C . SER A 1 222 ? -8.305 -58.625 29.281 1 23.5 222 SER A C 1
ATOM 1716 O O . SER A 1 222 ? -8.992 -58.656 28.266 1 23.5 222 SER A O 1
ATOM 1718 N N . ARG A 1 223 ? -7.066 -59.188 29.031 1 25.8 223 ARG A N 1
ATOM 1719 C CA . ARG A 1 223 ? -6.75 -60.406 28.328 1 25.8 223 ARG A CA 1
ATOM 1720 C C . ARG A 1 223 ? -7.676 -61.562 28.781 1 25.8 223 ARG A C 1
ATOM 1722 O O . ARG A 1 223 ? -7.543 -62.062 29.906 1 25.8 223 ARG A O 1
ATOM 1729 N N . LYS A 1 224 ? -9.031 -61.375 28.672 1 25.58 224 LYS A N 1
ATOM 1730 C CA . LYS A 1 224 ? -9.891 -62.5 29.016 1 25.58 224 LYS A CA 1
ATOM 1731 C C . LYS A 1 224 ? -9.477 -63.781 28.266 1 25.58 224 LYS A C 1
ATOM 1733 O O . LYS A 1 224 ? -9.305 -63.75 27.047 1 25.58 224 LYS A O 1
ATOM 1738 N N . GLY A 1 225 ? -8.633 -64.625 28.938 1 25.03 225 GLY A N 1
ATOM 1739 C CA . GLY A 1 225 ? -8.203 -66 28.797 1 25.03 225 GLY A CA 1
ATOM 1740 C C . GLY A 1 225 ? -9.32 -66.938 28.328 1 25.03 225 GLY A C 1
ATOM 1741 O O . GLY A 1 225 ? -10.227 -67.25 29.109 1 25.03 225 GLY A O 1
ATOM 1742 N N . ARG A 1 226 ? -10.141 -66.562 27.297 1 22.92 226 ARG A N 1
ATOM 1743 C CA . ARG A 1 226 ? -11.273 -67.438 27.062 1 22.92 226 ARG A CA 1
ATOM 1744 C C . ARG A 1 226 ? -10.797 -68.875 26.797 1 22.92 226 ARG A C 1
ATOM 1746 O O . ARG A 1 226 ? -9.945 -69.125 25.938 1 22.92 226 ARG A O 1
ATOM 1753 N N . SER A 1 227 ? -10.727 -69.688 27.859 1 23.81 227 SER A N 1
ATOM 1754 C CA . SER A 1 227 ? -10.594 -71.125 28 1 23.81 227 SER A CA 1
ATOM 1755 C C . SER A 1 227 ? -11.523 -71.875 27.047 1 23.81 227 SER A C 1
ATOM 1757 O O . SER A 1 227 ? -12.75 -71.75 27.156 1 23.81 227 SER A O 1
ATOM 1759 N N . ILE A 1 228 ? -11.32 -71.75 25.703 1 20.89 228 ILE A N 1
ATOM 1760 C CA . ILE A 1 228 ? -12.156 -72.5 24.812 1 20.89 228 ILE A CA 1
ATOM 1761 C C . ILE A 1 228 ? -12.164 -74 25.266 1 20.89 228 ILE A C 1
ATOM 1763 O O . ILE A 1 228 ? -11.109 -74.625 25.328 1 20.89 228 ILE A O 1
ATOM 1767 N N . GLY A 1 229 ? -13 -74.375 26.203 1 20.59 229 GLY A N 1
ATOM 1768 C CA . GLY A 1 229 ? -13.422 -75.688 26.719 1 20.59 229 GLY A CA 1
ATOM 1769 C C . GLY A 1 229 ? -13.797 -76.625 25.625 1 20.59 229 GLY A C 1
ATOM 1770 O O . GLY A 1 229 ? -14.883 -76.562 25.047 1 20.59 229 GLY A O 1
ATOM 1771 N N . LEU A 1 230 ? -13.008 -76.75 24.484 1 21.41 230 LEU A N 1
ATOM 1772 C CA . LEU A 1 230 ? -13.523 -77.75 23.531 1 21.41 230 LEU A CA 1
ATOM 1773 C C . LEU A 1 230 ? -13.789 -79.062 24.219 1 21.41 230 LEU A C 1
ATOM 1775 O O . LEU A 1 230 ? -12.906 -79.625 24.875 1 21.41 230 LEU A O 1
ATOM 1779 N N . ASP A 1 231 ? -15.023 -79.438 24.469 1 20.38 231 ASP A N 1
ATOM 1780 C CA . ASP A 1 231 ? -15.828 -80.5 24.984 1 20.38 231 ASP A CA 1
ATOM 1781 C C . ASP A 1 231 ? -15.383 -81.875 24.391 1 20.38 231 ASP A C 1
ATOM 1783 O O . ASP A 1 231 ? -14.758 -81.875 23.328 1 20.38 231 ASP A O 1
ATOM 1787 N N . ASN A 1 232 ? -15.883 -83 25 1 22.45 232 ASN A N 1
ATOM 1788 C CA . ASN A 1 232 ? -15.812 -84.375 25.391 1 22.45 232 ASN A CA 1
ATOM 1789 C C . ASN A 1 232 ? -16.25 -85.312 24.25 1 22.45 232 ASN A C 1
ATOM 1791 O O . ASN A 1 232 ? -17.109 -86.188 24.438 1 22.45 232 ASN A O 1
ATOM 1795 N N . ILE A 1 233 ? -16.172 -85 22.953 1 23.44 233 ILE A N 1
ATOM 1796 C CA . ILE A 1 233 ? -16.969 -85.938 22.188 1 23.44 233 ILE A CA 1
ATOM 1797 C C . ILE A 1 233 ? -16.484 -87.375 22.469 1 23.44 233 ILE A C 1
ATOM 1799 O O . ILE A 1 233 ? -15.32 -87.688 22.234 1 23.44 233 ILE A O 1
ATOM 1803 N N . THR A 1 234 ? -17.203 -88.188 23.344 1 22.56 234 THR A N 1
ATOM 1804 C CA . THR A 1 234 ? -17.375 -89.5 23.922 1 22.56 234 THR A CA 1
ATOM 1805 C C . THR A 1 234 ? -17.203 -90.562 22.844 1 22.56 234 THR A C 1
ATOM 1807 O O . THR A 1 234 ? -17.172 -90.25 21.656 1 22.56 234 THR A O 1
ATOM 1810 N N . SER A 1 235 ? -18.141 -91.688 22.906 1 23.73 235 SER A N 1
ATOM 1811 C CA . SER A 1 235 ? -18.234 -93.125 23.219 1 23.73 235 SER A CA 1
ATOM 1812 C C . SER A 1 235 ? -18.297 -93.938 21.953 1 23.73 235 SER A C 1
ATOM 1814 O O . SER A 1 235 ? -17.953 -95.125 21.969 1 23.73 235 SER A O 1
ATOM 1816 N N . ARG A 1 236 ? -19.219 -93.688 20.953 1 25.97 236 ARG A N 1
ATOM 1817 C CA . ARG A 1 236 ? -20.047 -94.812 20.594 1 25.97 236 ARG A CA 1
ATOM 1818 C C . ARG A 1 236 ? -19.203 -96 20.125 1 25.97 236 ARG A C 1
ATOM 1820 O O . ARG A 1 236 ? -18.141 -95.812 19.531 1 25.97 236 ARG A O 1
ATOM 1827 N N . ASP A 1 237 ? -19.812 -97.438 20.234 1 27.2 237 ASP A N 1
ATOM 1828 C CA . ASP A 1 237 ? -19.938 -98.875 20.266 1 27.2 237 ASP A CA 1
ATOM 1829 C C . ASP A 1 237 ? -19.516 -99.5 18.938 1 27.2 237 ASP A C 1
ATOM 1831 O O . ASP A 1 237 ? -18.719 -100.438 18.906 1 27.2 237 ASP A O 1
ATOM 1835 N N . GLU A 1 238 ? -20.688 -99.875 18.047 1 25.55 238 GLU A N 1
ATOM 1836 C CA . GLU A 1 238 ? -20.688 -101 17.156 1 25.55 238 GLU A CA 1
ATOM 1837 C C . GLU A 1 238 ? -19.734 -100.812 15.984 1 25.55 238 GLU A C 1
ATOM 1839 O O . GLU A 1 238 ? -19.625 -99.688 15.461 1 25.55 238 GLU A O 1
ATOM 1844 N N . MET B 1 1 ? -81.562 22.531 -4.902 1 25.97 1 MET B N 1
ATOM 1845 C CA . MET B 1 1 ? -81.25 21.297 -5.594 1 25.97 1 MET B CA 1
ATOM 1846 C C . MET B 1 1 ? -79.812 21.375 -6.176 1 25.97 1 MET B C 1
ATOM 1848 O O . MET B 1 1 ? -79.625 21.828 -7.301 1 25.97 1 MET B O 1
ATOM 1852 N N . ARG B 1 2 ? -78.812 21.844 -5.324 1 31.72 2 ARG B N 1
ATOM 1853 C CA . ARG B 1 2 ? -77.438 22.188 -5.613 1 31.72 2 ARG B CA 1
ATOM 1854 C C . ARG B 1 2 ? -76.688 20.969 -6.148 1 31.72 2 ARG B C 1
ATOM 1856 O O . ARG B 1 2 ? -76.688 19.906 -5.531 1 31.72 2 ARG B O 1
ATOM 1863 N N . SER B 1 3 ? -76.625 20.812 -7.523 1 28.25 3 SER B N 1
ATOM 1864 C CA . SER B 1 3 ? -76.062 19.75 -8.383 1 28.25 3 SER B CA 1
ATOM 1865 C C . SER B 1 3 ? -74.625 19.484 -8.102 1 28.25 3 SER B C 1
ATOM 1867 O O . SER B 1 3 ? -73.75 20.406 -8.156 1 28.25 3 SER B O 1
ATOM 1869 N N . ASP B 1 4 ? -74.25 18.594 -7.195 1 31.3 4 ASP B N 1
ATOM 1870 C CA . ASP B 1 4 ? -73 18.062 -6.676 1 31.3 4 ASP B CA 1
ATOM 1871 C C . ASP B 1 4 ? -72.125 17.438 -7.789 1 31.3 4 ASP B C 1
ATOM 1873 O O . ASP B 1 4 ? -72.562 16.469 -8.43 1 31.3 4 ASP B O 1
ATOM 1877 N N . GLY B 1 5 ? -71.562 18.266 -8.695 1 30.72 5 GLY B N 1
ATOM 1878 C CA . GLY B 1 5 ? -70.75 17.859 -9.852 1 30.72 5 GLY B CA 1
ATOM 1879 C C . GLY B 1 5 ? -69.625 16.922 -9.492 1 30.72 5 GLY B C 1
ATOM 1880 O O . GLY B 1 5 ? -68.75 17.25 -8.664 1 30.72 5 GLY B O 1
ATOM 1881 N N . ASN B 1 6 ? -69.875 15.602 -9.477 1 33.41 6 ASN B N 1
ATOM 1882 C CA . ASN B 1 6 ? -68.938 14.477 -9.227 1 33.41 6 ASN B CA 1
ATOM 1883 C C . ASN B 1 6 ? -67.812 14.453 -10.227 1 33.41 6 ASN B C 1
ATOM 1885 O O . ASN B 1 6 ? -68 14.289 -11.43 1 33.41 6 ASN B O 1
ATOM 1889 N N . GLU B 1 7 ? -66.812 15.352 -10.148 1 36.91 7 GLU B N 1
ATOM 1890 C CA . GLU B 1 7 ? -65.75 15.328 -11.102 1 36.91 7 GLU B CA 1
ATOM 1891 C C . GLU B 1 7 ? -65 13.977 -11.07 1 36.91 7 GLU B C 1
ATOM 1893 O O . GLU B 1 7 ? -64.75 13.445 -10 1 36.91 7 GLU B O 1
ATOM 1898 N N . PRO B 1 8 ? -65.062 13.164 -12.195 1 35.72 8 PRO B N 1
ATOM 1899 C CA . PRO B 1 8 ? -64.5 11.836 -12.281 1 35.72 8 PRO B CA 1
ATOM 1900 C C . PRO B 1 8 ? -62.969 11.875 -12.086 1 35.72 8 PRO B C 1
ATOM 1902 O O . PRO B 1 8 ? -62.312 12.867 -12.445 1 35.72 8 PRO B O 1
ATOM 1905 N N . LEU B 1 9 ? -62.438 11.234 -11.039 1 34 9 LEU B N 1
ATOM 1906 C CA . LEU B 1 9 ? -61.031 11.023 -10.664 1 34 9 LEU B CA 1
ATOM 1907 C C . LEU B 1 9 ? -60.281 10.359 -11.789 1 34 9 LEU B C 1
ATOM 1909 O O . LEU B 1 9 ? -60.688 9.312 -12.297 1 34 9 LEU B O 1
ATOM 1913 N N . GLU B 1 10 ? -59.625 11.156 -12.633 1 32.22 10 GLU B N 1
ATOM 1914 C CA . GLU B 1 10 ? -58.75 10.648 -13.688 1 32.22 10 GLU B CA 1
ATOM 1915 C C . GLU B 1 10 ? -57.719 9.656 -13.125 1 32.22 10 GLU B C 1
ATOM 1917 O O . GLU B 1 10 ? -57.125 9.906 -12.078 1 32.22 10 GLU B O 1
ATOM 1922 N N . GLU B 1 11 ? -57.906 8.375 -13.398 1 32.56 11 GLU B N 1
ATOM 1923 C CA . GLU B 1 11 ? -57 7.27 -13.125 1 32.56 11 GLU B CA 1
ATOM 1924 C C . GLU B 1 11 ? -55.594 7.559 -13.664 1 32.56 11 GLU B C 1
ATOM 1926 O O . GLU B 1 11 ? -55.438 7.82 -14.859 1 32.56 11 GLU B O 1
ATOM 1931 N N . ARG B 1 12 ? -54.688 8.055 -12.797 1 32.97 12 ARG B N 1
ATOM 1932 C CA . ARG B 1 12 ? -53.281 8.18 -13.133 1 32.97 12 ARG B CA 1
ATOM 1933 C C . ARG B 1 12 ? -52.688 6.848 -13.617 1 32.97 12 ARG B C 1
ATOM 1935 O O . ARG B 1 12 ? -52.875 5.816 -12.969 1 32.97 12 ARG B O 1
ATOM 1942 N N . GLN B 1 13 ? -52.531 6.703 -14.961 1 32.34 13 GLN B N 1
ATOM 1943 C CA . GLN B 1 13 ? -51.906 5.551 -15.586 1 32.34 13 GLN B CA 1
ATOM 1944 C C . GLN B 1 13 ? -50.562 5.242 -14.945 1 32.34 13 GLN B C 1
ATOM 1946 O O . GLN B 1 13 ? -49.812 6.156 -14.594 1 32.34 13 GLN B O 1
ATOM 1951 N N . PRO B 1 14 ? -50.406 4.031 -14.391 1 37.38 14 PRO B N 1
ATOM 1952 C CA . PRO B 1 14 ? -49.125 3.607 -13.82 1 37.38 14 PRO B CA 1
ATOM 1953 C C . PRO B 1 14 ? -47.969 3.809 -14.789 1 37.38 14 PRO B C 1
ATOM 1955 O O . PRO B 1 14 ? -48.125 3.689 -16 1 37.38 14 PRO B O 1
ATOM 1958 N N . GLY B 1 15 ? -47.094 4.777 -14.516 1 32.41 15 GLY B N 1
ATOM 1959 C CA . GLY B 1 15 ? -45.844 4.992 -15.211 1 32.41 15 GLY B CA 1
ATOM 1960 C C . GLY B 1 15 ? -45.062 3.713 -15.469 1 32.41 15 GLY B C 1
ATOM 1961 O O . GLY B 1 15 ? -45.031 2.826 -14.617 1 32.41 15 GLY B O 1
ATOM 1962 N N . HIS B 1 16 ? -44.875 3.34 -16.766 1 35.41 16 HIS B N 1
ATOM 1963 C CA . HIS B 1 16 ? -44.031 2.287 -17.328 1 35.41 16 HIS B CA 1
ATOM 1964 C C . HIS B 1 16 ? -42.656 2.293 -16.672 1 35.41 16 HIS B C 1
ATOM 1966 O O . HIS B 1 16 ? -42 3.342 -16.578 1 35.41 16 HIS B O 1
ATOM 1972 N N . SER B 1 17 ? -42.469 1.319 -15.781 1 35.16 17 SER B N 1
ATOM 1973 C CA . SER B 1 17 ? -41.188 1.021 -15.156 1 35.16 17 SER B CA 1
ATOM 1974 C C . SER B 1 17 ? -40.094 0.814 -16.203 1 35.16 17 SER B C 1
ATOM 1976 O O . SER B 1 17 ? -40.188 -0.122 -17 1 35.16 17 SER B O 1
ATOM 1978 N N . SER B 1 18 ? -39.406 1.845 -16.641 1 39.31 18 SER B N 1
ATOM 1979 C CA . SER B 1 18 ? -38.188 1.887 -17.453 1 39.31 18 SER B CA 1
ATOM 1980 C C . SER B 1 18 ? -37.062 1.061 -16.828 1 39.31 18 SER B C 1
ATOM 1982 O O . SER B 1 18 ? -35.906 1.144 -17.266 1 39.31 18 SER B O 1
ATOM 1984 N N . GLY B 1 19 ? -37.375 0.293 -15.828 1 41.66 19 GLY B N 1
ATOM 1985 C CA . GLY B 1 19 ? -36.281 -0.412 -15.18 1 41.66 19 GLY B CA 1
ATOM 1986 C C . GLY B 1 19 ? -35.75 -1.58 -15.992 1 41.66 19 GLY B C 1
ATOM 1987 O O . GLY B 1 19 ? -34.812 -2.252 -15.586 1 41.66 19 GLY B O 1
ATOM 1988 N N . SER B 1 20 ? -36.5 -2.127 -16.922 1 48.56 20 SER B N 1
ATOM 1989 C CA . SER B 1 20 ? -36.094 -3.354 -17.594 1 48.56 20 SER B CA 1
ATOM 1990 C C . SER B 1 20 ? -34.969 -3.086 -18.594 1 48.56 20 SER B C 1
ATOM 1992 O O . SER B 1 20 ? -34.219 -3.994 -18.938 1 48.56 20 SER B O 1
ATOM 1994 N N . GLY B 1 21 ? -34.844 -1.976 -19.094 1 40.94 21 GLY B N 1
ATOM 1995 C CA . GLY B 1 21 ? -33.875 -1.711 -20.156 1 40.94 21 GLY B CA 1
ATOM 1996 C C . GLY B 1 21 ? -32.469 -1.61 -19.656 1 40.94 21 GLY B C 1
ATOM 1997 O O . GLY B 1 21 ? -31.516 -2.072 -20.312 1 40.94 21 GLY B O 1
ATOM 1998 N N . ALA B 1 22 ? -32.219 -0.915 -18.594 1 47.84 22 ALA B N 1
ATOM 1999 C CA . ALA B 1 22 ? -30.859 -0.738 -18.094 1 47.84 22 ALA B CA 1
ATOM 2000 C C . ALA B 1 22 ? -30.266 -2.068 -17.641 1 47.84 22 ALA B C 1
ATOM 2002 O O . ALA B 1 22 ? -29.078 -2.322 -17.828 1 47.84 22 ALA B O 1
ATOM 2003 N N . ALA B 1 23 ? -31.047 -2.867 -17.062 1 46.41 23 ALA B N 1
ATOM 2004 C CA . ALA B 1 23 ? -30.578 -4.191 -16.672 1 46.41 23 ALA B CA 1
ATOM 2005 C C . ALA B 1 23 ? -30.203 -5.023 -17.906 1 46.41 23 ALA B C 1
ATOM 2007 O O . ALA B 1 23 ? -29.219 -5.773 -17.875 1 46.41 23 ALA B O 1
ATOM 2008 N N . LEU B 1 24 ? -31 -4.863 -18.891 1 44.69 24 LEU B N 1
ATOM 2009 C CA . LEU B 1 24 ? -30.734 -5.613 -20.109 1 44.69 24 LEU B CA 1
ATOM 2010 C C . LEU B 1 24 ? -29.484 -5.109 -20.797 1 44.69 24 LEU B C 1
ATOM 2012 O O . LEU B 1 24 ? -28.719 -5.902 -21.359 1 44.69 24 LEU B O 1
ATOM 2016 N N . GLN B 1 25 ? -29.188 -3.816 -20.688 1 46.72 25 GLN B N 1
ATOM 2017 C CA . GLN B 1 25 ? -28 -3.26 -21.328 1 46.72 25 GLN B CA 1
ATOM 2018 C C . GLN B 1 25 ? -26.734 -3.617 -20.547 1 46.72 25 GLN B C 1
ATOM 2020 O O . GLN B 1 25 ? -25.688 -3.91 -21.125 1 46.72 25 GLN B O 1
ATOM 2025 N N . LYS B 1 26 ? -26.891 -3.684 -19.266 1 51.38 26 LYS B N 1
ATOM 2026 C CA . LYS B 1 26 ? -25.75 -4.074 -18.438 1 51.38 26 LYS B CA 1
ATOM 2027 C C . LYS B 1 26 ? -25.422 -5.551 -18.625 1 51.38 26 LYS B C 1
ATOM 2029 O O . LYS B 1 26 ? -24.25 -5.922 -18.688 1 51.38 26 LYS B O 1
ATOM 2034 N N . VAL B 1 27 ? -26.5 -6.355 -18.719 1 52.06 27 VAL B N 1
ATOM 2035 C CA . VAL B 1 27 ? -26.344 -7.785 -18.953 1 52.06 27 VAL B CA 1
ATOM 2036 C C . VAL B 1 27 ? -25.75 -8.023 -20.344 1 52.06 27 VAL B C 1
ATOM 2038 O O . VAL B 1 27 ? -24.891 -8.883 -20.531 1 52.06 27 VAL B O 1
ATOM 2041 N N . ARG B 1 28 ? -26.219 -7.328 -21.359 1 52.75 28 ARG B N 1
ATOM 2042 C CA . ARG B 1 28 ? -25.719 -7.461 -22.719 1 52.75 28 ARG B CA 1
ATOM 2043 C C . ARG B 1 28 ? -24.234 -7.098 -22.781 1 52.75 28 ARG B C 1
ATOM 2045 O O . ARG B 1 28 ? -23.453 -7.773 -23.469 1 52.75 28 ARG B O 1
ATOM 2052 N N . GLY B 1 29 ? -23.859 -6.191 -21.953 1 63.72 29 GLY B N 1
ATOM 2053 C CA . GLY B 1 29 ? -22.469 -5.777 -21.906 1 63.72 29 GLY B CA 1
ATOM 2054 C C . GLY B 1 29 ? -21.562 -6.812 -21.266 1 63.72 29 GLY B C 1
ATOM 2055 O O . GLY B 1 29 ? -20.469 -7.086 -21.781 1 63.72 29 GLY B O 1
ATOM 2056 N N . TYR B 1 30 ? -22.25 -7.57 -20.391 1 69.38 30 TYR B N 1
ATOM 2057 C CA . TYR B 1 30 ? -21.484 -8.609 -19.719 1 69.38 30 TYR B CA 1
ATOM 2058 C C . TYR B 1 30 ? -21.344 -9.844 -20.609 1 69.38 30 TYR B C 1
ATOM 2060 O O . TYR B 1 30 ? -20.25 -10.414 -20.719 1 69.38 30 TYR B O 1
ATOM 2068 N N . THR B 1 31 ? -22.422 -10.234 -21.219 1 74.44 31 THR B N 1
ATOM 2069 C CA . THR B 1 31 ? -22.406 -11.406 -22.094 1 74.44 31 THR B CA 1
ATOM 2070 C C . THR B 1 31 ? -21.484 -11.188 -23.281 1 74.44 31 THR B C 1
ATOM 2072 O O . THR B 1 31 ? -20.75 -12.094 -23.688 1 74.44 31 THR B O 1
ATOM 2075 N N . GLN B 1 32 ? -21.547 -9.992 -23.844 1 81 32 GLN B N 1
ATOM 2076 C CA . GLN B 1 32 ? -20.672 -9.688 -24.969 1 81 32 GLN B CA 1
ATOM 2077 C C . GLN B 1 32 ? -19.203 -9.758 -24.547 1 81 32 GLN B C 1
ATOM 2079 O O . GLN B 1 32 ? -18.359 -10.281 -25.281 1 81 32 GLN B O 1
ATOM 2084 N N . ARG B 1 33 ? -18.969 -9.32 -23.406 1 83.06 33 ARG B N 1
ATOM 2085 C CA . ARG B 1 33 ? -17.594 -9.352 -22.906 1 83.06 33 ARG B CA 1
ATOM 2086 C C . ARG B 1 33 ? -17.141 -10.773 -22.625 1 83.06 33 ARG B C 1
ATOM 2088 O O . ARG B 1 33 ? -15.992 -11.133 -22.906 1 83.06 33 ARG B O 1
ATOM 2095 N N . ALA B 1 34 ? -18.078 -11.594 -22.172 1 83 34 ALA B N 1
ATOM 2096 C CA . ALA B 1 34 ? -17.75 -12.992 -21.922 1 83 34 ALA B CA 1
ATOM 2097 C C . ALA B 1 34 ? -17.422 -13.727 -23.219 1 83 34 ALA B C 1
ATOM 2099 O O . ALA B 1 34 ? -16.5 -14.539 -23.266 1 83 34 ALA B O 1
ATOM 2100 N N . VAL B 1 35 ? -18.156 -13.383 -24.188 1 86.44 35 VAL B N 1
ATOM 2101 C CA . VAL B 1 35 ? -17.906 -13.984 -25.5 1 86.44 35 VAL B CA 1
ATOM 2102 C C . VAL B 1 35 ? -16.562 -13.523 -26.047 1 86.44 35 VAL B C 1
ATOM 2104 O O . VAL B 1 35 ? -15.805 -14.32 -26.594 1 86.44 35 VAL B O 1
ATOM 2107 N N . GLU B 1 36 ? -16.281 -12.281 -25.891 1 87.81 36 GLU B N 1
ATOM 2108 C CA . GLU B 1 36 ? -14.992 -11.742 -26.344 1 87.81 36 GLU B CA 1
ATOM 2109 C C . GLU B 1 36 ? -13.828 -12.414 -25.625 1 87.81 36 GLU B C 1
ATOM 2111 O O . GLU B 1 36 ? -12.82 -12.742 -26.25 1 87.81 36 GLU B O 1
ATOM 2116 N N . ILE B 1 37 ? -13.977 -12.602 -24.375 1 89.81 37 ILE B N 1
ATOM 2117 C CA . ILE B 1 37 ? -12.938 -13.258 -23.578 1 89.81 37 ILE B CA 1
ATOM 2118 C C . ILE B 1 37 ? -12.773 -14.703 -24.062 1 89.81 37 ILE B C 1
ATOM 2120 O O . ILE B 1 37 ? -11.656 -15.18 -24.234 1 89.81 37 ILE B O 1
ATOM 2124 N N . ASN B 1 38 ? -13.875 -15.32 -24.25 1 89.5 38 ASN B N 1
ATOM 2125 C CA . ASN B 1 38 ? -13.828 -16.703 -24.719 1 89.5 38 ASN B CA 1
ATOM 2126 C C . ASN B 1 38 ? -13.125 -16.812 -26.078 1 89.5 38 ASN B C 1
ATOM 2128 O O . ASN B 1 38 ? -12.312 -17.719 -26.281 1 89.5 38 ASN B O 1
ATOM 2132 N N . ASN B 1 39 ? -13.469 -15.914 -26.969 1 92 39 ASN B N 1
ATOM 2133 C CA . ASN B 1 39 ? -12.805 -15.891 -28.281 1 92 39 ASN B CA 1
ATOM 2134 C C . ASN B 1 39 ? -11.305 -15.633 -28.141 1 92 39 ASN B C 1
ATOM 2136 O O . ASN B 1 39 ? -10.5 -16.266 -28.828 1 92 39 ASN B O 1
ATOM 2140 N N . CYS B 1 40 ? -11.016 -14.742 -27.312 1 94.19 40 CYS B N 1
ATOM 2141 C CA . CYS B 1 40 ? -9.617 -14.453 -27.031 1 94.19 40 CYS B CA 1
ATOM 2142 C C . CYS B 1 40 ? -8.898 -15.688 -26.5 1 94.19 40 CYS B C 1
ATOM 2144 O O . CYS B 1 40 ? -7.816 -16.031 -26.969 1 94.19 40 CYS B O 1
ATOM 2146 N N . LEU B 1 41 ? -9.516 -16.375 -25.625 1 94.12 41 LEU B N 1
ATOM 2147 C CA . LEU B 1 41 ? -8.93 -17.547 -24.984 1 94.12 41 LEU B CA 1
ATOM 2148 C C . LEU B 1 41 ? -8.719 -18.672 -25.984 1 94.12 41 LEU B C 1
ATOM 2150 O O . LEU B 1 41 ? -7.715 -19.375 -25.938 1 94.12 41 LEU B O 1
ATOM 2154 N N . GLN B 1 42 ? -9.562 -18.781 -26.859 1 93.19 42 GLN B N 1
ATOM 2155 C CA . GLN B 1 42 ? -9.492 -19.844 -27.859 1 93.19 42 GLN B CA 1
ATOM 2156 C C . GLN B 1 42 ? -8.32 -19.641 -28.812 1 93.19 42 GLN B C 1
ATOM 2158 O O . GLN B 1 42 ? -7.73 -20.594 -29.312 1 93.19 42 GLN B O 1
ATOM 2163 N N . ASN B 1 43 ? -7.965 -18.422 -28.984 1 94.69 43 ASN B N 1
ATOM 2164 C CA . ASN B 1 43 ? -6.934 -18.109 -29.969 1 94.69 43 ASN B CA 1
ATOM 2165 C C . ASN B 1 43 ? -5.59 -17.828 -29.297 1 94.69 43 ASN B C 1
ATOM 2167 O O . ASN B 1 43 ? -4.562 -17.75 -29.969 1 94.69 43 ASN B O 1
ATOM 2171 N N . ALA B 1 44 ? -5.641 -17.688 -28.016 1 96.06 44 ALA B N 1
ATOM 2172 C CA . ALA B 1 44 ? -4.406 -17.375 -27.312 1 96.06 44 ALA B CA 1
ATOM 2173 C C . ALA B 1 44 ? -3.549 -18.609 -27.125 1 96.06 44 ALA B C 1
ATOM 2175 O O . ALA B 1 44 ? -4.043 -19.656 -26.672 1 96.06 44 ALA B O 1
ATOM 2176 N N . PRO B 1 45 ? -2.238 -18.5 -27.531 1 94.88 45 PRO B N 1
ATOM 2177 C CA . PRO B 1 45 ? -1.361 -19.625 -27.234 1 94.88 45 PRO B CA 1
ATOM 2178 C C . PRO B 1 45 ? -1.182 -19.875 -25.75 1 94.88 45 PRO B C 1
ATOM 2180 O O . PRO B 1 45 ? -1.205 -18.922 -24.953 1 94.88 45 PRO B O 1
ATOM 2183 N N . ALA B 1 46 ? -1.021 -21.141 -25.406 1 91.38 46 ALA B N 1
ATOM 2184 C CA . ALA B 1 46 ? -0.821 -21.5 -24 1 91.38 46 ALA B CA 1
ATOM 2185 C C . ALA B 1 46 ? 0.637 -21.312 -23.594 1 91.38 46 ALA B C 1
ATOM 2187 O O . ALA B 1 46 ? 1.215 -22.188 -22.922 1 91.38 46 ALA B O 1
ATOM 2188 N N . VAL B 1 47 ? 1.271 -20.406 -24.203 1 89.5 47 VAL B N 1
ATOM 2189 C CA . VAL B 1 47 ? 2.641 -20 -23.875 1 89.5 47 VAL B CA 1
ATOM 2190 C C . VAL B 1 47 ? 2.693 -18.5 -23.609 1 89.5 47 VAL B C 1
ATOM 2192 O O . VAL B 1 47 ? 1.945 -17.734 -24.203 1 89.5 47 VAL B O 1
ATOM 2195 N N . GLY B 1 48 ? 3.514 -18.156 -22.609 1 93.5 48 GLY B N 1
ATOM 2196 C CA . GLY B 1 48 ? 3.596 -16.75 -22.266 1 93.5 48 GLY B CA 1
ATOM 2197 C C . GLY B 1 48 ? 2.41 -16.266 -21.469 1 93.5 48 GLY B C 1
ATOM 2198 O O . GLY B 1 48 ? 1.897 -16.984 -20.609 1 93.5 48 GLY B O 1
ATOM 2199 N N . CYS B 1 49 ? 2.078 -14.984 -21.719 1 96.62 49 CYS B N 1
ATOM 2200 C CA . CYS B 1 49 ? 1.056 -14.398 -20.844 1 96.62 49 CYS B CA 1
ATOM 2201 C C . CYS B 1 49 ? -0.192 -14.039 -21.656 1 96.62 49 CYS B C 1
ATOM 2203 O O . CYS B 1 49 ? -1.06 -13.312 -21.172 1 96.62 49 CYS B O 1
ATOM 2205 N N . ASP B 1 50 ? -0.338 -14.602 -22.812 1 96.31 50 ASP B N 1
ATOM 2206 C CA . ASP B 1 50 ? -1.445 -14.219 -23.688 1 96.31 50 ASP B CA 1
ATOM 2207 C C . ASP B 1 50 ? -2.785 -14.641 -23.078 1 96.31 50 ASP B C 1
ATOM 2209 O O . ASP B 1 50 ? -3.752 -13.883 -23.109 1 96.31 50 ASP B O 1
ATOM 2213 N N . VAL B 1 51 ? -2.814 -15.82 -22.625 1 95.81 51 VAL B N 1
ATOM 2214 C CA . VAL B 1 51 ? -4.039 -16.328 -22.016 1 95.81 51 VAL B CA 1
ATOM 2215 C C . VAL B 1 51 ? -4.445 -15.43 -20.844 1 95.81 51 VAL B C 1
ATOM 2217 O O . VAL B 1 51 ? -5.621 -15.078 -20.703 1 95.81 51 VAL B O 1
ATOM 2220 N N . PHE B 1 52 ? -3.521 -15.016 -20.062 1 94.81 52 PHE B N 1
ATOM 2221 C CA . PHE B 1 52 ? -3.77 -14.148 -18.922 1 94.81 52 PHE B CA 1
ATOM 2222 C C . PHE B 1 52 ? -4.238 -12.773 -19.359 1 94.81 52 PHE B C 1
ATOM 2224 O O . PHE B 1 52 ? -5.094 -12.164 -18.719 1 94.81 52 PHE B O 1
ATOM 2231 N N . GLU B 1 53 ? -3.656 -12.336 -20.406 1 93.81 53 GLU B N 1
ATOM 2232 C CA . GLU B 1 53 ? -4.023 -11.031 -20.953 1 93.81 53 GLU B CA 1
ATOM 2233 C C . GLU B 1 53 ? -5.488 -11.008 -21.375 1 93.81 53 GLU B C 1
ATOM 2235 O O . GLU B 1 53 ? -6.152 -9.977 -21.266 1 93.81 53 GLU B O 1
ATOM 2240 N N . CYS B 1 54 ? -6.004 -12.133 -21.859 1 93.06 54 CYS B N 1
ATOM 2241 C CA . CYS B 1 54 ? -7.402 -12.227 -22.266 1 93.06 54 CYS B CA 1
ATOM 2242 C C . CYS B 1 54 ? -8.328 -11.922 -21.094 1 93.06 54 CYS B C 1
ATOM 2244 O O . CYS B 1 54 ? -9.406 -11.352 -21.281 1 93.06 54 CYS B O 1
ATOM 2246 N N . LEU B 1 55 ? -7.91 -12.227 -19.922 1 90.31 55 LEU B N 1
ATOM 2247 C CA . LEU B 1 55 ? -8.742 -12.055 -18.734 1 90.31 55 LEU B CA 1
ATOM 2248 C C . LEU B 1 55 ? -8.852 -10.586 -18.359 1 90.31 55 LEU B C 1
ATOM 2250 O O . LEU B 1 55 ? -9.75 -10.195 -17.594 1 90.31 55 LEU B O 1
ATOM 2254 N N . GLU B 1 56 ? -7.891 -9.766 -18.828 1 87.44 56 GLU B N 1
ATOM 2255 C CA . GLU B 1 56 ? -7.906 -8.336 -18.516 1 87.44 56 GLU B CA 1
ATOM 2256 C C . GLU B 1 56 ? -9.109 -7.645 -19.156 1 87.44 56 GLU B C 1
ATOM 2258 O O . GLU B 1 56 ? -9.469 -6.531 -18.766 1 87.44 56 GLU B O 1
ATOM 2263 N N . ASN B 1 57 ? -9.703 -8.312 -20.062 1 82.69 57 ASN B N 1
ATOM 2264 C CA . ASN B 1 57 ? -10.875 -7.758 -20.734 1 82.69 57 ASN B CA 1
ATOM 2265 C C . ASN B 1 57 ? -12.148 -7.973 -19.922 1 82.69 57 ASN B C 1
ATOM 2267 O O . ASN B 1 57 ? -13.219 -7.488 -20.297 1 82.69 57 ASN B O 1
ATOM 2271 N N . SER B 1 58 ? -12.016 -8.594 -18.875 1 83.12 58 SER B N 1
ATOM 2272 C CA . SER B 1 58 ? -13.164 -8.852 -18.016 1 83.12 58 SER B CA 1
ATOM 2273 C C . SER B 1 58 ? -13.555 -7.605 -17.219 1 83.12 58 SER B C 1
ATOM 2275 O O . SER B 1 58 ? -12.711 -6.75 -16.953 1 83.12 58 SER B O 1
ATOM 2277 N N . THR B 1 59 ? -14.805 -7.469 -16.953 1 77.56 59 THR B N 1
ATOM 2278 C CA . THR B 1 59 ? -15.281 -6.398 -16.078 1 77.56 59 THR B CA 1
ATOM 2279 C C . THR B 1 59 ? -15.047 -6.75 -14.609 1 77.56 59 THR B C 1
ATOM 2281 O O . THR B 1 59 ? -15.219 -5.902 -13.727 1 77.56 59 THR B O 1
ATOM 2284 N N . CYS B 1 60 ? -14.703 -8.047 -14.484 1 80.94 60 CYS B N 1
ATOM 2285 C CA . CYS B 1 60 ? -14.438 -8.508 -13.125 1 80.94 60 CYS B CA 1
ATOM 2286 C C . CYS B 1 60 ? -12.977 -8.305 -12.75 1 80.94 60 CYS B C 1
ATOM 2288 O O . CYS B 1 60 ? -12.109 -8.258 -13.633 1 80.94 60 CYS B O 1
ATOM 2290 N N . GLU B 1 61 ? -12.75 -8.016 -11.516 1 77.81 61 GLU B N 1
ATOM 2291 C CA . GLU B 1 61 ? -11.383 -8.062 -11.016 1 77.81 61 GLU B CA 1
ATOM 2292 C C . GLU B 1 61 ? -10.875 -9.492 -10.898 1 77.81 61 GLU B C 1
ATOM 2294 O O . GLU B 1 61 ? -11.203 -10.195 -9.938 1 77.81 61 GLU B O 1
ATOM 2299 N N . LEU B 1 62 ? -10.305 -9.898 -11.867 1 77.38 62 LEU B N 1
ATOM 2300 C CA . LEU B 1 62 ? -9.859 -11.289 -11.914 1 77.38 62 LEU B CA 1
ATOM 2301 C C . LEU B 1 62 ? -8.43 -11.422 -11.398 1 77.38 62 LEU B C 1
ATOM 2303 O O . LEU B 1 62 ? -7.578 -12 -12.078 1 77.38 62 LEU B O 1
ATOM 2307 N N . GLU B 1 63 ? -8.172 -10.766 -10.242 1 65.5 63 GLU B N 1
ATOM 2308 C CA . GLU B 1 63 ? -7.039 -10.906 -9.328 1 65.5 63 GLU B CA 1
ATOM 2309 C C . GLU B 1 63 ? -5.734 -10.5 -10.008 1 65.5 63 GLU B C 1
ATOM 2311 O O . GLU B 1 63 ? -4.648 -10.844 -9.531 1 65.5 63 GLU B O 1
ATOM 2316 N N . ASN B 1 64 ? -5.754 -9.961 -11.188 1 81.75 64 ASN B N 1
ATOM 2317 C CA . ASN B 1 64 ? -4.617 -9.398 -11.922 1 81.75 64 ASN B CA 1
ATOM 2318 C C . ASN B 1 64 ? -3.541 -10.453 -12.164 1 81.75 64 ASN B C 1
ATOM 2320 O O . ASN B 1 64 ? -2.357 -10.203 -11.922 1 81.75 64 ASN B O 1
ATOM 2324 N N . LEU B 1 65 ? -3.943 -11.68 -12.562 1 89.19 65 LEU B N 1
ATOM 2325 C CA . LEU B 1 65 ? -3.066 -12.797 -12.875 1 89.19 65 LEU B CA 1
ATOM 2326 C C . LEU B 1 65 ? -2.084 -12.43 -13.984 1 89.19 65 LEU B C 1
ATOM 2328 O O . LEU B 1 65 ? -0.966 -12.945 -14.023 1 89.19 65 LEU B O 1
ATOM 2332 N N . TYR B 1 66 ? -2.525 -11.555 -14.812 1 91.69 66 TYR B N 1
ATOM 2333 C CA . TYR B 1 66 ? -1.654 -11.078 -15.883 1 91.69 66 TYR B CA 1
ATOM 2334 C C . TYR B 1 66 ? -0.4 -10.422 -15.312 1 91.69 66 TYR B C 1
ATOM 2336 O O . TYR B 1 66 ? 0.703 -10.641 -15.82 1 91.69 66 TYR B O 1
ATOM 2344 N N . ASN B 1 67 ? -0.568 -9.664 -14.297 1 89.25 67 ASN B N 1
ATOM 2345 C CA . ASN B 1 67 ? 0.567 -9.008 -13.664 1 89.25 67 ASN B CA 1
ATOM 2346 C C . ASN B 1 67 ? 1.537 -10.016 -13.062 1 89.25 67 ASN B C 1
ATOM 2348 O O . ASN B 1 67 ? 2.754 -9.828 -13.117 1 89.25 67 ASN B O 1
ATOM 2352 N N . ILE B 1 68 ? 1.021 -11.055 -12.469 1 90.81 68 ILE B N 1
ATOM 2353 C CA . ILE B 1 68 ? 1.87 -12.094 -11.891 1 90.81 68 ILE B CA 1
ATOM 2354 C C . ILE B 1 68 ? 2.646 -12.797 -13.008 1 90.81 68 ILE B C 1
ATOM 2356 O O . ILE B 1 68 ? 3.84 -13.062 -12.859 1 90.81 68 ILE B O 1
ATOM 2360 N N . CYS B 1 69 ? 1.936 -13.094 -14.031 1 94.81 69 CYS B N 1
ATOM 2361 C CA . CYS B 1 69 ? 2.578 -13.711 -15.188 1 94.81 69 CYS B CA 1
ATOM 2362 C C . CYS B 1 69 ? 3.734 -12.859 -15.688 1 94.81 69 CYS B C 1
ATOM 2364 O O . CYS B 1 69 ? 4.844 -13.359 -15.883 1 94.81 69 CYS B O 1
ATOM 2366 N N . ARG B 1 70 ? 3.453 -11.586 -15.883 1 93.69 70 ARG B N 1
ATOM 2367 C CA . ARG B 1 70 ? 4.477 -10.68 -16.391 1 93.69 70 ARG B CA 1
ATOM 2368 C C . ARG B 1 70 ? 5.645 -10.578 -15.406 1 93.69 70 ARG B C 1
ATOM 2370 O O . ARG B 1 70 ? 6.805 -10.562 -15.82 1 93.69 70 ARG B O 1
ATOM 2377 N N . LEU B 1 71 ? 5.355 -10.516 -14.156 1 93 71 LEU B N 1
ATOM 2378 C CA . LEU B 1 71 ? 6.379 -10.422 -13.117 1 93 71 LEU B CA 1
ATOM 2379 C C . LEU B 1 71 ? 7.297 -11.641 -13.148 1 93 71 LEU B C 1
ATOM 2381 O O . LEU B 1 71 ? 8.523 -11.5 -13.078 1 93 71 LEU B O 1
ATOM 2385 N N . LEU B 1 72 ? 6.703 -12.797 -13.234 1 95.56 72 LEU B N 1
ATOM 2386 C CA . LEU B 1 72 ? 7.492 -14.023 -13.258 1 95.56 72 LEU B CA 1
ATOM 2387 C C . LEU B 1 72 ? 8.375 -14.078 -14.5 1 95.56 72 LEU B C 1
ATOM 2389 O O . LEU B 1 72 ? 9.562 -14.398 -14.414 1 95.56 72 LEU B O 1
ATOM 2393 N N . LEU B 1 73 ? 7.816 -13.719 -15.602 1 96.06 73 LEU B N 1
ATOM 2394 C CA . LEU B 1 73 ? 8.57 -13.789 -16.844 1 96.06 73 LEU B CA 1
ATOM 2395 C C . LEU B 1 73 ? 9.68 -12.742 -16.859 1 96.06 73 LEU B C 1
ATOM 2397 O O . LEU B 1 73 ? 10.797 -13.016 -17.312 1 96.06 73 LEU B O 1
ATOM 2401 N N . GLN B 1 74 ? 9.406 -11.555 -16.406 1 95.38 74 GLN B N 1
ATOM 2402 C CA . GLN B 1 74 ? 10.383 -10.469 -16.406 1 95.38 74 GLN B CA 1
ATOM 2403 C C . GLN B 1 74 ? 11.547 -10.766 -15.469 1 95.38 74 GLN B C 1
ATOM 2405 O O . GLN B 1 74 ? 12.664 -10.305 -15.688 1 95.38 74 GLN B O 1
ATOM 2410 N N . ASN B 1 75 ? 11.258 -11.586 -14.422 1 96 75 ASN B N 1
ATOM 2411 C CA . ASN B 1 75 ? 12.289 -11.844 -13.422 1 96 75 ASN B CA 1
ATOM 2412 C C . ASN B 1 75 ? 12.867 -13.25 -13.578 1 96 75 ASN B C 1
ATOM 2414 O O . ASN B 1 75 ? 13.656 -13.695 -12.734 1 96 75 ASN B O 1
ATOM 2418 N N . ALA B 1 76 ? 12.523 -13.977 -14.578 1 96.88 76 ALA B N 1
ATOM 2419 C CA . ALA B 1 76 ? 12.93 -15.367 -14.75 1 96.88 76 ALA B CA 1
ATOM 2420 C C . ALA B 1 76 ? 14.453 -15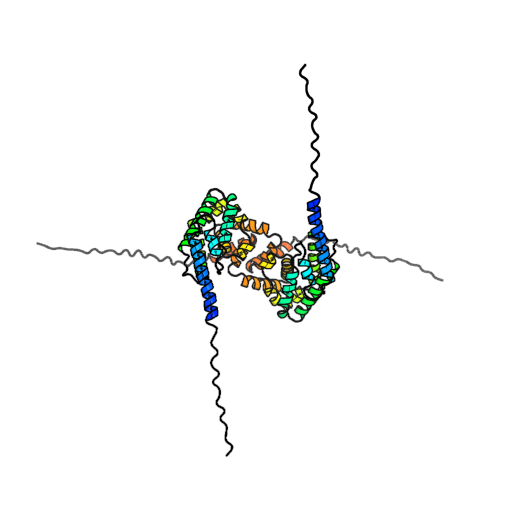.5 -14.742 1 96.88 76 ALA B C 1
ATOM 2422 O O . ALA B 1 76 ? 14.984 -16.516 -14.305 1 96.88 76 ALA B O 1
ATOM 2423 N N . GLY B 1 77 ? 15.18 -14.492 -15.172 1 97.06 77 GLY B N 1
ATOM 2424 C CA . GLY B 1 77 ? 16.625 -14.516 -15.242 1 97.06 77 GLY B CA 1
ATOM 2425 C C . GLY B 1 77 ? 17.297 -14.656 -13.891 1 97.06 77 GLY B C 1
ATOM 2426 O O . GLY B 1 77 ? 18.453 -15.07 -13.797 1 97.06 77 GLY B O 1
ATOM 2427 N N . SER B 1 78 ? 16.609 -14.305 -12.828 1 97.44 78 SER B N 1
ATOM 2428 C CA . SER B 1 78 ? 17.156 -14.336 -11.477 1 97.44 78 SER B CA 1
ATOM 2429 C C . SER B 1 78 ? 17 -15.711 -10.844 1 97.44 78 SER B C 1
ATOM 2431 O O . SER B 1 78 ? 17.5 -15.961 -9.742 1 97.44 78 SER B O 1
ATOM 2433 N N . PHE B 1 79 ? 16.312 -16.625 -11.547 1 98.06 79 PHE B N 1
ATOM 2434 C CA . PHE B 1 79 ? 16.078 -17.984 -11.039 1 98.06 79 PHE B CA 1
ATOM 2435 C C . PHE B 1 79 ? 17.109 -18.953 -11.586 1 98.06 79 PHE B C 1
ATOM 2437 O O . PHE B 1 79 ? 17.672 -18.734 -12.664 1 98.06 79 PHE B O 1
ATOM 2444 N N . ASN B 1 80 ? 17.453 -20.031 -10.82 1 98 80 ASN B N 1
ATOM 2445 C CA . ASN B 1 80 ? 18.266 -21.109 -11.359 1 98 80 ASN B CA 1
ATOM 2446 C C . ASN B 1 80 ? 17.5 -21.953 -12.359 1 98 80 ASN B C 1
ATOM 2448 O O . ASN B 1 80 ? 16.359 -21.641 -12.695 1 98 80 ASN B O 1
ATOM 2452 N N . THR B 1 81 ? 18.094 -23 -12.828 1 97.88 81 THR B N 1
ATOM 2453 C CA . THR B 1 81 ? 17.5 -23.828 -13.867 1 97.88 81 THR B CA 1
ATOM 2454 C C . THR B 1 81 ? 16.188 -24.422 -13.398 1 97.88 81 THR B C 1
ATOM 2456 O O . THR B 1 81 ? 15.195 -24.438 -14.133 1 97.88 81 THR B O 1
ATOM 2459 N N . LYS B 1 82 ? 16.125 -24.812 -12.141 1 96.88 82 LYS B N 1
ATOM 2460 C CA . LYS B 1 82 ? 14.906 -25.391 -11.562 1 96.88 82 LYS B CA 1
ATOM 2461 C C . LYS B 1 82 ? 13.805 -24.344 -11.453 1 96.88 82 LYS B C 1
ATOM 2463 O O . LYS B 1 82 ? 12.633 -24.625 -11.719 1 96.88 82 LYS B O 1
ATOM 2468 N N . GLY B 1 83 ? 14.172 -23.203 -11.055 1 97.94 83 GLY B N 1
ATOM 2469 C CA . GLY B 1 83 ? 13.219 -22.109 -10.945 1 97.94 83 GLY B CA 1
ATOM 2470 C C . GLY B 1 83 ? 12.633 -21.703 -12.281 1 97.94 83 GLY B C 1
ATOM 2471 O O . GLY B 1 83 ? 11.43 -21.453 -12.391 1 97.94 83 GLY B O 1
ATOM 2472 N N . LYS B 1 84 ? 13.469 -21.656 -13.305 1 97.88 84 LYS B N 1
ATOM 2473 C CA . LYS B 1 84 ? 13 -21.312 -14.641 1 97.88 84 LYS B CA 1
ATOM 2474 C C . LYS B 1 84 ? 12.016 -22.359 -15.164 1 97.88 84 LYS B C 1
ATOM 2476 O O . LYS B 1 84 ? 11.016 -22.016 -15.797 1 97.88 84 LYS B O 1
ATOM 2481 N N . GLN B 1 85 ? 12.352 -23.594 -14.922 1 97.44 85 GLN B N 1
ATOM 2482 C CA . GLN B 1 85 ? 11.445 -24.672 -15.312 1 97.44 85 GLN B CA 1
ATOM 2483 C C . GLN B 1 85 ? 10.117 -24.562 -14.57 1 97.44 85 GLN B C 1
ATOM 2485 O O . GLN B 1 85 ? 9.055 -24.781 -15.156 1 97.44 85 GLN B O 1
ATOM 2490 N N . PHE B 1 86 ? 10.156 -24.266 -13.297 1 97.25 86 PHE B N 1
ATOM 2491 C CA . PHE B 1 86 ? 8.945 -24.047 -12.516 1 97.25 86 PHE B CA 1
ATOM 2492 C C . PHE B 1 86 ? 8.07 -22.984 -13.164 1 97.25 86 PHE B C 1
ATOM 2494 O O . PHE B 1 86 ? 6.859 -23.156 -13.305 1 97.25 86 PHE B O 1
ATOM 2501 N N . ILE B 1 87 ? 8.672 -21.797 -13.5 1 97.44 87 ILE B N 1
ATOM 2502 C CA . ILE B 1 87 ? 7.93 -20.672 -14.07 1 97.44 87 ILE B CA 1
ATOM 2503 C C . ILE B 1 87 ? 7.215 -21.125 -15.344 1 97.44 87 ILE B C 1
ATOM 2505 O O . ILE B 1 87 ? 6.023 -20.859 -15.516 1 97.44 87 ILE B O 1
ATOM 2509 N N . LYS B 1 88 ? 7.918 -21.812 -16.172 1 97 88 LYS B N 1
ATOM 2510 C CA . LYS B 1 88 ? 7.348 -22.297 -17.422 1 97 88 LYS B CA 1
ATOM 2511 C C . LYS B 1 88 ? 6.176 -23.25 -17.156 1 97 88 LYS B C 1
ATOM 2513 O O . LYS B 1 88 ? 5.098 -23.094 -17.734 1 97 88 LYS B O 1
ATOM 2518 N N . ASP B 1 89 ? 6.383 -24.234 -16.281 1 97.06 89 ASP B N 1
ATOM 2519 C CA . ASP B 1 89 ? 5.375 -25.25 -15.984 1 97.06 89 ASP B CA 1
ATOM 2520 C C . ASP B 1 89 ? 4.168 -24.625 -15.281 1 97.06 89 ASP B C 1
ATOM 2522 O O . ASP B 1 89 ? 3.025 -25 -15.547 1 97.06 89 ASP B O 1
ATOM 2526 N N . PHE B 1 90 ? 4.395 -23.797 -14.336 1 96.88 90 PHE B N 1
ATOM 2527 C CA . PHE B 1 90 ? 3.338 -23.109 -13.594 1 96.88 90 PHE B CA 1
ATOM 2528 C C . PHE B 1 90 ? 2.453 -22.312 -14.539 1 96.88 90 PHE B C 1
ATOM 2530 O O . PHE B 1 90 ? 1.225 -22.375 -14.445 1 96.88 90 PHE B O 1
ATOM 2537 N N . LEU B 1 91 ? 3.066 -21.5 -15.445 1 96.88 91 LEU B N 1
ATOM 2538 C CA . LEU B 1 91 ? 2.309 -20.672 -16.375 1 96.88 91 LEU B CA 1
ATOM 2539 C C . LEU B 1 91 ? 1.498 -21.531 -17.344 1 96.88 91 LEU B C 1
ATOM 2541 O O . LEU B 1 91 ? 0.352 -21.203 -17.656 1 96.88 91 LEU B O 1
ATOM 2545 N N . LYS B 1 92 ? 2.088 -22.641 -17.766 1 97.12 92 LYS B N 1
ATOM 2546 C CA . LYS B 1 92 ? 1.366 -23.594 -18.609 1 97.12 92 LYS B CA 1
ATOM 2547 C C . LYS B 1 92 ? 0.174 -24.188 -17.875 1 97.12 92 LYS B C 1
ATOM 2549 O O . LYS B 1 92 ? -0.912 -24.328 -18.438 1 97.12 92 LYS B O 1
ATOM 2554 N N . CYS B 1 93 ? 0.428 -24.562 -16.688 1 97.31 93 CYS B N 1
ATOM 2555 C CA . CYS B 1 93 ? -0.626 -25.094 -15.828 1 97.31 93 CYS B CA 1
ATOM 2556 C C . CYS B 1 93 ? -1.801 -24.125 -15.734 1 97.31 93 CYS B C 1
ATOM 2558 O O . CYS B 1 93 ? -2.953 -24.531 -15.906 1 97.31 93 CYS B O 1
ATOM 2560 N N . ASN B 1 94 ? -1.504 -22.875 -15.469 1 96.12 94 ASN B N 1
ATOM 2561 C CA . ASN B 1 94 ? -2.543 -21.859 -15.359 1 96.12 94 ASN B CA 1
ATOM 2562 C C . ASN B 1 94 ? -3.242 -21.625 -16.688 1 96.12 94 ASN B C 1
ATOM 2564 O O . ASN B 1 94 ? -4.469 -21.516 -16.75 1 96.12 94 ASN B O 1
ATOM 2568 N N . ALA B 1 95 ? -2.457 -21.516 -17.75 1 96.25 95 ALA B N 1
ATOM 2569 C CA . ALA B 1 95 ? -3.037 -21.266 -19.062 1 96.25 95 ALA B CA 1
ATOM 2570 C C . ALA B 1 95 ? -4.035 -22.344 -19.453 1 96.25 95 ALA B C 1
ATOM 2572 O O . ALA B 1 95 ? -5.16 -22.047 -19.844 1 96.25 95 ALA B O 1
ATOM 2573 N N . PHE B 1 96 ? -3.648 -23.594 -19.266 1 96.19 96 PHE B N 1
ATOM 2574 C CA . PHE B 1 96 ? -4.52 -24.719 -19.594 1 96.19 96 PHE B CA 1
ATOM 2575 C C . PHE B 1 96 ? -5.746 -24.734 -18.703 1 96.19 96 PHE B C 1
ATOM 2577 O O . PHE B 1 96 ? -6.859 -24.984 -19.156 1 96.19 96 PHE B O 1
ATOM 2584 N N . GLY B 1 97 ? -5.492 -24.5 -17.438 1 95.19 97 GLY B N 1
ATOM 2585 C CA . GLY B 1 97 ? -6.613 -24.453 -16.5 1 95.19 97 GLY B CA 1
ATOM 2586 C C . GLY B 1 97 ? -7.625 -23.375 -16.828 1 95.19 97 GLY B C 1
ATOM 2587 O O . GLY B 1 97 ? -8.836 -23.609 -16.781 1 95.19 97 GLY B O 1
ATOM 2588 N N . ILE B 1 98 ? -7.172 -22.156 -17.156 1 93.56 98 ILE B N 1
ATOM 2589 C CA . ILE B 1 98 ? -8.047 -21.031 -17.484 1 93.56 98 ILE B CA 1
ATOM 2590 C C . ILE B 1 98 ? -8.859 -21.391 -18.734 1 93.56 98 ILE B C 1
ATOM 2592 O O . ILE B 1 98 ? -10.086 -21.219 -18.75 1 93.56 98 ILE B O 1
ATOM 2596 N N . LYS B 1 99 ? -8.211 -21.891 -19.766 1 93.12 99 LYS B N 1
ATOM 2597 C CA . LYS B 1 99 ? -8.875 -22.203 -21.031 1 93.12 99 LYS B CA 1
ATOM 2598 C C . LYS B 1 99 ? -9.922 -23.312 -20.828 1 93.12 99 LYS B C 1
ATOM 2600 O O . LYS B 1 99 ? -10.977 -23.281 -21.453 1 93.12 99 LYS B O 1
ATOM 2605 N N . SER B 1 100 ? -9.641 -24.172 -19.938 1 92.25 100 SER B N 1
ATOM 2606 C CA . SER B 1 100 ? -10.531 -25.312 -19.734 1 92.25 100 SER B CA 1
ATOM 2607 C C . SER B 1 100 ? -11.711 -24.938 -18.844 1 92.25 100 SER B C 1
ATOM 2609 O O . SER B 1 100 ? -12.789 -25.531 -18.953 1 92.25 100 SER B O 1
ATOM 2611 N N . ARG B 1 101 ? -11.539 -24.016 -18.016 1 88.38 101 ARG B N 1
ATOM 2612 C CA . ARG B 1 101 ? -12.547 -23.75 -16.984 1 88.38 101 ARG B CA 1
ATOM 2613 C C . ARG B 1 101 ? -13.391 -22.531 -17.359 1 88.38 101 ARG B C 1
ATOM 2615 O O . ARG B 1 101 ? -14.5 -22.359 -16.859 1 88.38 101 ARG B O 1
ATOM 2622 N N . PHE B 1 102 ? -12.781 -21.688 -18.125 1 83.75 102 PHE B N 1
ATOM 2623 C CA . PHE B 1 102 ? -13.531 -20.484 -18.469 1 83.75 102 PHE B CA 1
ATOM 2624 C C . PHE B 1 102 ? -14.68 -20.812 -19.422 1 83.75 102 PHE B C 1
ATOM 2626 O O . PHE B 1 102 ? -14.516 -21.609 -20.344 1 83.75 102 PHE B O 1
ATOM 2633 N N . SER B 1 103 ? -15.805 -20.453 -19.031 1 78.19 103 SER B N 1
ATOM 2634 C CA . SER B 1 103 ? -16.969 -20.609 -19.906 1 78.19 103 SER B CA 1
ATOM 2635 C C . SER B 1 103 ? -17.797 -19.328 -19.938 1 78.19 103 SER B C 1
ATOM 2637 O O . SER B 1 103 ? -17.812 -18.562 -18.969 1 78.19 103 SER B O 1
ATOM 2639 N N . CYS B 1 104 ? -18.453 -19.203 -21.016 1 69.88 104 CYS B N 1
ATOM 2640 C CA . CYS B 1 104 ? -19.328 -18.031 -21.188 1 69.88 104 CYS B CA 1
ATOM 2641 C C . CYS B 1 104 ? -20.5 -18.094 -20.234 1 69.88 104 CYS B C 1
ATOM 2643 O O . CYS B 1 104 ? -21.141 -17.078 -19.969 1 69.88 104 CYS B O 1
ATOM 2645 N N . SER B 1 105 ? -20.641 -19.219 -19.719 1 74.81 105 SER B N 1
ATOM 2646 C CA . SER B 1 105 ? -21.766 -19.375 -18.828 1 74.81 105 SER B CA 1
ATOM 2647 C C . SER B 1 105 ? -21.453 -18.828 -17.438 1 74.81 105 SER B C 1
ATOM 2649 O O . SER B 1 105 ? -22.359 -18.609 -16.625 1 74.81 105 SER B O 1
ATOM 2651 N N . ILE B 1 106 ? -20.219 -18.656 -17.172 1 73.75 106 ILE B N 1
ATOM 2652 C CA . ILE B 1 106 ? -19.812 -18.094 -15.883 1 73.75 106 ILE B CA 1
ATOM 2653 C C . ILE B 1 106 ? -19.984 -16.578 -15.898 1 73.75 106 ILE B C 1
ATOM 2655 O O . ILE B 1 106 ? -19.156 -15.867 -16.469 1 73.75 106 ILE B O 1
ATOM 2659 N N . GLN B 1 107 ? -21.031 -16.172 -15.352 1 71.31 107 GLN B N 1
ATOM 2660 C CA . GLN B 1 107 ? -21.359 -14.766 -15.477 1 71.31 107 GLN B CA 1
ATOM 2661 C C . GLN B 1 107 ? -21.125 -14.031 -14.156 1 71.31 107 GLN B C 1
ATOM 2663 O O . GLN B 1 107 ? -21 -12.805 -14.141 1 71.31 107 GLN B O 1
ATOM 2668 N N . ARG B 1 108 ? -20.969 -14.75 -13.164 1 82.5 108 ARG B N 1
ATOM 2669 C CA . ARG B 1 108 ? -20.812 -14.078 -11.883 1 82.5 108 ARG B CA 1
ATOM 2670 C C . ARG B 1 108 ? -19.344 -13.93 -11.516 1 82.5 108 ARG B C 1
ATOM 2672 O O . ARG B 1 108 ? -18.578 -14.898 -11.562 1 82.5 108 ARG B O 1
ATOM 2679 N N . CYS B 1 109 ? -18.953 -12.75 -11.125 1 86.62 109 CYS B N 1
ATOM 2680 C CA . CYS B 1 109 ? -17.562 -12.406 -10.82 1 86.62 109 CYS B CA 1
ATOM 2681 C C . CYS B 1 109 ? -17.031 -13.258 -9.664 1 86.62 109 CYS B C 1
ATOM 2683 O O . CYS B 1 109 ? -15.945 -13.82 -9.758 1 86.62 109 CYS B O 1
ATOM 2685 N N . PRO B 1 110 ? -17.875 -13.477 -8.594 1 87.25 110 PRO B N 1
ATOM 2686 C CA . PRO B 1 110 ? -17.328 -14.281 -7.496 1 87.25 110 PRO B CA 1
ATOM 2687 C C . PRO B 1 110 ? -17.031 -15.719 -7.91 1 87.25 110 PRO B C 1
ATOM 2689 O O . PRO B 1 110 ? -16.078 -16.328 -7.406 1 87.25 110 PRO B O 1
ATOM 2692 N N . ALA B 1 111 ? -17.766 -16.188 -8.805 1 86.44 111 ALA B N 1
ATOM 2693 C CA . ALA B 1 111 ? -17.531 -17.547 -9.281 1 86.44 111 ALA B CA 1
ATOM 2694 C C . ALA B 1 111 ? -16.234 -17.641 -10.078 1 86.44 111 ALA B C 1
ATOM 2696 O O . ALA B 1 111 ? -15.461 -18.594 -9.906 1 86.44 111 ALA B O 1
ATOM 2697 N N . MET B 1 112 ? -16 -16.719 -10.969 1 86.62 112 MET B N 1
ATOM 2698 C CA . MET B 1 112 ? -14.766 -16.688 -11.75 1 86.62 112 MET B CA 1
ATOM 2699 C C . MET B 1 112 ? -13.555 -16.531 -10.844 1 86.62 112 MET B C 1
ATOM 2701 O O . MET B 1 112 ? -12.539 -17.203 -11.031 1 86.62 112 MET B O 1
ATOM 2705 N N . GLN B 1 113 ? -13.688 -15.672 -9.859 1 88.31 113 GLN B N 1
ATOM 2706 C CA . GLN B 1 113 ? -12.602 -15.422 -8.914 1 88.31 113 GLN B CA 1
ATOM 2707 C C . GLN B 1 113 ? -12.266 -16.672 -8.117 1 88.31 113 GLN B C 1
ATOM 2709 O O . GLN B 1 113 ? -11.094 -16.984 -7.902 1 88.31 113 GLN B O 1
ATOM 2714 N N . GLU B 1 114 ? -13.281 -17.391 -7.758 1 88.44 114 GLU B N 1
ATOM 2715 C CA . GLU B 1 114 ? -13.086 -18.641 -7.008 1 88.44 114 GLU B CA 1
ATOM 2716 C C . GLU B 1 114 ? -12.391 -19.688 -7.867 1 88.44 114 GLU B C 1
ATOM 2718 O O . GLU B 1 114 ? -11.477 -20.375 -7.402 1 88.44 114 GLU B O 1
ATOM 2723 N N . ILE B 1 115 ? -12.805 -19.766 -9.031 1 89.31 115 ILE B N 1
ATOM 2724 C CA . ILE B 1 115 ? -12.227 -20.75 -9.953 1 89.31 115 ILE B CA 1
ATOM 2725 C C . ILE B 1 115 ? -10.75 -20.438 -10.164 1 89.31 115 ILE B C 1
ATOM 2727 O O . ILE B 1 115 ? -9.906 -21.344 -10.109 1 89.31 115 ILE B O 1
ATOM 2731 N N . LEU B 1 116 ? -10.484 -19.172 -10.383 1 90.75 116 LEU B N 1
ATOM 2732 C CA . LEU B 1 116 ? -9.102 -18.781 -10.641 1 90.75 116 LEU B CA 1
ATOM 2733 C C . LEU B 1 116 ? -8.242 -18.953 -9.391 1 90.75 116 LEU B C 1
ATOM 2735 O O . LEU B 1 116 ? -7.094 -19.375 -9.484 1 90.75 116 LEU B O 1
ATOM 2739 N N . SER B 1 117 ? -8.797 -18.641 -8.219 1 90.94 117 SER B N 1
ATOM 2740 C CA . SER B 1 117 ? -8.078 -18.828 -6.965 1 90.94 117 SER B CA 1
ATOM 2741 C C . SER B 1 117 ? -7.742 -20.297 -6.73 1 90.94 117 SER B C 1
ATOM 2743 O O . SER B 1 117 ? -6.617 -20.641 -6.359 1 90.94 117 SER B O 1
ATOM 2745 N N . GLU B 1 118 ? -8.656 -21.141 -6.977 1 92.19 118 GLU B N 1
ATOM 2746 C CA . GLU B 1 118 ? -8.445 -22.578 -6.832 1 92.19 118 GLU B CA 1
ATOM 2747 C C . GLU B 1 118 ? -7.398 -23.094 -7.816 1 92.19 118 GLU B C 1
ATOM 2749 O O . GLU B 1 118 ? -6.578 -23.953 -7.477 1 92.19 118 GLU B O 1
ATOM 2754 N N . LEU B 1 119 ? -7.504 -22.562 -8.984 1 94.25 119 LEU B N 1
ATOM 2755 C CA . LEU B 1 119 ? -6.547 -22.953 -10.008 1 94.25 119 LEU B CA 1
ATOM 27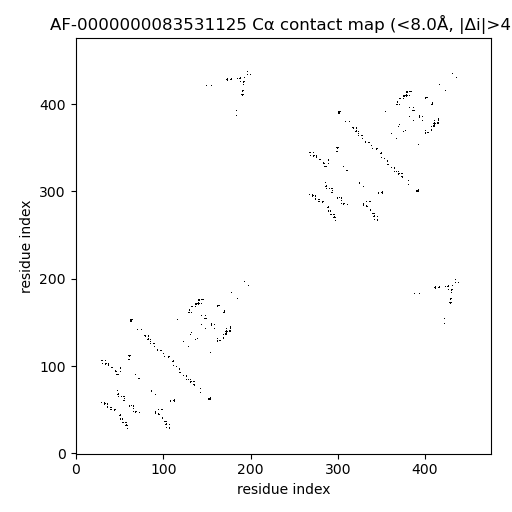56 C C . LEU B 1 119 ? -5.125 -22.578 -9.602 1 94.25 119 LEU B C 1
ATOM 2758 O O . LEU B 1 119 ? -4.199 -23.391 -9.75 1 94.25 119 LEU B O 1
ATOM 2762 N N . GLN B 1 120 ? -4.926 -21.359 -9.102 1 93.81 120 GLN B N 1
ATOM 2763 C CA . GLN B 1 120 ? -3.605 -20.922 -8.648 1 93.81 120 GLN B CA 1
ATOM 2764 C C . GLN B 1 120 ? -3.066 -21.859 -7.566 1 93.81 120 GLN B C 1
ATOM 2766 O O . GLN B 1 120 ? -1.925 -22.312 -7.648 1 93.81 120 GLN B O 1
ATOM 2771 N N . GLU B 1 121 ? -3.904 -22.172 -6.594 1 93.19 121 GLU B N 1
ATOM 2772 C CA . GLU B 1 121 ? -3.496 -23.031 -5.496 1 93.19 121 GLU B CA 1
ATOM 2773 C C . GLU B 1 121 ? -3.096 -24.422 -6.012 1 93.19 121 GLU B C 1
ATOM 2775 O O . GLU B 1 121 ? -2.078 -24.969 -5.59 1 93.19 121 GLU B O 1
ATOM 2780 N N . ALA B 1 122 ? -3.871 -24.906 -6.906 1 95.5 122 ALA B N 1
ATOM 2781 C CA . ALA B 1 122 ? -3.6 -26.234 -7.48 1 95.5 122 ALA B CA 1
ATOM 2782 C C . ALA B 1 122 ? -2.271 -26.234 -8.234 1 95.5 122 ALA B C 1
ATOM 2784 O O . ALA B 1 122 ? -1.492 -27.188 -8.117 1 95.5 122 ALA B O 1
ATOM 2785 N N . CYS B 1 123 ? -2.021 -25.156 -8.969 1 97.06 123 CYS B N 1
ATOM 2786 C CA . CYS B 1 123 ? -0.802 -25.094 -9.766 1 97.06 123 CYS B CA 1
ATOM 2787 C C . CYS B 1 123 ? 0.421 -24.891 -8.875 1 97.06 123 CYS B C 1
ATOM 2789 O O . CYS B 1 123 ? 1.488 -25.438 -9.148 1 97.06 123 CYS B O 1
ATOM 2791 N N . TYR B 1 124 ? 0.314 -24.156 -7.793 1 95.88 124 TYR B N 1
ATOM 2792 C CA . TYR B 1 124 ? 1.412 -23.984 -6.848 1 95.88 124 TYR B CA 1
ATOM 2793 C C . TYR B 1 124 ? 1.783 -25.312 -6.203 1 95.88 124 TYR B C 1
ATOM 2795 O O . TYR B 1 124 ? 2.967 -25.625 -6.039 1 95.88 124 TYR B O 1
ATOM 2803 N N . GLN B 1 125 ? 0.748 -26.094 -5.832 1 94.88 125 GLN B N 1
ATOM 2804 C CA . GLN B 1 125 ? 0.96 -27.375 -5.164 1 94.88 125 GLN B CA 1
ATOM 2805 C C . GLN B 1 125 ? 1.533 -28.406 -6.125 1 94.88 125 GLN B C 1
ATOM 2807 O O . GLN B 1 125 ? 2.502 -29.094 -5.801 1 94.88 125 GLN B O 1
ATOM 2812 N N . LYS B 1 126 ? 0.968 -28.453 -7.242 1 97.06 126 LYS B N 1
ATOM 2813 C CA . LYS B 1 126 ? 1.382 -29.422 -8.25 1 97.06 126 LYS B CA 1
ATOM 2814 C C . LYS B 1 126 ? 2.859 -29.25 -8.602 1 97.06 126 LYS B C 1
ATOM 2816 O O . LYS B 1 126 ? 3.57 -30.25 -8.789 1 97.06 126 LYS B O 1
ATOM 2821 N N . HIS B 1 127 ? 3.342 -28.031 -8.648 1 97.06 127 HIS B N 1
ATOM 2822 C CA . HIS B 1 127 ? 4.707 -27.781 -9.094 1 97.06 127 HIS B CA 1
ATOM 2823 C C . HIS B 1 127 ? 5.613 -27.422 -7.922 1 97.06 127 HIS B C 1
ATOM 2825 O O . HIS B 1 127 ? 6.746 -26.984 -8.125 1 97.06 127 HIS B O 1
ATOM 2831 N N . ASP B 1 128 ? 5.18 -27.609 -6.664 1 96.19 128 ASP B N 1
ATOM 2832 C CA . ASP B 1 128 ? 5.922 -27.5 -5.406 1 96.19 128 ASP B CA 1
ATOM 2833 C C . ASP B 1 128 ? 6.664 -26.172 -5.312 1 96.19 128 ASP B C 1
ATOM 2835 O O . ASP B 1 128 ? 7.895 -26.141 -5.254 1 96.19 128 ASP B O 1
ATOM 2839 N N . ILE B 1 129 ? 5.969 -25.141 -5.215 1 97.31 129 ILE B N 1
ATOM 2840 C CA . ILE B 1 129 ? 6.531 -23.797 -5.188 1 97.31 129 ILE B CA 1
ATOM 2841 C C . ILE B 1 129 ? 7.488 -23.672 -4.008 1 97.31 129 ILE B C 1
ATOM 2843 O O . ILE B 1 129 ? 8.484 -22.938 -4.086 1 97.31 129 ILE B O 1
ATOM 2847 N N . CYS B 1 130 ? 7.293 -24.375 -2.955 1 97.69 130 CYS B N 1
ATOM 2848 C CA . CYS B 1 130 ? 8.125 -24.25 -1.765 1 97.69 130 CYS B CA 1
ATOM 2849 C C . CYS B 1 130 ? 9.516 -24.828 -2.014 1 97.69 130 CYS B C 1
ATOM 2851 O O . CYS B 1 130 ? 10.516 -24.266 -1.573 1 97.69 130 CYS B O 1
ATOM 2853 N N . ALA B 1 131 ? 9.523 -25.938 -2.707 1 97.44 131 ALA B N 1
ATOM 2854 C CA . ALA B 1 131 ? 10.82 -26.5 -3.076 1 97.44 131 ALA B CA 1
ATOM 2855 C C . ALA B 1 131 ? 11.609 -25.547 -3.963 1 97.44 131 ALA B C 1
ATOM 2857 O O . ALA B 1 131 ? 12.812 -25.375 -3.787 1 97.44 131 ALA B O 1
ATOM 2858 N N . VAL B 1 132 ? 10.953 -24.969 -4.887 1 97.81 132 VAL B N 1
ATOM 2859 C CA . VAL B 1 132 ? 11.586 -24 -5.785 1 97.81 132 VAL B CA 1
ATOM 2860 C C . VAL B 1 132 ? 12.031 -22.781 -4.996 1 97.81 132 VAL B C 1
ATOM 2862 O O . VAL B 1 132 ? 13.109 -22.234 -5.238 1 97.81 132 VAL B O 1
ATOM 2865 N N . ALA B 1 133 ? 11.18 -22.297 -4.082 1 97.88 133 ALA B N 1
ATOM 2866 C CA . ALA B 1 133 ? 11.484 -21.109 -3.271 1 97.88 133 ALA B CA 1
ATOM 2867 C C . ALA B 1 133 ? 12.727 -21.344 -2.42 1 97.88 133 ALA B C 1
ATOM 2869 O O . ALA B 1 133 ? 13.508 -20.422 -2.191 1 97.88 133 ALA B O 1
ATOM 2870 N N . ASN B 1 134 ? 12.898 -22.547 -1.96 1 96.94 134 ASN B N 1
ATOM 2871 C CA . ASN B 1 134 ? 14.055 -22.875 -1.139 1 96.94 134 ASN B CA 1
ATOM 2872 C C . ASN B 1 134 ? 15.359 -22.641 -1.895 1 96.94 134 ASN B C 1
ATOM 2874 O O . ASN B 1 134 ? 16.328 -22.125 -1.328 1 96.94 134 ASN B O 1
ATOM 2878 N N . ASP B 1 135 ? 15.328 -22.984 -3.145 1 96.69 135 ASP B N 1
ATOM 2879 C CA . ASP B 1 135 ? 16.531 -22.875 -3.965 1 96.69 135 ASP B CA 1
ATOM 2880 C C . ASP B 1 135 ? 16.625 -21.469 -4.586 1 96.69 135 ASP B C 1
ATOM 2882 O O . ASP B 1 135 ? 17.688 -21.094 -5.09 1 96.69 135 ASP B O 1
ATOM 2886 N N . ASN B 1 136 ? 15.578 -20.719 -4.602 1 98.19 136 ASN B N 1
ATOM 2887 C CA . ASN B 1 136 ? 15.516 -19.438 -5.301 1 98.19 136 ASN B CA 1
ATOM 2888 C C . ASN B 1 136 ? 14.922 -18.344 -4.418 1 98.19 136 ASN B C 1
ATOM 2890 O O . ASN B 1 136 ? 14.219 -17.469 -4.906 1 98.19 136 ASN B O 1
ATOM 2894 N N . VAL B 1 137 ? 15.117 -18.375 -3.168 1 97.69 137 VAL B N 1
ATOM 2895 C CA . VAL B 1 137 ? 14.414 -17.516 -2.219 1 97.69 137 VAL B CA 1
ATOM 2896 C C . VAL B 1 137 ? 14.727 -16.047 -2.52 1 97.69 137 VAL B C 1
ATOM 2898 O O . VAL B 1 137 ? 13.852 -15.18 -2.418 1 97.69 137 VAL B O 1
ATOM 2901 N N . ASN B 1 138 ? 15.961 -15.727 -2.922 1 97.5 138 ASN B N 1
ATOM 2902 C CA . ASN B 1 138 ? 16.328 -14.344 -3.191 1 97.5 138 ASN B CA 1
ATOM 2903 C C . ASN B 1 138 ? 15.609 -13.789 -4.418 1 97.5 138 ASN B C 1
ATOM 2905 O O . ASN B 1 138 ? 15.219 -12.625 -4.441 1 97.5 138 ASN B O 1
ATOM 2909 N N . ALA B 1 139 ? 15.461 -14.648 -5.402 1 97.5 139 ALA B N 1
ATOM 2910 C CA . ALA B 1 139 ? 14.727 -14.227 -6.594 1 97.5 139 ALA B CA 1
ATOM 2911 C C . ALA B 1 139 ? 13.273 -13.906 -6.258 1 97.5 139 ALA B C 1
ATOM 2913 O O . ALA B 1 139 ? 12.742 -12.891 -6.707 1 97.5 139 ALA B O 1
ATOM 2914 N N . PHE B 1 140 ? 12.68 -14.742 -5.445 1 97.5 140 PHE B N 1
ATOM 2915 C CA . PHE B 1 140 ? 11.312 -14.477 -5.012 1 97.5 140 PHE B CA 1
ATOM 2916 C C . PHE B 1 140 ? 11.242 -13.219 -4.152 1 97.5 140 PHE B C 1
ATOM 2918 O O . PHE B 1 140 ? 10.344 -12.398 -4.312 1 97.5 140 PHE B O 1
ATOM 2925 N N . ALA B 1 141 ? 12.188 -13.086 -3.238 1 96.75 141 ALA B N 1
ATOM 2926 C CA . ALA B 1 141 ? 12.203 -11.953 -2.312 1 96.75 141 ALA B CA 1
ATOM 2927 C C . ALA B 1 141 ? 12.266 -10.625 -3.064 1 96.75 141 ALA B C 1
ATOM 2929 O O . ALA B 1 141 ? 11.578 -9.672 -2.705 1 96.75 141 ALA B O 1
ATOM 2930 N N . GLU B 1 142 ? 12.977 -10.602 -4.082 1 94.38 142 GLU B N 1
ATOM 2931 C CA . GLU B 1 142 ? 13.188 -9.375 -4.844 1 94.38 142 GLU B CA 1
ATOM 2932 C C . GLU B 1 142 ? 11.93 -8.984 -5.625 1 94.38 142 GLU B C 1
ATOM 2934 O O . GLU B 1 142 ? 11.727 -7.809 -5.934 1 94.38 142 GLU B O 1
ATOM 2939 N N . MET B 1 143 ? 11.094 -9.914 -5.848 1 92.31 143 MET B N 1
ATOM 2940 C CA . MET B 1 143 ? 9.914 -9.672 -6.68 1 92.31 143 MET B CA 1
ATOM 2941 C C . MET B 1 143 ? 8.742 -9.188 -5.832 1 92.31 143 MET B C 1
ATOM 2943 O O . MET B 1 143 ? 7.754 -8.672 -6.363 1 92.31 143 MET B O 1
ATOM 2947 N N . ILE B 1 144 ? 8.82 -9.367 -4.582 1 93.81 144 ILE B N 1
ATOM 2948 C CA . ILE B 1 144 ? 7.68 -9.094 -3.719 1 93.81 144 ILE B CA 1
ATOM 2949 C C . ILE B 1 144 ? 7.633 -7.605 -3.379 1 93.81 144 ILE B C 1
ATOM 2951 O O . ILE B 1 144 ? 8.633 -7.031 -2.951 1 93.81 144 ILE B O 1
ATOM 2955 N N . ASP B 1 145 ? 6.512 -7.055 -3.627 1 90.94 145 ASP B N 1
ATOM 2956 C CA . ASP B 1 145 ? 6.23 -5.645 -3.369 1 90.94 145 ASP B CA 1
ATOM 2957 C C . ASP B 1 145 ? 5.004 -5.484 -2.475 1 90.94 145 ASP B C 1
ATOM 2959 O O . ASP B 1 145 ? 3.938 -6.023 -2.771 1 90.94 145 ASP B O 1
ATOM 2963 N N . LEU B 1 146 ? 5.191 -4.738 -1.471 1 90.56 146 LEU B N 1
ATOM 2964 C CA . LEU B 1 146 ? 4.141 -4.559 -0.472 1 90.56 146 LEU B CA 1
ATOM 2965 C C . LEU B 1 146 ? 2.904 -3.92 -1.093 1 90.56 146 LEU B C 1
ATOM 2967 O O . LEU B 1 146 ? 1.778 -4.336 -0.813 1 90.56 146 LEU B O 1
ATOM 2971 N N . HIS B 1 147 ? 3.062 -2.93 -1.896 1 87.88 147 HIS B N 1
ATOM 2972 C CA . HIS B 1 147 ? 1.94 -2.229 -2.508 1 87.88 147 HIS B CA 1
ATOM 2973 C C . HIS B 1 147 ? 1.125 -3.164 -3.396 1 87.88 147 HIS B C 1
ATOM 2975 O O . HIS B 1 147 ? -0.105 -3.184 -3.32 1 87.88 147 HIS B O 1
ATOM 2981 N N . ASN B 1 148 ? 1.784 -3.928 -4.18 1 88 148 ASN B N 1
ATOM 2982 C CA . ASN B 1 148 ? 1.098 -4.879 -5.047 1 88 148 ASN B CA 1
ATOM 2983 C C . ASN B 1 148 ? 0.36 -5.941 -4.242 1 88 148 ASN B C 1
ATOM 2985 O O . ASN B 1 148 ? -0.728 -6.379 -4.625 1 88 148 ASN B O 1
ATOM 2989 N N . MET B 1 149 ? 0.943 -6.328 -3.174 1 90.31 149 MET B N 1
ATOM 2990 C CA . MET B 1 149 ? 0.326 -7.344 -2.326 1 90.31 149 MET B CA 1
ATOM 2991 C C . MET B 1 149 ? -0.979 -6.832 -1.724 1 90.31 149 MET B C 1
ATOM 2993 O O . MET B 1 149 ? -1.95 -7.578 -1.608 1 90.31 149 MET B O 1
ATOM 2997 N N . LEU B 1 150 ? -1.013 -5.594 -1.453 1 88.56 150 LEU B N 1
ATOM 2998 C CA . LEU B 1 150 ? -2.184 -5.008 -0.813 1 88.56 150 LEU B CA 1
ATOM 2999 C C . LEU B 1 150 ? -3.301 -4.781 -1.826 1 88.56 150 LEU B C 1
ATOM 3001 O O . LEU B 1 150 ? -4.484 -4.836 -1.477 1 88.56 150 LEU B O 1
ATOM 3005 N N . LEU B 1 151 ? -2.973 -4.637 -3.062 1 85.38 151 LEU B N 1
ATOM 3006 C CA . LEU B 1 151 ? -3.955 -4.184 -4.039 1 85.38 151 LEU B CA 1
ATOM 3007 C C . LEU B 1 151 ? -4.426 -5.344 -4.914 1 85.38 151 LEU B C 1
ATOM 3009 O O . LEU B 1 151 ? -5.465 -5.25 -5.57 1 85.38 151 LEU B O 1
ATOM 3013 N N . ASN B 1 152 ? -3.643 -6.375 -4.883 1 83.94 152 ASN B N 1
ATOM 3014 C CA . ASN B 1 152 ? -3.922 -7.477 -5.793 1 83.94 152 ASN B CA 1
ATOM 3015 C C . ASN B 1 152 ? -4.145 -8.781 -5.043 1 83.94 152 ASN B C 1
ATOM 3017 O O . ASN B 1 152 ? -3.238 -9.289 -4.375 1 83.94 152 ASN B O 1
ATOM 3021 N N . GLY B 1 153 ? -5.281 -9.422 -5.27 1 84.38 153 GLY B N 1
ATOM 3022 C CA . GLY B 1 153 ? -5.637 -10.648 -4.574 1 84.38 153 GLY B CA 1
ATOM 3023 C C . GLY B 1 153 ? -4.746 -11.82 -4.934 1 84.38 153 GLY B C 1
ATOM 3024 O O . GLY B 1 153 ? -4.32 -12.578 -4.055 1 84.38 153 GLY B O 1
ATOM 3025 N N . ALA B 1 154 ? -4.574 -11.984 -6.238 1 87.38 154 ALA B N 1
ATOM 3026 C CA . ALA B 1 154 ? -3.738 -13.094 -6.688 1 87.38 154 ALA B CA 1
ATOM 3027 C C . ALA B 1 154 ? -2.305 -12.938 -6.188 1 87.38 154 ALA B C 1
ATOM 3029 O O . ALA B 1 154 ? -1.661 -13.922 -5.809 1 87.38 154 ALA B O 1
ATOM 3030 N N . TYR B 1 155 ? -1.857 -11.703 -6.215 1 90.69 155 TYR B N 1
ATOM 3031 C CA . TYR B 1 155 ? -0.523 -11.414 -5.699 1 90.69 155 TYR B CA 1
ATOM 3032 C C . TYR B 1 155 ? -0.449 -11.688 -4.199 1 90.69 155 TYR B C 1
ATOM 3034 O O . TYR B 1 155 ? 0.535 -12.25 -3.713 1 90.69 155 TYR B O 1
ATOM 3042 N N . PHE B 1 156 ? -1.474 -11.312 -3.525 1 92.31 156 PHE B N 1
ATOM 3043 C CA . PHE B 1 156 ? -1.547 -11.578 -2.094 1 92.31 156 PHE B CA 1
ATOM 3044 C C . PHE B 1 156 ? -1.432 -13.078 -1.816 1 92.31 156 PHE B C 1
ATOM 3046 O O . PHE B 1 156 ? -0.678 -13.492 -0.933 1 92.31 156 PHE B O 1
ATOM 3053 N N . GLU B 1 157 ? -2.205 -13.883 -2.531 1 90.44 157 GLU B N 1
ATOM 3054 C CA . GLU B 1 157 ? -2.172 -15.336 -2.346 1 90.44 157 GLU B CA 1
ATOM 3055 C C . GLU B 1 157 ? -0.791 -15.898 -2.668 1 90.44 157 GLU B C 1
ATOM 3057 O O . GLU B 1 157 ? -0.326 -16.828 -2.008 1 90.44 157 GLU B O 1
ATOM 3062 N N . PHE B 1 158 ? -0.197 -15.406 -3.697 1 93.25 158 PHE B N 1
ATOM 3063 C CA . PHE B 1 158 ? 1.155 -15.789 -4.086 1 93.25 158 PHE B CA 1
ATOM 3064 C C . PHE B 1 158 ? 2.139 -15.547 -2.949 1 93.25 158 PHE B C 1
ATOM 3066 O O . PHE B 1 158 ? 2.924 -16.422 -2.596 1 93.25 158 PHE B O 1
ATOM 3073 N N . VAL B 1 159 ? 2.094 -14.359 -2.344 1 94.75 159 VAL B N 1
ATOM 3074 C CA . VAL B 1 159 ? 2.973 -13.992 -1.24 1 94.75 159 VAL B CA 1
ATOM 3075 C C . VAL B 1 159 ? 2.664 -14.859 -0.021 1 94.75 159 VAL B C 1
ATOM 3077 O O . VAL B 1 159 ? 3.576 -15.352 0.646 1 94.75 159 VAL B O 1
ATOM 3080 N N . LYS B 1 160 ? 1.405 -15.047 0.236 1 94.25 160 LYS B N 1
ATOM 3081 C CA . LYS B 1 160 ? 0.973 -15.852 1.373 1 94.25 160 LYS B CA 1
ATOM 3082 C C . LYS B 1 160 ? 1.529 -17.266 1.284 1 94.25 160 LYS B C 1
ATOM 3084 O O . LYS B 1 160 ? 2.012 -17.812 2.277 1 94.25 160 LYS B O 1
ATOM 3089 N N . ILE B 1 161 ? 1.505 -17.875 0.176 1 94.88 161 ILE B N 1
ATOM 3090 C CA . ILE B 1 161 ? 1.978 -19.234 -0.007 1 94.88 161 ILE B CA 1
ATOM 3091 C C . ILE B 1 161 ? 3.477 -19.312 0.272 1 94.88 161 ILE B C 1
ATOM 3093 O O . ILE B 1 161 ? 3.961 -20.266 0.869 1 94.88 161 ILE B O 1
ATOM 3097 N N . LEU B 1 162 ? 4.219 -18.312 -0.12 1 95.88 162 LEU B N 1
ATOM 3098 C CA . LEU B 1 162 ? 5.656 -18.281 0.117 1 95.88 162 LEU B CA 1
ATOM 3099 C C . LEU B 1 162 ? 5.961 -18.141 1.605 1 95.88 162 LEU B C 1
ATOM 3101 O O . LEU B 1 162 ? 6.863 -18.812 2.121 1 95.88 162 LEU B O 1
ATOM 3105 N N . PHE B 1 163 ? 5.141 -17.359 2.309 1 95 163 PHE B N 1
ATOM 3106 C CA . PHE B 1 163 ? 5.332 -17.172 3.74 1 95 163 PHE B CA 1
ATOM 3107 C C . PHE B 1 163 ? 4.961 -18.438 4.508 1 95 163 PHE B C 1
ATOM 3109 O O . PHE B 1 163 ? 5.418 -18.641 5.633 1 95 163 PHE B O 1
ATOM 3116 N N . ASP B 1 164 ? 4.199 -19.281 3.904 1 94.69 164 ASP B N 1
ATOM 3117 C CA . ASP B 1 164 ? 3.717 -20.484 4.566 1 94.69 164 ASP B CA 1
ATOM 3118 C C . ASP B 1 164 ? 4.641 -21.672 4.289 1 94.69 164 ASP B C 1
ATOM 3120 O O . ASP B 1 164 ? 4.445 -22.766 4.832 1 94.69 164 ASP B O 1
ATOM 3124 N N . CYS B 1 165 ? 5.582 -21.516 3.416 1 95.38 165 CYS B N 1
ATOM 3125 C CA . CYS B 1 165 ? 6.477 -22.609 3.068 1 95.38 165 CYS B CA 1
ATOM 3126 C C . CYS B 1 165 ? 7.316 -23.031 4.266 1 95.38 165 CYS B C 1
ATOM 3128 O O . CYS B 1 165 ? 7.164 -24.141 4.777 1 95.38 165 CYS B O 1
ATOM 3130 N N . ASP B 1 166 ? 8.469 -22.453 4.621 1 91.88 166 ASP B N 1
ATOM 3131 C CA . ASP B 1 166 ? 9.391 -22.703 5.723 1 91.88 166 ASP B CA 1
ATOM 3132 C C . ASP B 1 166 ? 9.836 -21.391 6.375 1 91.88 166 ASP B C 1
ATOM 3134 O O . ASP B 1 166 ? 9.758 -20.328 5.762 1 91.88 166 ASP B O 1
ATOM 3138 N N . ALA B 1 167 ? 10.305 -21.5 7.617 1 90.5 167 ALA B N 1
ATOM 3139 C CA . ALA B 1 167 ? 10.688 -20.328 8.391 1 90.5 167 ALA B CA 1
ATOM 3140 C C . ALA B 1 167 ? 11.859 -19.594 7.742 1 90.5 167 ALA B C 1
ATOM 3142 O O . ALA B 1 167 ? 11.938 -18.359 7.777 1 90.5 167 ALA B O 1
ATOM 3143 N N . GLY B 1 168 ? 12.68 -20.406 7.164 1 94.19 168 GLY B N 1
ATOM 3144 C CA . GLY B 1 168 ? 13.82 -19.781 6.516 1 94.19 168 GLY B CA 1
ATOM 3145 C C . GLY B 1 168 ? 13.438 -18.953 5.312 1 94.19 168 GLY B C 1
ATOM 3146 O O . GLY B 1 168 ? 13.977 -17.859 5.117 1 94.19 168 GLY B O 1
ATOM 3147 N N . ILE B 1 169 ? 12.562 -19.438 4.523 1 96.12 169 ILE B N 1
ATOM 3148 C CA . ILE B 1 169 ? 12.07 -18.734 3.35 1 96.12 169 ILE B CA 1
ATOM 3149 C C . ILE B 1 169 ? 11.352 -17.453 3.783 1 96.12 169 ILE B C 1
ATOM 3151 O O . ILE B 1 169 ? 11.672 -16.359 3.297 1 96.12 169 ILE B O 1
ATOM 3155 N N . ALA B 1 170 ? 10.461 -17.594 4.711 1 94.88 170 ALA B N 1
ATOM 3156 C CA . ALA B 1 170 ? 9.703 -16.453 5.219 1 94.88 170 ALA B CA 1
ATOM 3157 C C . ALA B 1 170 ? 10.633 -15.383 5.777 1 94.88 170 ALA B C 1
ATOM 3159 O O . ALA B 1 170 ? 10.445 -14.188 5.516 1 94.88 170 ALA B O 1
ATOM 3160 N N . ASP B 1 171 ? 11.641 -15.781 6.461 1 94 171 ASP B N 1
ATOM 3161 C CA . ASP B 1 171 ? 12.578 -14.852 7.078 1 94 171 ASP B CA 1
ATOM 3162 C C . ASP B 1 171 ? 13.359 -14.078 6.02 1 94 171 ASP B C 1
ATOM 3164 O O . ASP B 1 171 ? 13.555 -12.867 6.145 1 94 171 ASP B O 1
ATOM 3168 N N . THR B 1 172 ? 13.789 -14.766 5.051 1 96.06 172 THR B N 1
ATOM 3169 C CA . THR B 1 172 ? 14.555 -14.117 3.988 1 96.06 172 THR B CA 1
ATOM 3170 C C . THR B 1 172 ? 13.688 -13.102 3.246 1 96.06 172 THR B C 1
ATOM 3172 O O . THR B 1 172 ? 14.133 -11.977 2.979 1 96.06 172 THR B O 1
ATOM 3175 N N . ILE B 1 173 ? 12.523 -13.492 2.934 1 96.19 173 ILE B N 1
ATOM 3176 C CA . ILE B 1 173 ? 11.594 -12.602 2.238 1 96.19 173 ILE B CA 1
ATOM 3177 C C . ILE B 1 173 ? 11.281 -11.391 3.115 1 96.19 173 ILE B C 1
ATOM 3179 O O . ILE B 1 173 ? 11.305 -10.25 2.646 1 96.19 173 ILE B O 1
ATOM 3183 N N . ARG B 1 174 ? 11.031 -11.656 4.367 1 94.62 174 ARG B N 1
ATOM 3184 C CA . ARG B 1 174 ? 10.734 -10.602 5.328 1 94.62 174 ARG B CA 1
ATOM 3185 C C . ARG B 1 174 ? 11.867 -9.586 5.398 1 94.62 174 ARG B C 1
ATOM 3187 O O . ARG B 1 174 ? 11.633 -8.375 5.312 1 94.62 174 ARG B O 1
ATOM 3194 N N . ARG B 1 175 ? 13.039 -10.055 5.543 1 94.12 175 ARG B N 1
ATOM 3195 C CA . ARG B 1 175 ? 14.195 -9.172 5.648 1 94.12 175 ARG B CA 1
ATOM 3196 C C . ARG B 1 175 ? 14.352 -8.32 4.391 1 94.12 175 ARG B C 1
ATOM 3198 O O . ARG B 1 175 ? 14.664 -7.133 4.477 1 94.12 175 ARG B O 1
ATOM 3205 N N . ASN B 1 176 ? 14.188 -9 3.293 1 95.88 176 ASN B N 1
ATOM 3206 C CA . ASN B 1 176 ? 14.297 -8.273 2.033 1 95.88 176 ASN B CA 1
ATOM 3207 C C . ASN B 1 176 ? 13.258 -7.16 1.938 1 95.88 176 ASN B C 1
ATOM 3209 O O . ASN B 1 176 ? 13.586 -6.027 1.577 1 95.88 176 ASN B O 1
ATOM 3213 N N . ILE B 1 177 ? 12.062 -7.438 2.299 1 94.38 177 ILE B N 1
ATOM 3214 C CA . ILE B 1 177 ? 10.961 -6.477 2.238 1 94.38 177 ILE B CA 1
ATOM 3215 C C . ILE B 1 177 ? 11.227 -5.336 3.219 1 94.38 177 ILE B C 1
ATOM 3217 O O . ILE B 1 177 ? 11.078 -4.16 2.867 1 94.38 177 ILE B O 1
ATOM 3221 N N . GLN B 1 178 ? 11.609 -5.637 4.43 1 93.44 178 GLN B N 1
ATOM 3222 C CA . GLN B 1 178 ? 11.836 -4.641 5.469 1 93.44 178 GLN B CA 1
ATOM 3223 C C . GLN B 1 178 ? 12.969 -3.695 5.086 1 93.44 178 GLN B C 1
ATOM 3225 O O . GLN B 1 178 ? 12.922 -2.5 5.383 1 93.44 178 GLN B O 1
ATOM 3230 N N . SER B 1 179 ? 13.953 -4.191 4.41 1 93.88 179 SER B N 1
ATOM 3231 C CA . SER B 1 179 ? 15.086 -3.361 4.004 1 93.88 179 SER B CA 1
ATOM 3232 C C . SER B 1 179 ? 14.656 -2.309 2.984 1 93.88 179 SER B C 1
ATOM 3234 O O . SER B 1 179 ? 15.297 -1.262 2.859 1 93.88 179 SER B O 1
ATOM 3236 N N . ARG B 1 180 ? 13.586 -2.5 2.311 1 93 180 ARG B N 1
ATOM 3237 C CA . ARG B 1 180 ? 13.141 -1.602 1.25 1 93 180 ARG B CA 1
ATOM 3238 C C . ARG B 1 180 ? 12.102 -0.616 1.769 1 93 180 ARG B C 1
ATOM 3240 O O . ARG B 1 180 ? 11.883 0.442 1.172 1 93 180 ARG B O 1
ATOM 3247 N N . ILE B 1 181 ? 11.383 -0.951 2.795 1 90.81 181 ILE B N 1
ATOM 3248 C CA . ILE B 1 181 ? 10.344 -0.094 3.355 1 90.81 181 ILE B CA 1
ATOM 3249 C C . ILE B 1 181 ? 10.984 1.124 4.02 1 90.81 181 ILE B C 1
ATOM 3251 O O . ILE B 1 181 ? 10.445 2.232 3.941 1 90.81 181 ILE B O 1
ATOM 3255 N N . GLY B 1 182 ? 12.125 1.001 4.652 1 87.62 182 GLY B N 1
ATOM 3256 C CA . GLY B 1 182 ? 12.875 2.125 5.191 1 87.62 182 GLY B CA 1
ATOM 3257 C C . GLY B 1 182 ? 12.242 2.723 6.434 1 87.62 182 GLY B C 1
ATOM 3258 O O . GLY B 1 182 ? 11.914 2.002 7.379 1 87.62 182 GLY B O 1
ATOM 3259 N N . SER B 1 183 ? 12.023 4.082 6.352 1 87 183 SER B N 1
ATOM 3260 C CA . SER B 1 183 ? 11.625 4.84 7.531 1 87 183 SER B CA 1
ATOM 3261 C C . SER B 1 183 ? 10.172 4.57 7.898 1 87 183 SER B C 1
ATOM 3263 O O . SER B 1 183 ? 9.742 4.848 9.023 1 87 183 SER B O 1
ATOM 3265 N N . LYS B 1 184 ? 9.461 3.99 7.008 1 92.5 184 LYS B N 1
ATOM 3266 C CA . LYS B 1 184 ? 8.039 3.766 7.254 1 92.5 184 LYS B CA 1
ATOM 3267 C C . LYS B 1 184 ? 7.816 2.469 8.023 1 92.5 184 LYS B C 1
ATOM 3269 O O . LYS B 1 184 ? 6.715 2.221 8.523 1 92.5 184 LYS B O 1
ATOM 3274 N N . LEU B 1 185 ? 8.844 1.653 8.133 1 92.25 185 LEU B N 1
ATOM 3275 C CA . LEU B 1 185 ? 8.727 0.343 8.758 1 92.25 185 LEU B CA 1
ATOM 3276 C C . LEU B 1 185 ? 8.242 0.472 10.203 1 92.25 185 LEU B C 1
ATOM 3278 O O . LEU B 1 185 ? 7.391 -0.302 10.641 1 92.25 185 LEU B O 1
ATOM 3282 N N . GLY B 1 186 ? 8.758 1.45 10.906 1 89.38 186 GLY B N 1
ATOM 3283 C CA . GLY B 1 186 ? 8.375 1.64 12.297 1 89.38 186 GLY B CA 1
ATOM 3284 C C . GLY B 1 186 ? 6.891 1.903 12.477 1 89.38 186 GLY B C 1
ATOM 3285 O O . GLY B 1 186 ? 6.242 1.286 13.32 1 89.38 186 GLY B O 1
ATOM 3286 N N . ILE B 1 187 ? 6.355 2.805 11.719 1 91.25 187 ILE B N 1
ATOM 3287 C CA . ILE B 1 187 ? 4.941 3.158 11.812 1 91.25 187 ILE B CA 1
ATOM 3288 C C . ILE B 1 187 ? 4.082 1.985 11.352 1 91.25 187 ILE B C 1
ATOM 3290 O O . ILE B 1 187 ? 3.031 1.709 11.93 1 91.25 187 ILE B O 1
ATOM 3294 N N . LEU B 1 188 ? 4.539 1.323 10.281 1 92.25 188 LEU B N 1
ATOM 3295 C CA . LEU B 1 188 ? 3.82 0.152 9.789 1 92.25 188 LEU B CA 1
ATOM 3296 C C . LEU B 1 188 ? 3.711 -0.913 10.875 1 92.25 188 LEU B C 1
ATOM 3298 O O . LEU B 1 188 ? 2.646 -1.509 11.062 1 92.25 188 LEU B O 1
ATOM 3302 N N . ARG B 1 189 ? 4.797 -1.089 11.602 1 91.06 189 ARG B N 1
ATOM 3303 C CA . ARG B 1 189 ? 4.797 -2.041 12.703 1 91.06 189 ARG B CA 1
ATOM 3304 C C . ARG B 1 189 ? 3.781 -1.64 13.773 1 91.06 189 ARG B C 1
ATOM 3306 O O . ARG B 1 189 ? 2.996 -2.471 14.234 1 91.06 189 ARG B O 1
ATOM 3313 N N . ARG B 1 190 ? 3.797 -0.435 14.102 1 89.56 190 ARG B N 1
ATOM 3314 C CA . ARG B 1 190 ? 2.881 0.066 15.125 1 89.56 190 ARG B CA 1
ATOM 3315 C C . ARG B 1 190 ? 1.432 -0.061 14.664 1 89.56 190 ARG B C 1
ATOM 3317 O O . ARG B 1 190 ? 0.538 -0.304 15.484 1 89.56 190 ARG B O 1
ATOM 3324 N N . MET B 1 191 ? 1.242 0.07 13.406 1 91.56 191 MET B N 1
ATOM 3325 C CA . MET B 1 191 ? -0.098 0.065 12.828 1 91.56 191 MET B CA 1
ATOM 3326 C C . MET B 1 191 ? -0.699 -1.336 12.859 1 91.56 191 MET B C 1
ATOM 3328 O O . MET B 1 191 ? -1.916 -1.491 12.984 1 91.56 191 MET B O 1
ATOM 3332 N N . VAL B 1 192 ? 0.184 -2.371 12.766 1 91.06 192 VAL B N 1
ATOM 3333 C CA . VAL B 1 192 ? -0.376 -3.703 12.57 1 91.06 192 VAL B CA 1
ATOM 3334 C C . VAL B 1 192 ? -0.121 -4.562 13.805 1 91.06 192 VAL B C 1
ATOM 3336 O O . VAL B 1 192 ? -0.613 -5.688 13.898 1 91.06 192 VAL B O 1
ATOM 3339 N N . GLN B 1 193 ? 0.628 -4.109 14.75 1 83.94 193 GLN B N 1
ATOM 3340 C CA . GLN B 1 193 ? 1.023 -4.883 15.922 1 83.94 193 GLN B CA 1
ATOM 3341 C C . GLN B 1 193 ? -0.183 -5.211 16.797 1 83.94 193 GLN B C 1
ATOM 3343 O O . GLN B 1 193 ? -1.144 -4.441 16.859 1 83.94 193 GLN B O 1
ATOM 3348 N N . ASP B 1 194 ? -0.044 -6.438 17.281 1 71.62 194 ASP B N 1
ATOM 3349 C CA . ASP B 1 194 ? -1.079 -6.871 18.219 1 71.62 194 ASP B CA 1
ATOM 3350 C C . ASP B 1 194 ? -0.736 -6.461 19.641 1 71.62 194 ASP B C 1
ATOM 3352 O O . ASP B 1 194 ? 0.363 -5.969 19.906 1 71.62 194 ASP B O 1
ATOM 3356 N N . ASP B 1 195 ? -1.707 -6.516 20.484 1 61.12 195 ASP B N 1
ATOM 3357 C CA . ASP B 1 195 ? -1.561 -6.188 21.891 1 61.12 195 ASP B CA 1
ATOM 3358 C C . ASP B 1 195 ? -0.407 -6.969 22.516 1 61.12 195 ASP B C 1
ATOM 3360 O O . ASP B 1 195 ? 0.294 -6.457 23.391 1 61.12 195 ASP B O 1
ATOM 3364 N N . SER B 1 196 ? -0.215 -8.156 22.109 1 58.03 196 SER B N 1
ATOM 3365 C CA . SER B 1 196 ? 0.765 -9.008 22.766 1 58.03 196 SER B CA 1
ATOM 3366 C C . SER B 1 196 ? 2.188 -8.539 22.484 1 58.03 196 SER B C 1
ATOM 3368 O O . SER B 1 196 ? 3.059 -8.625 23.359 1 58.03 196 SER B O 1
ATOM 3370 N N . CYS B 1 197 ? 2.387 -8.055 21.297 1 59.34 197 CYS B N 1
ATOM 3371 C CA . CYS B 1 197 ? 3.715 -7.555 20.953 1 59.34 197 CYS B CA 1
ATOM 3372 C C . CYS B 1 197 ? 3.943 -6.164 21.531 1 59.34 197 CYS B C 1
ATOM 3374 O O . CYS B 1 197 ? 5.086 -5.773 21.797 1 59.34 197 CYS B O 1
ATOM 3376 N N . LEU B 1 198 ? 2.953 -5.383 21.688 1 57.69 198 LEU B N 1
ATOM 3377 C CA . LEU B 1 198 ? 3.041 -4.051 22.266 1 57.69 198 LEU B CA 1
ATOM 3378 C C . LEU B 1 198 ? 3.531 -4.125 23.719 1 57.69 198 LEU B C 1
ATOM 3380 O O . LEU B 1 198 ? 4.309 -3.273 24.156 1 57.69 198 LEU B O 1
ATOM 3384 N N . LEU B 1 199 ? 3.137 -5.156 24.328 1 55.91 199 LEU B N 1
ATOM 3385 C CA . LEU B 1 199 ? 3.547 -5.371 25.703 1 55.91 199 LEU B CA 1
ATOM 3386 C C . LEU B 1 199 ? 5.035 -5.703 25.797 1 55.91 199 LEU B C 1
ATOM 3388 O O . LEU B 1 199 ? 5.723 -5.258 26.719 1 55.91 199 LEU B O 1
ATOM 3392 N N . ALA B 1 200 ? 5.473 -6.348 24.844 1 53.19 200 ALA B N 1
ATOM 3393 C CA . ALA B 1 200 ? 6.891 -6.691 24.828 1 53.19 200 ALA B CA 1
ATOM 3394 C C . ALA B 1 200 ? 7.754 -5.473 24.516 1 53.19 200 ALA B C 1
ATOM 3396 O O . ALA B 1 200 ? 8.836 -5.305 25.078 1 53.19 200 ALA B O 1
ATOM 3397 N N . GLU B 1 201 ? 7.301 -4.668 23.625 1 55.34 201 GLU B N 1
ATOM 3398 C CA . GLU B 1 201 ? 8.023 -3.455 23.25 1 55.34 201 GLU B CA 1
ATOM 3399 C C . GLU B 1 201 ? 8.031 -2.449 24.406 1 55.34 201 GLU B C 1
ATOM 3401 O O . GLU B 1 201 ? 9.047 -1.792 24.656 1 55.34 201 GLU B O 1
ATOM 3406 N N . LYS B 1 202 ? 6.883 -2.23 25.031 1 55.31 202 LYS B N 1
ATOM 3407 C CA . LYS B 1 202 ? 6.832 -1.374 26.219 1 55.31 202 LYS B CA 1
ATOM 3408 C C . LYS B 1 202 ? 7.762 -1.889 27.312 1 55.31 202 LYS B C 1
ATOM 3410 O O . LYS B 1 202 ? 8.383 -1.101 28.016 1 55.31 202 LYS B O 1
ATOM 3415 N N . ALA B 1 203 ? 7.84 -3.195 27.375 1 52.59 203 ALA B N 1
ATOM 3416 C CA . ALA B 1 203 ? 8.719 -3.812 28.359 1 52.59 203 ALA B CA 1
ATOM 3417 C C . ALA B 1 203 ? 10.188 -3.568 28.031 1 52.59 203 ALA B C 1
ATOM 3419 O O . ALA B 1 203 ? 11.008 -3.357 28.922 1 52.59 203 ALA B O 1
ATOM 3420 N N . THR B 1 204 ? 10.539 -3.631 26.781 1 48.69 204 THR B N 1
ATOM 3421 C CA . THR B 1 204 ? 11.922 -3.375 26.375 1 48.69 204 THR B CA 1
ATOM 3422 C C . THR B 1 204 ? 12.258 -1.894 26.531 1 48.69 204 THR B C 1
ATOM 3424 O O . THR B 1 204 ? 13.391 -1.539 26.844 1 48.69 204 THR B O 1
ATOM 3427 N N . LEU B 1 205 ? 11.344 -1.076 26.156 1 49.25 205 LEU B N 1
ATOM 3428 C CA . LEU B 1 205 ? 11.578 0.355 26.328 1 49.25 205 LEU B CA 1
ATOM 3429 C C . LEU B 1 205 ? 11.711 0.722 27.797 1 49.25 205 LEU B C 1
ATOM 3431 O O . LEU B 1 205 ? 12.5 1.598 28.156 1 49.25 205 LEU B O 1
ATOM 3435 N N . VAL B 1 206 ? 10.992 0.098 28.562 1 48.5 206 VAL B N 1
ATOM 3436 C CA . VAL B 1 206 ? 11.164 0.298 30 1 48.5 206 VAL B CA 1
ATOM 3437 C C . VAL B 1 206 ? 12.508 -0.271 30.453 1 48.5 206 VAL B C 1
ATOM 3439 O O . VAL B 1 206 ? 13.156 0.287 31.328 1 48.5 206 VAL B O 1
ATOM 3442 N N . SER B 1 207 ? 12.875 -1.338 29.766 1 47.34 207 SER B N 1
ATOM 3443 C CA . SER B 1 207 ? 14.148 -1.932 30.141 1 47.34 207 SER B CA 1
ATOM 3444 C C . SER B 1 207 ? 15.32 -1.117 29.609 1 47.34 207 SER B C 1
ATOM 3446 O O . SER B 1 207 ? 16.391 -1.062 30.234 1 47.34 207 SER B O 1
ATOM 3448 N N . GLU B 1 208 ? 15.188 -0.649 28.422 1 45.97 208 GLU B N 1
ATOM 3449 C CA . GLU B 1 208 ? 16.297 0.112 27.859 1 45.97 208 GLU B CA 1
ATOM 3450 C C . GLU B 1 208 ? 16.438 1.474 28.531 1 45.97 208 GLU B C 1
ATOM 3452 O O . GLU B 1 208 ? 17.484 2.119 28.438 1 45.97 208 GLU B O 1
ATOM 3457 N N . ASN B 1 209 ? 15.328 2.014 28.781 1 41.31 209 ASN B N 1
ATOM 3458 C CA . ASN B 1 209 ? 15.445 3.266 29.516 1 41.31 209 ASN B CA 1
ATOM 3459 C C . ASN B 1 209 ? 16.031 3.043 30.922 1 41.31 209 ASN B C 1
ATOM 3461 O O . ASN B 1 209 ? 16.156 3.984 31.703 1 41.31 209 ASN B O 1
ATOM 3465 N N . ARG B 1 210 ? 16.078 1.775 31.266 1 37.59 210 ARG B N 1
ATOM 3466 C CA . ARG B 1 210 ? 16.797 1.565 32.531 1 37.59 210 ARG B CA 1
ATOM 3467 C C . ARG B 1 210 ? 18.297 1.576 32.281 1 37.59 210 ARG B C 1
ATOM 3469 O O . ARG B 1 210 ? 18.891 0.551 31.938 1 37.59 210 ARG B O 1
ATOM 3476 N N . THR B 1 211 ? 18.844 2.406 31.344 1 35.69 211 THR B N 1
ATOM 3477 C CA . THR B 1 211 ? 20.281 2.607 31.453 1 35.69 211 THR B CA 1
ATOM 3478 C C . THR B 1 211 ? 20.734 2.5 32.906 1 35.69 211 THR B C 1
ATOM 3480 O O . THR B 1 211 ? 20.094 3.043 33.812 1 35.69 211 THR B O 1
ATOM 3483 N N . PRO B 1 212 ? 21.766 1.597 33.156 1 33.59 212 PRO B N 1
ATOM 3484 C CA . PRO B 1 212 ? 22.344 1.404 34.5 1 33.59 212 PRO B CA 1
ATOM 3485 C C . PRO B 1 212 ? 22.547 2.721 35.25 1 33.59 212 PRO B C 1
ATOM 3487 O O . PRO B 1 212 ? 22.734 3.766 34.625 1 33.59 212 PRO B O 1
ATOM 3490 N N . GLY B 1 213 ? 22.016 2.775 36.469 1 30.95 213 GLY B N 1
ATOM 3491 C CA . GLY B 1 213 ? 22.188 3.729 37.531 1 30.95 213 GLY B CA 1
ATOM 3492 C C . GLY B 1 213 ? 23.578 4.328 37.594 1 30.95 213 GLY B C 1
ATOM 3493 O O . GLY B 1 213 ? 24.562 3.619 37.844 1 30.95 213 GLY B O 1
ATOM 3494 N N . SER B 1 214 ? 23.922 5.098 36.594 1 30.64 214 SER B N 1
ATOM 3495 C CA . SER B 1 214 ? 25.078 5.934 36.875 1 30.64 214 SER B CA 1
ATOM 3496 C C . SER B 1 214 ? 25.109 6.328 38.375 1 30.64 214 SER B C 1
ATOM 3498 O O . SER B 1 214 ? 24.141 6.887 38.875 1 30.64 214 SER B O 1
ATOM 3500 N N . THR B 1 215 ? 25.844 5.457 39.125 1 31.23 215 THR B N 1
ATOM 3501 C CA . THR B 1 215 ? 26.297 5.781 40.469 1 31.23 215 THR B CA 1
ATOM 3502 C C . THR B 1 215 ? 26.75 7.238 40.562 1 31.23 215 THR B C 1
ATOM 3504 O O . THR B 1 215 ? 27.797 7.605 40 1 31.23 215 THR B O 1
ATOM 3507 N N . VAL B 1 216 ? 25.859 8.047 40.188 1 25.44 216 VAL B N 1
ATOM 3508 C CA . VAL B 1 216 ? 26.172 9.438 40.469 1 25.44 216 VAL B CA 1
ATOM 3509 C C . VAL B 1 216 ? 26.766 9.555 41.875 1 25.44 216 VAL B C 1
ATOM 3511 O O . VAL B 1 216 ? 26.141 9.125 42.844 1 25.44 216 VAL B O 1
ATOM 3514 N N . LYS B 1 217 ? 28.078 9.297 41.875 1 28.66 217 LYS B N 1
ATOM 3515 C CA . LYS B 1 217 ? 28.859 9.648 43.062 1 28.66 217 LYS B CA 1
ATOM 3516 C C . LYS B 1 217 ? 28.344 10.922 43.719 1 28.66 217 LYS B C 1
ATOM 3518 O O . LYS B 1 217 ? 28.078 11.914 43.031 1 28.66 217 LYS B O 1
ATOM 3523 N N . SER B 1 218 ? 27.531 10.688 44.75 1 25.8 218 SER B N 1
ATOM 3524 C CA . SER B 1 218 ? 27.016 11.703 45.656 1 25.8 218 SER B CA 1
ATOM 3525 C C . SER B 1 218 ? 28.031 12.812 45.906 1 25.8 218 SER B C 1
ATOM 3527 O O . SER B 1 218 ? 29.109 12.562 46.438 1 25.8 218 SER B O 1
ATOM 3529 N N . LYS B 1 219 ? 28.312 13.422 44.812 1 26.48 219 LYS B N 1
ATOM 3530 C CA . LYS B 1 219 ? 29.25 14.508 45.156 1 26.48 219 LYS B CA 1
ATOM 3531 C C . LYS B 1 219 ? 28.859 15.188 46.438 1 26.48 219 LYS B C 1
ATOM 3533 O O . LYS B 1 219 ? 27.703 15.609 46.625 1 26.48 219 LYS B O 1
ATOM 3538 N N . LYS B 1 220 ? 29.547 14.688 47.469 1 27.94 220 LYS B N 1
ATOM 3539 C CA . LYS B 1 220 ? 29.625 15.305 48.781 1 27.94 220 LYS B CA 1
ATOM 3540 C C . LYS B 1 220 ? 29.688 16.828 48.688 1 27.94 220 LYS B C 1
ATOM 3542 O O . LYS B 1 220 ? 30.672 17.391 48.188 1 27.94 220 LYS B O 1
ATOM 3547 N N . ILE B 1 221 ? 28.641 17.438 48.125 1 24.11 221 ILE B N 1
ATOM 3548 C CA . ILE B 1 221 ? 28.625 18.891 48.156 1 24.11 221 ILE B CA 1
ATOM 3549 C C . ILE B 1 221 ? 28.984 19.375 49.562 1 24.11 221 ILE B C 1
ATOM 3551 O O . ILE B 1 221 ? 28.312 19.031 50.531 1 24.11 221 ILE B O 1
ATOM 3555 N N . SER B 1 222 ? 30.328 19.297 49.812 1 23.83 222 SER B N 1
ATOM 3556 C CA . SER B 1 222 ? 30.906 19.938 51 1 23.83 222 SER B CA 1
ATOM 3557 C C . SER B 1 222 ? 30.297 21.312 51.25 1 23.83 222 SER B C 1
ATOM 3559 O O . SER B 1 222 ? 30.234 22.141 50.312 1 23.83 222 SER B O 1
ATOM 3561 N N . ARG B 1 223 ? 29.188 21.281 52 1 26 223 ARG B N 1
ATOM 3562 C CA . ARG B 1 223 ? 28.547 22.438 52.594 1 26 223 ARG B CA 1
ATOM 3563 C C . ARG B 1 223 ? 29.562 23.438 53.125 1 26 223 ARG B C 1
ATOM 3565 O O . ARG B 1 223 ? 30.125 23.266 54.188 1 26 223 ARG B O 1
ATOM 3572 N N . LYS B 1 224 ? 30.625 23.656 52.344 1 27.27 224 LYS B N 1
ATOM 3573 C CA . LYS B 1 224 ? 31.5 24.656 52.938 1 27.27 224 LYS B CA 1
ATOM 3574 C C . LYS B 1 224 ? 30.719 25.891 53.406 1 27.27 224 LYS B C 1
ATOM 3576 O O . LYS B 1 224 ? 29.938 26.438 52.625 1 27.27 224 LYS B O 1
ATOM 3581 N N . GLY B 1 225 ? 30.25 25.844 54.719 1 24.17 225 GLY B N 1
ATOM 3582 C CA . GLY B 1 225 ? 29.797 26.859 55.625 1 24.17 225 GLY B CA 1
ATOM 3583 C C . GLY B 1 225 ? 30.484 28.188 55.438 1 24.17 225 GLY B C 1
ATOM 3584 O O . GLY B 1 225 ? 31.562 28.422 56 1 24.17 225 GLY B O 1
ATOM 3585 N N . ARG B 1 226 ? 30.719 28.641 54.25 1 22.73 226 ARG B N 1
ATOM 3586 C CA . ARG B 1 226 ? 31.562 29.828 54.219 1 22.73 226 ARG B CA 1
ATOM 3587 C C . ARG B 1 226 ? 30.984 30.922 55.125 1 22.73 226 ARG B C 1
ATOM 3589 O O . ARG B 1 226 ? 29.797 31.266 55 1 22.73 226 ARG B O 1
ATOM 3596 N N . SER B 1 227 ? 31.438 30.938 56.375 1 23.25 227 SER B N 1
ATOM 3597 C CA . SER B 1 227 ? 31.406 31.969 57.406 1 23.25 227 SER B CA 1
ATOM 3598 C C . SER B 1 227 ? 31.672 33.344 56.844 1 23.25 227 SER B C 1
ATOM 3600 O O . SER B 1 227 ? 32.781 33.625 56.375 1 23.25 227 SER B O 1
ATOM 3602 N N . ILE B 1 228 ? 30.938 33.781 55.812 1 19.8 228 ILE B N 1
ATOM 3603 C CA . ILE B 1 228 ? 31.297 35.125 55.375 1 19.8 228 ILE B CA 1
ATOM 3604 C C . ILE B 1 228 ? 31.312 36.062 56.562 1 19.8 228 ILE B C 1
ATOM 3606 O O . ILE B 1 228 ? 30.297 36.25 57.25 1 19.8 228 ILE B O 1
ATOM 3610 N N . GLY B 1 229 ? 32.375 36.125 57.344 1 19.47 229 GLY B N 1
ATOM 3611 C CA . GLY B 1 229 ? 32.875 37.062 58.312 1 19.47 229 GLY B CA 1
ATOM 3612 C C . GLY B 1 229 ? 32.75 38.5 57.906 1 19.47 229 GLY B C 1
ATOM 3613 O O . GLY B 1 229 ? 33.531 39 57.094 1 19.47 229 GLY B O 1
ATOM 3614 N N . LEU B 1 230 ? 31.625 38.938 57.312 1 19.23 230 LEU B N 1
ATOM 3615 C CA . LEU B 1 230 ? 31.719 40.375 56.969 1 19.23 230 LEU B CA 1
ATOM 3616 C C . LEU B 1 230 ? 32.125 41.188 58.188 1 19.23 230 LEU B C 1
ATOM 3618 O O . LEU B 1 230 ? 31.469 41.094 59.25 1 19.23 230 LEU B O 1
ATOM 3622 N N . ASP B 1 231 ? 33.312 41.625 58.312 1 18.8 231 ASP B N 1
ATOM 3623 C CA . ASP B 1 231 ? 34.25 42.438 59.094 1 18.8 231 ASP B CA 1
ATOM 3624 C C . ASP B 1 231 ? 33.594 43.719 59.562 1 18.8 231 ASP B C 1
ATOM 3626 O O . ASP B 1 231 ? 32.562 44.156 59.031 1 18.8 231 ASP B O 1
ATOM 3630 N N . ASN B 1 232 ? 34.469 44.75 59.969 1 20.11 232 ASN B N 1
ATOM 3631 C CA . ASN B 1 232 ? 34.906 45.656 61.031 1 20.11 232 ASN B CA 1
ATOM 3632 C C . ASN B 1 232 ? 34.312 47.031 60.875 1 20.11 232 ASN B C 1
ATOM 3634 O O . ASN B 1 232 ? 34.719 47.969 61.594 1 20.11 232 ASN B O 1
ATOM 3638 N N . ILE B 1 233 ? 33.594 47.438 59.812 1 22.41 233 ILE B N 1
ATOM 3639 C CA . ILE B 1 233 ? 33.938 48.844 59.656 1 22.41 233 ILE B CA 1
ATOM 3640 C C . ILE B 1 233 ? 33.656 49.594 60.969 1 22.41 233 ILE B C 1
ATOM 3642 O O . ILE B 1 233 ? 32.594 49.406 61.594 1 22.41 233 ILE B O 1
ATOM 3646 N N . THR B 1 234 ? 34.531 50.625 61.281 1 22.62 234 THR B N 1
ATOM 3647 C CA . THR B 1 234 ? 35.156 51.5 62.25 1 22.62 234 THR B CA 1
ATOM 3648 C C . THR B 1 234 ? 34.156 52.438 62.906 1 22.62 234 THR B C 1
ATOM 3650 O O . THR B 1 234 ? 33.062 52.656 62.344 1 22.62 234 THR B O 1
ATOM 3653 N N . SER B 1 235 ? 34.562 53.125 64 1 23.14 235 SER B N 1
ATOM 3654 C CA . SER B 1 235 ? 34.438 53.75 65.312 1 23.14 235 SER B CA 1
ATOM 3655 C C . SER B 1 235 ? 33.906 55.156 65.25 1 23.14 235 SER B C 1
ATOM 3657 O O . SER B 1 235 ? 33.562 55.781 66.25 1 23.14 235 SER B O 1
ATOM 3659 N N . ARG B 1 236 ? 34 55.938 64.125 1 25.52 236 ARG B N 1
ATOM 3660 C CA . ARG B 1 236 ? 34.375 57.281 64.438 1 25.52 236 ARG B CA 1
ATOM 3661 C C . ARG B 1 236 ? 33.344 57.938 65.375 1 25.52 236 ARG B C 1
ATOM 3663 O O . ARG B 1 236 ? 32.125 57.75 65.188 1 25.52 236 ARG B O 1
ATOM 3670 N N . ASP B 1 237 ? 33.875 58.594 66.5 1 24.8 237 ASP B N 1
ATOM 3671 C CA . ASP B 1 237 ? 33.812 59.469 67.688 1 24.8 237 ASP B CA 1
ATOM 3672 C C . ASP B 1 237 ? 32.938 60.688 67.438 1 24.8 237 ASP B C 1
ATOM 3674 O O . ASP B 1 237 ? 32.094 61.031 68.25 1 24.8 237 ASP B O 1
ATOM 3678 N N . GLU B 1 238 ? 33.656 61.719 66.688 1 24.7 238 GLU B N 1
ATOM 3679 C CA . GLU B 1 238 ? 33.438 63.125 67 1 24.7 238 GLU B CA 1
ATOM 3680 C C . GLU B 1 238 ? 32.062 63.562 66.5 1 24.7 238 GLU B C 1
ATOM 3682 O O . GLU B 1 238 ? 31.625 63.188 65.438 1 24.7 238 GLU B O 1
#

Organism: Scyliorhinus torazame (NCBI:txid75743)

Nearest PDB structures (foldseek):
  8a7e-assembly1_P  TM=9.079E-01  e=2.408E-10  Homo sapiens
  8hgh-assembly1_C  TM=9.171E-01  e=3.417E-10  Homo sapiens
  6ixe-assembly1_A  TM=2.387E-01  e=8.218E+00  Homo sapiens
  8hgh-assembly1_C  TM=9.170E-01  e=1.308E-10  Homo sapiens
  8a7e-assembly1_P  TM=9.031E-01  e=1.446E-10  Homo sapiens

Sequence (476 aa):
MRSDGNEPLEERQPGHSSGSGAALQKVRGYTQRAVEINNCLQNAPAVGCDVFECLENSTCELENLYNICRLLLQNAGSFNTKGKQFIKDFLKCNAFGIKSRFSCSIQRCPAMQEILSELQEACYQKHDICAVANDNVNAFAEMIDLHNMLLNGAYFEFVKILFDCDAGIADTIRRNIQSRIGSKLGILRRMVQDDSCLLAEKATLVSENRTPGSTVKSKKISRKGRSIGLDNITSRDEMRSDGNEPLEERQPGHSSGSGAALQKVRGYTQRAVEINNCLQNAPAVGCDVFECLENSTCELENLYNICRLLLQNAGSFNTKGKQFIKDFLKCNAFGIKSRFSCSIQRCPAMQEILSELQEACYQKHDICAVANDNVNAFAEMIDLHNMLLNGAYFEFVKILFDCDAGIADTIRRNIQSRIGSKLGILRRMVQDDSCLLAEKATLVSENRTPGSTVKSKKISRKGRSIGLDNITSRDE

Radius of gyration: 37.75 Å; Cα contacts (8 Å, |Δi|>4): 365; chains: 2; bounding box: 146×164×121 Å

Secondary structure (DSSP, 8-state):
-----------------THHHHHHHHHHHHHHHHHHHHHHHHHS-SSTTHHHHHHTTSSS--TTHHHHHHHHHHTGGGS-HHHHHHHHHHHHHHHHHHHHH--TT---HHHHHHHHHHHHHHHHHHTTHHHHHHHSHHHHHHH--HHHHHH-HHHHHHHHHHHTT-HHHHHHHHHHHHHHHGGGHHHHHHHH--HHHHHHHHHHHHHHT-----------------------------/-----------------THHHHHHHHHHHHHHHHHHHHHHHHHS-SSTTHHHHHGGGSSS--TTHHHHHHHHHHTGGGS-HHHHHHHHHHHHHHHHHHHHH--TT---HHHHHHHHHHHHHHHHHHTTHHHHHHHSHHHHHHH--HHHHHH-HHHHHHHHHHHTT-HHHHHHHHHHHHHHHGGGHHHHHHHH--HHHHHHHHHHHHHHT-----------------------------

Solvent-accessible surface area (backbone atoms only — not comparable to full-atom values): 27723 Å² total; per-residue (Å²): 134,83,78,77,78,77,74,79,78,77,77,78,72,80,75,80,75,70,66,64,55,60,55,48,51,55,48,50,54,47,53,53,41,34,48,51,33,50,54,42,39,73,70,34,54,70,56,83,50,47,40,40,49,32,52,69,66,46,93,46,82,62,34,56,52,37,58,53,45,49,51,49,62,75,49,37,85,62,34,52,75,66,38,40,50,43,54,54,51,41,46,35,46,47,34,54,49,48,60,71,66,61,50,69,80,66,73,49,56,70,59,54,41,49,52,52,52,52,49,53,53,50,34,41,59,75,65,38,49,51,65,42,37,70,78,27,39,67,45,53,27,70,67,58,48,72,68,54,35,74,75,23,58,46,47,31,53,56,53,49,54,50,52,66,53,44,72,66,49,29,48,52,31,24,52,49,44,49,68,69,53,51,85,52,44,63,59,54,37,63,44,57,56,50,74,73,47,49,52,52,51,56,50,46,54,55,50,60,69,52,61,79,79,74,79,73,72,77,73,76,77,74,78,75,76,75,75,78,75,81,78,73,89,80,76,92,85,134,135,83,80,79,77,79,74,80,79,78,78,78,73,80,76,80,76,73,65,63,55,59,55,49,52,54,49,50,52,48,53,52,40,35,48,50,33,50,54,41,38,74,70,33,52,71,55,83,51,46,40,40,50,32,52,69,64,45,93,46,81,61,33,58,51,37,57,53,45,51,51,51,64,75,48,37,83,62,36,54,75,67,39,40,49,42,54,53,50,41,46,34,46,48,32,52,48,48,60,70,64,62,48,70,79,65,75,50,54,69,58,54,42,48,51,52,52,52,47,51,54,50,35,41,59,74,63,39,50,52,66,42,36,68,78,27,40,67,45,55,27,71,69,59,49,72,70,53,36,75,74,24,60,47,48,30,52,55,53,49,53,49,54,65,52,44,72,67,48,28,49,52,31,23,52,50,46,51,69,69,54,52,85,51,45,63,58,53,35,62,42,57,56,49,73,74,48,52,52,52,50,55,49,46,51,55,50,60,69,50,58,77,76,71,75,66,70,72,68,74,73,71,75,71,74,74,73,77,71,79,77,74,88,85,75,92,82,131

pLDDT: mean 74.65, std 26.63, range [18.8, 98.19]

InterPro domains:
  IPR004978 Stanniocalcin [PF03298] (22-197)
  IPR004978 Stanniocalcin [PTHR11245] (23-212)

Foldseek 3Di:
DPPPPPPDDPDPPPPDPPVVVVVVVVVVVQLVLLVQLLVQLVPFDLFQLSNVVSCVSHPAQLLSVSVVSCLCVVLLVLFPPLSVVLSGQLSSQLSVQCNVPRDSVPRDRVVSNVSSVVSNVVSCVVSVVLVRCVRRLVSVLVSDDPVSLVPGDSSVVVLVVQCPRDPVSVVVSVVSHLVPCPPCSVVVCVVVDDPVVVVVVVVVVVVVVPPDDPPPPPPPPPPPPPPPCPDDPDDDDD/DPPPPPDDDPPPPPPDPPPVPVVVVVVVVQLVLLVQLLVQLVPFDLFALSNVVSCVSHPAQLLSVSVVRVLCVVLLVLFPPLSVVLSGQLSSQLSVQCNVPRDSVPRDRVVSNVSSLVSNVVSCVVSVVLVRCVRRLVSVLVSDDPVSLVPGDSSVVVLVVQCPRDPVSVVVSVVSHLVVCPPCNVVVCVVPDDPVVVVVVVVVVVVVVPPDPPPPPPPPPPPPPPPPPPDDPDDDDD